Protein AF-0000000077517270 (afdb_homodimer)

Secondary structure (DSSP, 8-state):
-EEEEEE-SHHHHHHHHHHHHHHHHHS-SEEEEEEETTEEEEEESS---TT-EEEEEEEETTSSS-SEEEEE-S-TTSGGG--EEEEEEHHHHHHHT-S-EEEEEEEEE--SSTTSPPEEEEEEEETTSPPEEEEEE-EEPPGGGGGGGSPPPP-S--EEEEPPPHHHHHHHHHHHHHTT--EEEEEEETTS-EEEEEEETTEEEEEEE-SPPB-TTT-----SEEEEEEEHHHHHHHHHHHTT--SPEEEEEETTTEEEEEEE-SS-EEEEEEEPP--/-EEEEEE-SHHHHHHHHHHHHHHHHHS-SEEEEEEETTEEEEEESS---TT-EEEEEEEETTSSS-SEEEEE-S-TTSGGG--EEEEEEHHHHHHHT-S-EEEEEEEEE--SSTTSPPEEEEEEEETTSPPEEEEEEEEEPPGGGGGGGSPPPP-SS-EEEEPPPHHHHHHHHHHHHHTT--EEEEEEETTS-EEEEEEETTEEEEEEE-SPPB-TTT----SSEEEEEEEHHHHHHHHHHHTT--SPEEEEEETTTEEEEEEE-SS-EEEEEEEPP--

Sequence (558 aa):
MRFSAVLCDETSVESFSKFIGATSKLGRKRCCIRIQNDGLCFMSCEKLQDGGCWFCIFLPRTGQMFRQYDFSGFNDRVEEQNLIYLEANVDNFVKVLKGNLCYLKLKLTRTPAPDQDPIIRIEVRSVDSDIIRHEVPIKIIMSRHWSQYEKPSLGRRKMSIYLPPPKSLYKVLQTYKNLNATVIAFNASSGGDLRLEGTMDQGEIDVLFNDLSNDAAETDSQEDWARVKLMLKTVFPLFQSFFFCNSRVKLNIISNQMAEFSMRSDDHQLCFIVGNVTEMRFSAVLCDETSVESFSKFIGATSKLGRKRCCIRIQNDGLCFMSCEKLQDGGCWFCIFLPRTGQMFRQYDFSGFNDRVEEQNLIYLEANVDNFVKVLKGNLCYLKLKLTRTPAPDQDPIIRIEVRSVDSDIIRHEVPIKIIMSRHWSQYEKPSLGRRKMSIYLPPPKSLYKVLQTYKNLNATVIAFNASSGGDLRLEGTMDQGEIDVLFNDLSNDAAETDSQEDWARVKLMLKTVFPLFQSFFFCNSRVKLNIISNQMAEFSMRSDDHQLCFIVGNVTE

Foldseek 3Di:
DWKKWKFAFQVLLVVVLLVLVLLPLQEDQKWKWKDADQFIKTWYPADADAQHKIKIKTFGPPFPNTPDIDAAAPDNVDRVGRMWIKMFRSVVVNVVSPDRWTMKMWTWDDDPDPPAATWIKIWIHHVPGDIDIDITGMHTDDPVCVVRGDDDDDDPFKWKWWDPQLLVVLVVLVVCVVLVWFKWKWKAFPQHKIKIWTDHPPGIDIDIDDDTDTDVVPGPHPDRIAMAMHTSSNCNSVSVSCNVPGWIWMWIGDHHFKIWIWTDDSGMIMIMIGTGDDD/DWKKWKFAFQVLLVVVLLVLVLLPLQEPQKWKWKDADQFIKTWYPADADAQHKIKIKTFGPPFPNTPDIDAAAPDNVDRVGRMWIKMFGSVVVNVVSPDRWTMKMWIWDDDPDPPAATWIKIWIHHVPGDIDIDITGMHTDDPVCVVRGDDDDDDPAKWKWWDPQLLVVLVVLVVCVVLVFFKWKWKAFPQHKIKIWTDHPPGIDIDIDGDTDTDPVPGPHPDRIAMAMHTSSNCNSVSVSCNPPGWIWMWIGDHHFKIWIWTDDSGMIMIMIGTGDDD

Solvent-accessible surface area (backbone atoms only — not comparable to full-atom values): 28242 Å² total; per-residue (Å²): 114,46,41,36,36,30,22,76,36,44,69,35,42,50,53,52,41,48,52,49,46,34,47,45,64,72,33,64,68,47,31,27,38,40,41,42,85,62,26,41,31,45,28,34,66,51,62,71,43,92,57,29,54,33,43,37,41,35,36,41,45,86,18,86,45,42,76,38,79,45,74,40,23,72,33,75,90,40,77,92,43,24,37,40,43,31,37,35,55,41,61,62,52,46,63,69,51,59,74,78,38,32,32,39,34,43,33,61,41,81,45,90,52,90,89,47,64,41,30,35,37,38,35,37,22,37,83,96,48,70,76,45,79,45,76,42,68,34,43,77,50,56,76,91,57,51,72,60,59,51,82,78,82,75,79,79,46,25,41,29,34,40,47,69,51,28,48,59,49,30,54,54,50,49,40,40,49,75,53,63,27,57,47,35,32,44,35,40,34,76,82,13,35,39,36,40,37,34,48,35,94,60,32,37,39,38,38,37,36,54,82,32,52,55,38,68,89,61,36,60,43,88,54,61,61,33,43,32,34,32,47,37,84,68,52,46,49,55,32,65,54,41,32,84,45,86,56,53,34,35,39,34,32,28,60,70,46,27,38,37,42,34,35,69,58,76,59,36,34,39,41,38,36,36,31,27,57,79,131,111,47,42,37,37,30,24,76,36,44,68,34,42,49,51,50,41,48,51,48,45,34,48,45,65,71,32,59,70,46,31,28,36,40,40,41,86,62,26,40,32,44,28,36,66,53,62,71,43,94,56,29,55,32,42,39,40,36,37,40,46,85,19,85,43,43,76,39,80,47,73,40,22,73,32,73,89,40,77,93,41,23,38,40,43,33,36,34,53,41,61,61,52,45,62,69,51,57,73,78,38,32,34,38,35,43,31,61,40,81,45,90,51,90,89,46,65,41,29,35,37,38,37,35,22,38,85,96,49,71,77,47,81,45,76,41,69,35,43,78,52,57,76,92,57,52,73,61,59,51,80,76,83,74,78,77,49,24,41,30,35,42,47,67,51,27,47,59,50,30,55,53,50,50,41,42,50,74,55,63,27,57,47,34,32,45,34,40,34,77,81,12,35,39,36,39,38,33,49,36,94,60,32,38,39,37,38,36,36,54,82,32,52,57,39,68,91,60,39,59,43,89,54,60,61,33,42,32,35,32,47,36,84,68,53,46,49,56,32,64,54,42,31,83,44,86,53,52,34,36,38,35,31,27,58,72,46,28,38,35,41,33,34,67,57,78,58,35,33,39,41,37,36,36,31,28,57,81,130

pLDDT: mean 91.32, std 7.3, range [57.97, 97.81]

Nearest PDB structures (foldseek):
  8gnn-assembly1_B  TM=9.128E-01  e=4.428E-21  Homo sapiens
  3a1j-assembly1_B  TM=8.684E-01  e=6.414E-21  Homo sapiens
  8wu8-assembly1_B  TM=8.995E-01  e=1.119E-19  Homo sapiens
  3ggr-assembly1_B  TM=7.878E-01  e=7.543E-17  Homo sapiens
  7ype-assembly1_A  TM=7.623E-01  e=2.562E-10  African swine fever virus

Organism: NCBI:txid2777116

Radius of gyration: 32.0 Å; Cα contacts (8 Å, |Δi|>4): 1393; chains: 2; bounding box: 63×99×56 Å

Structure (mmCIF, N/CA/C/O backbone):
data_AF-0000000077517270-model_v1
#
loop_
_entity.id
_entity.type
_entity.pdbx_description
1 polymer 'Checkpoint protein'
#
loop_
_atom_site.group_PDB
_atom_site.id
_atom_site.type_symbol
_atom_site.label_atom_id
_atom_site.label_alt_id
_atom_site.label_comp_id
_atom_site.label_asym_id
_atom_site.label_entity_id
_atom_site.label_seq_id
_atom_site.pdbx_PDB_ins_code
_atom_site.Cartn_x
_atom_site.Cartn_y
_atom_site.Cartn_z
_atom_site.occupancy
_atom_site.B_iso_or_equiv
_atom_site.auth_seq_id
_atom_site.auth_comp_id
_atom_site.auth_asym_id
_atom_site.auth_atom_id
_atom_site.pdbx_PDB_model_num
ATOM 1 N N . MET A 1 1 ? 17.906 -43.094 -19.047 1 90.44 1 MET A N 1
ATOM 2 C CA . MET A 1 1 ? 17.328 -41.75 -18.953 1 90.44 1 MET A CA 1
ATOM 3 C C . MET A 1 1 ? 18.297 -40.688 -19.469 1 90.44 1 MET A C 1
ATOM 5 O O . MET A 1 1 ? 19.469 -40.719 -19.141 1 90.44 1 MET A O 1
ATOM 9 N N . ARG A 1 2 ? 17.812 -39.812 -20.406 1 93 2 ARG A N 1
ATOM 10 C CA . ARG A 1 2 ? 18.625 -38.781 -21.031 1 93 2 ARG A CA 1
ATOM 11 C C . ARG A 1 2 ? 17.859 -37.469 -21.078 1 93 2 ARG A C 1
ATOM 13 O O . ARG A 1 2 ? 16.656 -37.438 -21.344 1 93 2 ARG A O 1
ATOM 20 N N . PHE A 1 3 ? 18.609 -36.375 -20.844 1 96.56 3 PHE A N 1
ATOM 21 C CA . PHE A 1 3 ? 18 -35.062 -20.938 1 96.56 3 PHE A CA 1
ATOM 22 C C . PHE A 1 3 ? 19.047 -33.969 -21.219 1 96.56 3 PHE A C 1
ATOM 24 O O . PHE A 1 3 ? 20.094 -33.938 -20.562 1 96.56 3 PHE A O 1
ATOM 31 N N . SER A 1 4 ? 18.734 -33.188 -22.141 1 97.12 4 SER A N 1
ATOM 32 C CA . SER A 1 4 ? 19.531 -31.984 -22.438 1 97.12 4 SER A CA 1
ATOM 33 C C . SER A 1 4 ? 18.672 -30.891 -23.047 1 97.12 4 SER A C 1
ATOM 35 O O . SER A 1 4 ? 17.828 -31.141 -23.891 1 97.12 4 SER A O 1
ATOM 37 N N . ALA A 1 5 ? 18.844 -29.734 -22.578 1 97.5 5 ALA A N 1
ATOM 38 C CA . ALA A 1 5 ? 18.109 -28.578 -23.094 1 97.5 5 ALA A CA 1
ATOM 39 C C . ALA A 1 5 ? 19 -27.359 -23.219 1 97.5 5 ALA A C 1
ATOM 41 O O . ALA A 1 5 ? 19.906 -27.156 -22.391 1 97.5 5 ALA A O 1
ATOM 42 N N . VAL A 1 6 ? 18.734 -26.531 -24.25 1 97.69 6 VAL A N 1
ATOM 43 C CA . VAL A 1 6 ? 19.578 -25.359 -24.5 1 97.69 6 VAL A CA 1
ATOM 44 C C . VAL A 1 6 ? 18.688 -24.141 -24.75 1 97.69 6 VAL A C 1
ATOM 46 O O . VAL A 1 6 ? 17.719 -24.219 -25.5 1 97.69 6 VAL A O 1
ATOM 49 N N . LEU A 1 7 ? 19 -23.109 -24.078 1 96.69 7 LEU A N 1
ATOM 50 C CA . LEU A 1 7 ? 18.469 -21.766 -24.344 1 96.69 7 LEU A CA 1
ATOM 51 C C . LEU A 1 7 ? 19.547 -20.844 -24.875 1 96.69 7 LEU A C 1
ATOM 53 O O . LEU A 1 7 ? 20.641 -20.75 -24.297 1 96.69 7 LEU A O 1
ATOM 57 N N . CYS A 1 8 ? 19.297 -20.062 -25.969 1 92.75 8 CYS A N 1
ATOM 58 C CA . CYS A 1 8 ? 20.422 -19.438 -26.656 1 92.75 8 CYS A CA 1
ATOM 59 C C . CYS A 1 8 ? 20.219 -17.922 -26.766 1 92.75 8 CYS A C 1
ATOM 61 O O . CYS A 1 8 ? 20.844 -17.266 -27.609 1 92.75 8 CYS A O 1
ATOM 63 N N . ASP A 1 9 ? 19.25 -17.281 -26.062 1 93.69 9 ASP A N 1
ATOM 64 C CA . ASP A 1 9 ? 19.125 -15.836 -26.094 1 93.69 9 ASP A CA 1
ATOM 65 C C . ASP A 1 9 ? 18.781 -15.273 -24.719 1 93.69 9 ASP A C 1
ATOM 67 O O . ASP A 1 9 ? 18.344 -16.016 -23.844 1 93.69 9 ASP A O 1
ATOM 71 N N . GLU A 1 10 ? 19.016 -14.008 -24.625 1 94.62 10 GLU A N 1
ATOM 72 C CA . GLU A 1 10 ? 18.859 -13.328 -23.344 1 94.62 10 GLU A CA 1
ATOM 73 C C . GLU A 1 10 ? 17.422 -13.398 -22.844 1 94.62 10 GLU A C 1
ATOM 75 O O . GLU A 1 10 ? 17.188 -13.641 -21.656 1 94.62 10 GLU A O 1
ATOM 80 N N . THR A 1 11 ? 16.516 -13.211 -23.703 1 93.62 11 THR A N 1
ATOM 81 C CA . THR A 1 11 ? 15.109 -13.172 -23.344 1 93.62 11 THR A CA 1
ATOM 82 C C . THR A 1 11 ? 14.656 -14.516 -22.781 1 93.62 11 THR A C 1
ATOM 84 O O . THR A 1 11 ? 13.977 -14.578 -21.766 1 93.62 11 THR A O 1
ATOM 87 N N . SER A 1 12 ? 15.094 -15.57 -23.438 1 94.62 12 SER A N 1
ATOM 88 C CA . SER A 1 12 ? 14.711 -16.922 -23.016 1 94.62 12 SER A CA 1
ATOM 89 C C . SER A 1 12 ? 15.336 -17.266 -21.672 1 94.62 12 SER A C 1
ATOM 91 O O . SER A 1 12 ? 14.656 -17.812 -20.781 1 94.62 12 SER A O 1
ATOM 93 N N . VAL A 1 13 ? 16.5 -16.938 -21.5 1 96 13 VAL A N 1
ATOM 94 C CA . VAL A 1 13 ? 17.203 -17.25 -20.266 1 96 13 VAL A CA 1
ATOM 95 C C . VAL A 1 13 ? 16.609 -16.438 -19.109 1 96 13 VAL A C 1
ATOM 97 O O . VAL A 1 13 ? 16.422 -16.953 -18.016 1 96 13 VAL A O 1
ATOM 100 N N . GLU A 1 14 ? 16.375 -15.227 -19.453 1 95.06 14 GLU A N 1
ATOM 101 C CA . GLU A 1 14 ? 15.75 -14.367 -18.438 1 95.06 14 GLU A CA 1
ATOM 102 C C . GLU A 1 14 ? 14.398 -14.914 -18 1 95.06 14 GLU A C 1
ATOM 104 O O . GLU A 1 14 ? 14.094 -14.969 -16.812 1 95.06 14 GLU A O 1
ATOM 109 N N . SER A 1 15 ? 13.617 -15.305 -18.953 1 93.56 15 SER A N 1
ATOM 110 C CA . SER A 1 15 ? 12.305 -15.875 -18.656 1 93.56 15 SER A CA 1
ATOM 111 C C . SER A 1 15 ? 12.43 -17.141 -17.812 1 93.56 15 SER A C 1
ATOM 113 O O . SER A 1 15 ? 11.719 -17.297 -16.812 1 93.56 15 SER A O 1
ATOM 115 N N . PHE A 1 16 ? 13.32 -17.953 -18.234 1 95.75 16 PHE A N 1
ATOM 116 C CA . PHE A 1 16 ? 13.562 -19.188 -17.484 1 95.75 16 PHE A CA 1
ATOM 117 C C . PHE A 1 16 ? 13.961 -18.875 -16.047 1 95.75 16 PHE A C 1
ATOM 119 O O . PHE A 1 16 ? 13.445 -19.484 -15.117 1 95.75 16 PHE A O 1
ATOM 126 N N . SER A 1 17 ? 14.812 -17.969 -15.883 1 95.69 17 SER A N 1
ATOM 127 C CA . SER A 1 17 ? 15.281 -17.578 -14.555 1 95.69 17 SER A CA 1
ATOM 128 C C . SER A 1 17 ? 14.133 -17.078 -13.688 1 95.69 17 SER A C 1
ATOM 130 O O . SER A 1 17 ? 14.086 -17.359 -12.492 1 95.69 17 SER A O 1
ATOM 132 N N . LYS A 1 18 ? 13.258 -16.375 -14.266 1 94.88 18 LYS A N 1
ATOM 133 C CA . LYS A 1 18 ? 12.102 -15.867 -13.539 1 94.88 18 LYS A CA 1
ATOM 134 C C . LYS A 1 18 ? 11.211 -17.016 -13.055 1 94.88 18 LYS A C 1
ATOM 136 O O . LYS A 1 18 ? 10.695 -16.969 -11.93 1 94.88 18 LYS A O 1
ATOM 141 N N . PHE A 1 19 ? 11.055 -18.031 -13.82 1 95.25 19 PHE A N 1
ATOM 142 C CA . PHE A 1 19 ? 10.234 -19.172 -13.43 1 95.25 19 PHE A CA 1
ATOM 143 C C . PHE A 1 19 ? 10.914 -19.984 -12.336 1 95.25 19 PHE A C 1
ATOM 145 O O . PHE A 1 19 ? 10.25 -20.5 -11.438 1 95.25 19 PHE A O 1
ATOM 152 N N . ILE A 1 20 ? 12.188 -20.062 -12.414 1 95 20 ILE A N 1
ATOM 153 C CA . ILE A 1 20 ? 12.93 -20.719 -11.344 1 95 20 ILE A CA 1
ATOM 154 C C . ILE A 1 20 ? 12.797 -19.922 -10.055 1 95 20 ILE A C 1
ATOM 156 O O . ILE A 1 20 ? 12.586 -20.484 -8.984 1 95 20 ILE A O 1
ATOM 160 N N . GLY A 1 21 ? 12.93 -18.641 -10.242 1 94.62 21 GLY A N 1
ATOM 161 C CA . GLY A 1 21 ? 12.695 -17.781 -9.094 1 94.62 21 GLY A CA 1
ATOM 162 C C . GLY A 1 21 ? 11.32 -17.969 -8.484 1 94.62 21 GLY A C 1
ATOM 163 O O . GLY A 1 21 ? 11.18 -18.031 -7.258 1 94.62 21 GLY A O 1
ATOM 164 N N . ALA A 1 22 ? 10.305 -18.047 -9.297 1 94.62 22 ALA A N 1
ATOM 165 C CA . ALA A 1 22 ? 8.938 -18.281 -8.844 1 94.62 22 ALA A CA 1
ATOM 166 C C . ALA A 1 22 ? 8.828 -19.609 -8.094 1 94.62 22 ALA A C 1
ATOM 168 O O . ALA A 1 22 ? 8.211 -19.672 -7.027 1 94.62 22 ALA A O 1
ATOM 169 N N . THR A 1 23 ? 9.477 -20.562 -8.625 1 94.88 23 THR A N 1
ATOM 170 C CA . THR A 1 23 ? 9.477 -21.891 -7.996 1 94.88 23 THR A CA 1
ATOM 171 C C . THR A 1 23 ? 10.07 -21.812 -6.594 1 94.88 23 THR A C 1
ATOM 173 O O . THR A 1 23 ? 9.539 -22.406 -5.656 1 94.88 23 THR A O 1
ATOM 176 N N . SER A 1 24 ? 11.094 -21.141 -6.523 1 93.56 24 SER A N 1
ATOM 177 C CA . SER A 1 24 ? 11.773 -20.984 -5.238 1 93.56 24 SER A CA 1
ATOM 178 C C . SER A 1 24 ? 10.891 -20.266 -4.223 1 93.56 24 SER A C 1
ATOM 180 O O . SER A 1 24 ? 10.844 -20.641 -3.051 1 93.56 24 SER A O 1
ATOM 182 N N . LYS A 1 25 ? 10.219 -19.297 -4.664 1 92 25 LYS A N 1
ATOM 183 C CA . LYS A 1 25 ? 9.359 -18.516 -3.779 1 92 25 LYS A CA 1
ATOM 184 C C . LYS A 1 25 ? 8.133 -19.297 -3.344 1 92 25 LYS A C 1
ATOM 186 O O . LYS A 1 25 ? 7.676 -19.172 -2.207 1 92 25 LYS A O 1
ATOM 191 N N . LEU A 1 26 ? 7.582 -20.078 -4.227 1 91.38 26 LEU A N 1
ATOM 192 C CA . LEU A 1 26 ? 6.359 -20.828 -3.961 1 91.38 26 LEU A CA 1
ATOM 193 C C . LEU A 1 26 ? 6.664 -22.094 -3.17 1 91.38 26 LEU A C 1
ATOM 195 O O . LEU A 1 26 ? 5.824 -22.578 -2.402 1 91.38 26 LEU A O 1
ATOM 199 N N . GLY A 1 27 ? 7.723 -22.516 -3.504 1 84.88 27 GLY A N 1
ATOM 200 C CA . GLY A 1 27 ? 8.094 -23.766 -2.867 1 84.88 27 GLY A CA 1
ATOM 201 C C . GLY A 1 27 ? 8.914 -23.578 -1.607 1 84.88 27 GLY A C 1
ATOM 202 O O . GLY A 1 27 ? 9.141 -22.453 -1.175 1 84.88 27 GLY A O 1
ATOM 203 N N . ARG A 1 28 ? 8.992 -24.812 -1.012 1 77.69 28 ARG A N 1
ATOM 204 C CA . ARG A 1 28 ? 9.891 -24.875 0.133 1 77.69 28 ARG A CA 1
ATOM 205 C C . ARG A 1 28 ? 11.281 -25.359 -0.29 1 77.69 28 ARG A C 1
ATOM 207 O O . ARG A 1 28 ? 11.477 -25.766 -1.434 1 77.69 28 ARG A O 1
ATOM 214 N N . LYS A 1 29 ? 12.352 -24.828 -0.198 1 81.12 29 LYS A N 1
ATOM 215 C CA . LYS A 1 29 ? 13.766 -25.062 -0.478 1 81.12 29 LYS A CA 1
ATOM 216 C C . LYS A 1 29 ? 13.938 -26.188 -1.504 1 81.12 29 LYS A C 1
ATOM 218 O O . LYS A 1 29 ? 14.758 -26.062 -2.42 1 81.12 29 LYS A O 1
ATOM 223 N N . ARG A 1 30 ? 13.125 -27.266 -1.491 1 87.94 30 ARG A N 1
ATOM 224 C CA . ARG A 1 30 ? 13.227 -28.375 -2.432 1 87.94 30 ARG A CA 1
ATOM 225 C C . ARG A 1 30 ? 12.039 -28.375 -3.391 1 87.94 30 ARG A C 1
ATOM 227 O O . ARG A 1 30 ? 10.914 -28.078 -2.996 1 87.94 30 ARG A O 1
ATOM 234 N N . CYS A 1 31 ? 12.375 -28.781 -4.605 1 91.94 31 CYS A N 1
ATOM 235 C CA . CYS A 1 31 ? 11.32 -28.875 -5.605 1 91.94 31 CYS A CA 1
ATOM 236 C C . CYS A 1 31 ? 11.469 -30.141 -6.441 1 91.94 31 CYS A C 1
ATOM 238 O O . CYS A 1 31 ? 12.562 -30.688 -6.551 1 91.94 31 CYS A O 1
ATOM 240 N N . CYS A 1 32 ? 10.391 -30.562 -6.941 1 95.25 32 CYS A N 1
ATOM 241 C CA . CYS A 1 32 ? 10.375 -31.672 -7.887 1 95.25 32 CYS A CA 1
ATOM 242 C C . CYS A 1 32 ? 10.391 -31.172 -9.32 1 95.25 32 CYS A C 1
ATOM 244 O O . CYS A 1 32 ? 9.648 -30.25 -9.664 1 95.25 32 CYS A O 1
ATOM 246 N N . ILE A 1 33 ? 11.234 -31.719 -10.086 1 96.19 33 ILE A N 1
ATOM 247 C CA . ILE A 1 33 ? 11.281 -31.438 -11.508 1 96.19 33 ILE A CA 1
ATOM 248 C C . ILE A 1 33 ? 10.859 -32.656 -12.305 1 96.19 33 ILE A C 1
ATOM 250 O O . ILE A 1 33 ? 11.461 -33.75 -12.172 1 96.19 33 ILE A O 1
ATOM 254 N N . ARG A 1 34 ? 9.836 -32.531 -13.039 1 97 34 ARG A N 1
ATOM 255 C CA . ARG A 1 34 ? 9.398 -33.594 -13.945 1 97 34 ARG A CA 1
ATOM 256 C C . ARG A 1 34 ? 9.773 -33.25 -15.391 1 97 34 ARG A C 1
ATOM 258 O O . ARG A 1 34 ? 9.344 -32.25 -15.93 1 97 34 ARG A O 1
ATOM 265 N N . ILE A 1 35 ? 10.578 -34.094 -15.969 1 97.19 35 ILE A N 1
ATOM 266 C CA . ILE A 1 35 ? 10.992 -33.938 -17.359 1 97.19 35 ILE A CA 1
ATOM 267 C C . ILE A 1 35 ? 10.203 -34.906 -18.25 1 97.19 35 ILE A C 1
ATOM 269 O O . ILE A 1 35 ? 10.109 -36.094 -17.953 1 97.19 35 ILE A O 1
ATOM 273 N N . GLN A 1 36 ? 9.625 -34.312 -19.25 1 96.69 36 GLN A N 1
ATOM 274 C CA . GLN A 1 36 ? 8.812 -35.094 -20.172 1 96.69 36 GLN A CA 1
ATOM 275 C C . GLN A 1 36 ? 9 -34.656 -21.609 1 96.69 36 GLN A C 1
ATOM 277 O O . GLN A 1 36 ? 9.68 -33.656 -21.875 1 96.69 36 GLN A O 1
ATOM 282 N N . ASN A 1 37 ? 8.383 -35.375 -22.484 1 94.69 37 ASN A N 1
ATOM 283 C CA . ASN A 1 37 ? 8.594 -35.156 -23.922 1 94.69 37 ASN A CA 1
ATOM 284 C C . ASN A 1 37 ? 8.133 -33.75 -24.328 1 94.69 37 ASN A C 1
ATOM 286 O O . ASN A 1 37 ? 8.742 -33.125 -25.203 1 94.69 37 ASN A O 1
ATOM 290 N N . ASP A 1 38 ? 7.105 -33.312 -23.688 1 94.44 38 ASP A N 1
ATOM 291 C CA . ASP A 1 38 ? 6.5 -32.062 -24.141 1 94.44 38 ASP A CA 1
ATOM 292 C C . ASP A 1 38 ? 7.051 -30.875 -23.375 1 94.44 38 ASP A C 1
ATOM 294 O O . ASP A 1 38 ? 6.691 -29.719 -23.641 1 94.44 38 ASP A O 1
ATOM 298 N N . GLY A 1 39 ? 7.902 -31.156 -22.359 1 96.44 39 GLY A N 1
ATOM 299 C CA . GLY A 1 39 ? 8.484 -30.031 -21.656 1 96.44 39 GLY A CA 1
ATOM 300 C C . GLY A 1 39 ? 8.898 -30.359 -20.234 1 96.44 39 GLY A C 1
ATOM 301 O O . GLY A 1 39 ? 9.086 -31.531 -19.891 1 96.44 39 GLY A O 1
ATOM 302 N N . LEU A 1 40 ? 9.078 -29.234 -19.438 1 96.12 40 LEU A N 1
ATOM 303 C CA . LEU A 1 40 ? 9.562 -29.328 -18.062 1 96.12 40 LEU A CA 1
ATOM 304 C C . LEU A 1 40 ? 8.516 -28.812 -17.094 1 96.12 40 LEU A C 1
ATOM 306 O O . LEU A 1 40 ? 7.852 -27.812 -17.344 1 96.12 40 LEU A O 1
ATOM 310 N N . CYS A 1 41 ? 8.438 -29.578 -15.93 1 96.88 41 CYS A N 1
ATOM 311 C CA . CYS A 1 41 ? 7.547 -29.141 -14.859 1 96.88 41 CYS A CA 1
ATOM 312 C C . CYS A 1 41 ? 8.32 -28.938 -13.562 1 96.88 41 CYS A C 1
ATOM 314 O O . CYS A 1 41 ? 9.109 -29.781 -13.164 1 96.88 41 CYS A O 1
ATOM 316 N N . PHE A 1 42 ? 8.078 -27.828 -13.008 1 96.25 42 PHE A N 1
ATOM 317 C CA . PHE A 1 42 ? 8.555 -27.578 -11.656 1 96.25 42 PHE A CA 1
ATOM 318 C C . PHE A 1 42 ? 7.398 -27.625 -10.664 1 96.25 42 PHE A C 1
ATOM 320 O O . PHE A 1 42 ? 6.398 -26.922 -10.828 1 96.25 42 PHE A O 1
ATOM 327 N N . MET A 1 43 ? 7.543 -28.531 -9.641 1 94.06 43 MET A N 1
ATOM 328 C CA . MET A 1 43 ? 6.379 -28.766 -8.789 1 94.06 43 MET A CA 1
ATOM 329 C C . MET A 1 43 ? 6.781 -28.828 -7.32 1 94.06 43 MET A C 1
ATOM 331 O O . MET A 1 43 ? 7.957 -29 -7.004 1 94.06 43 MET A O 1
ATOM 335 N N . SER A 1 44 ? 5.734 -28.719 -6.469 1 90.25 44 SER A N 1
ATOM 336 C CA . SER A 1 44 ? 5.898 -28.906 -5.031 1 90.25 44 SER A CA 1
ATOM 337 C C . SER A 1 44 ? 6.266 -30.344 -4.695 1 90.25 44 SER A C 1
ATOM 339 O O . SER A 1 44 ? 5.77 -31.281 -5.324 1 90.25 44 SER A O 1
ATOM 341 N N . CYS A 1 45 ? 7.125 -30.453 -3.693 1 81.56 45 CYS A N 1
ATOM 342 C CA . CYS A 1 45 ? 7.516 -31.797 -3.266 1 81.56 45 CYS A CA 1
ATOM 343 C C . CYS A 1 45 ? 6.512 -32.375 -2.275 1 81.56 45 CYS A C 1
ATOM 345 O O . CYS A 1 45 ? 6.48 -33.562 -2.043 1 81.56 45 CYS A O 1
ATOM 347 N N . GLU A 1 46 ? 5.758 -31.469 -1.714 1 75.62 46 GLU A N 1
ATOM 348 C CA . GLU A 1 46 ? 4.832 -31.922 -0.684 1 75.62 46 GLU A CA 1
ATOM 349 C C . GLU A 1 46 ? 3.389 -31.875 -1.179 1 75.62 46 GLU A C 1
ATOM 351 O O . GLU A 1 46 ? 3.047 -31.047 -2.033 1 75.62 46 GLU A O 1
ATOM 356 N N . LYS A 1 47 ? 2.697 -32.938 -0.676 1 72.19 47 LYS A N 1
ATOM 357 C CA . LYS A 1 47 ? 1.267 -32.969 -0.961 1 72.19 47 LYS A CA 1
ATOM 358 C C . LYS A 1 47 ? 0.553 -31.812 -0.244 1 72.19 47 LYS A C 1
ATOM 360 O O . LYS A 1 47 ? 1.077 -31.25 0.723 1 72.19 47 LYS A O 1
ATOM 365 N N . LEU A 1 48 ? -0.585 -31.578 -0.763 1 72.31 48 LEU A N 1
ATOM 366 C CA . LEU A 1 48 ? -1.405 -30.516 -0.203 1 72.31 48 LEU A CA 1
ATOM 367 C C . LEU A 1 48 ? -1.836 -30.844 1.222 1 72.31 48 LEU A C 1
ATOM 369 O O . LEU A 1 48 ? -2.438 -31.891 1.462 1 72.31 48 LEU A O 1
ATOM 373 N N . GLN A 1 49 ? -1.194 -30.172 2.139 1 68.69 49 GLN A N 1
ATOM 374 C CA . GLN A 1 49 ? -1.665 -30.281 3.516 1 68.69 49 GLN A CA 1
ATOM 375 C C . GLN A 1 49 ? -2.672 -29.188 3.848 1 68.69 49 GLN A C 1
ATOM 377 O O . GLN A 1 49 ? -2.859 -28.25 3.064 1 68.69 49 GLN A O 1
ATOM 382 N N . ASP A 1 50 ? -3.383 -29.375 4.914 1 62.03 50 ASP A N 1
ATOM 383 C CA . ASP A 1 50 ? -4.34 -28.344 5.328 1 62.03 50 ASP A CA 1
ATOM 384 C C . ASP A 1 50 ? -3.684 -26.969 5.379 1 62.03 50 ASP A C 1
ATOM 386 O O . ASP A 1 50 ? -2.678 -26.781 6.066 1 62.03 50 ASP A O 1
ATOM 390 N N . GLY A 1 51 ? -4.258 -26.078 4.664 1 65.25 51 GLY A N 1
ATOM 391 C CA . GLY A 1 51 ? -3.729 -24.719 4.578 1 65.25 51 GLY A CA 1
ATOM 392 C C . GLY A 1 51 ? -2.473 -24.625 3.732 1 65.25 51 GLY A C 1
ATOM 393 O O . GLY A 1 51 ? -1.899 -23.547 3.584 1 65.25 51 GLY A O 1
ATOM 394 N N . GLY A 1 52 ? -2.152 -25.703 3.236 1 79.31 52 GLY A N 1
ATOM 395 C CA . GLY A 1 52 ? -0.955 -25.703 2.412 1 79.31 52 GLY A CA 1
ATOM 396 C C . GLY A 1 52 ? -1.24 -25.438 0.945 1 79.31 52 GLY A C 1
ATOM 397 O O . GLY A 1 52 ? -2.312 -24.938 0.595 1 79.31 52 GLY A O 1
ATOM 398 N N . CYS A 1 53 ? -0.19 -25.469 0.126 1 90.06 53 CYS A N 1
ATOM 399 C CA . CYS A 1 53 ? -0.38 -25.219 -1.298 1 90.06 53 CYS A CA 1
ATOM 400 C C . CYS A 1 53 ? 0.385 -26.234 -2.141 1 90.06 53 CYS A C 1
ATOM 402 O O . CYS A 1 53 ? 1.275 -26.906 -1.639 1 90.06 53 CYS A O 1
ATOM 404 N N . TRP A 1 54 ? -0.126 -26.5 -3.254 1 93.94 54 TRP A N 1
ATOM 405 C CA . TRP A 1 54 ? 0.512 -27.266 -4.32 1 93.94 54 TRP A CA 1
ATOM 406 C C . TRP A 1 54 ? 0.634 -26.438 -5.59 1 93.94 54 TRP A C 1
ATOM 408 O O . TRP A 1 54 ? -0.277 -25.672 -5.934 1 93.94 54 TRP A O 1
ATOM 418 N N . PHE A 1 55 ? 1.729 -26.562 -6.258 1 95.5 55 PHE A N 1
ATOM 419 C CA . PHE A 1 55 ? 1.837 -25.812 -7.5 1 95.5 55 PHE A CA 1
ATOM 420 C C . PHE A 1 55 ? 2.586 -26.609 -8.555 1 95.5 55 PHE A C 1
ATOM 422 O O . PHE A 1 55 ? 3.277 -27.578 -8.234 1 95.5 55 PHE A O 1
ATOM 429 N N . CYS A 1 56 ? 2.367 -26.219 -9.773 1 96.56 56 CYS A N 1
ATOM 430 C CA . CYS A 1 56 ? 3.068 -26.766 -10.93 1 96.56 56 CYS A CA 1
ATOM 431 C C . CYS A 1 56 ? 3.275 -25.703 -11.992 1 96.56 56 CYS A C 1
ATOM 433 O O . CYS A 1 56 ? 2.32 -25.047 -12.414 1 96.56 56 CYS A O 1
ATOM 435 N N . ILE A 1 57 ? 4.473 -25.484 -12.344 1 96.75 57 ILE A N 1
ATOM 436 C CA . ILE A 1 57 ? 4.828 -24.609 -13.461 1 96.75 57 ILE A CA 1
ATOM 437 C C . ILE A 1 57 ? 5.344 -25.453 -14.633 1 96.75 57 ILE A C 1
ATOM 439 O O . ILE A 1 57 ? 6.371 -26.125 -14.516 1 96.75 57 ILE A O 1
ATOM 443 N N . PHE A 1 58 ? 4.648 -25.344 -15.727 1 97.25 58 PHE A N 1
ATOM 444 C CA . PHE A 1 58 ? 4.992 -26.125 -16.906 1 97.25 58 PHE A CA 1
ATOM 445 C C . PHE A 1 58 ? 5.582 -25.25 -18 1 97.25 58 PHE A C 1
ATOM 447 O O . PHE A 1 58 ? 4.984 -24.234 -18.375 1 97.25 58 PHE A O 1
ATOM 454 N N . LEU A 1 59 ? 6.766 -25.641 -18.484 1 97.12 59 LEU A N 1
ATOM 455 C CA . LEU A 1 59 ? 7.434 -24.984 -19.609 1 97.12 59 LEU A CA 1
ATOM 456 C C . LEU A 1 59 ? 7.449 -25.906 -20.828 1 97.12 59 LEU A C 1
ATOM 458 O O . LEU A 1 59 ? 8.234 -26.859 -20.891 1 97.12 59 LEU A O 1
ATOM 462 N N . PRO A 1 60 ? 6.66 -25.516 -21.812 1 96.62 60 PRO A N 1
ATOM 463 C CA . PRO A 1 60 ? 6.555 -26.406 -22.969 1 96.62 60 PRO A CA 1
ATOM 464 C C . PRO A 1 60 ? 7.805 -26.375 -23.844 1 96.62 60 PRO A C 1
ATOM 466 O O . PRO A 1 60 ? 8.414 -25.312 -24.031 1 96.62 60 PRO A O 1
ATOM 469 N N . ARG A 1 61 ? 8.086 -27.547 -24.438 1 94.56 61 ARG A N 1
ATOM 470 C CA . ARG A 1 61 ? 9.18 -27.656 -25.391 1 94.56 61 ARG A CA 1
ATOM 471 C C . ARG A 1 61 ? 8.922 -26.812 -26.625 1 94.56 61 ARG A C 1
ATOM 473 O O . ARG A 1 61 ? 9.852 -26.281 -27.219 1 94.56 61 ARG A O 1
ATOM 480 N N . THR A 1 62 ? 7.711 -26.75 -26.953 1 87.88 62 THR A N 1
ATOM 481 C CA . THR A 1 62 ? 7.305 -26.078 -28.188 1 87.88 62 THR A CA 1
ATOM 482 C C . THR A 1 62 ? 7.328 -24.562 -28.016 1 87.88 62 THR A C 1
ATOM 484 O O . THR A 1 62 ? 7.156 -23.828 -28.984 1 87.88 62 THR A O 1
ATOM 487 N N . GLY A 1 63 ? 7.547 -24.188 -26.891 1 81.56 63 GLY A N 1
ATOM 488 C CA . GLY A 1 63 ? 7.645 -22.75 -26.672 1 81.56 63 GLY A CA 1
ATOM 489 C C . GLY A 1 63 ? 8.891 -22.141 -27.281 1 81.56 63 GLY A C 1
ATOM 490 O O . GLY A 1 63 ? 9.656 -22.828 -27.969 1 81.56 63 GLY A O 1
ATOM 491 N N . GLN A 1 64 ? 9.078 -20.906 -27.219 1 85.88 64 GLN A N 1
ATOM 492 C CA . GLN A 1 64 ? 10.203 -20.188 -27.812 1 85.88 64 GLN A CA 1
ATOM 493 C C . GLN A 1 64 ? 11.414 -20.188 -26.875 1 85.88 64 GLN A C 1
ATOM 495 O O . GLN A 1 64 ? 12.484 -19.703 -27.25 1 85.88 64 GLN A O 1
ATOM 500 N N . MET A 1 65 ? 11.25 -20.875 -25.828 1 92.56 65 MET A N 1
ATOM 501 C CA . MET A 1 65 ? 12.289 -20.781 -24.812 1 92.56 65 MET A CA 1
ATOM 502 C C . MET A 1 65 ? 13.422 -21.766 -25.094 1 92.56 65 MET A C 1
ATOM 504 O O . MET A 1 65 ? 14.594 -21.406 -24.984 1 92.56 65 MET A O 1
ATOM 508 N N . PHE A 1 66 ? 13.117 -22.969 -25.594 1 96 66 PHE A N 1
ATOM 509 C CA . PHE A 1 66 ? 14.117 -24 -25.781 1 96 66 PHE A CA 1
ATOM 510 C C . PHE A 1 66 ? 14.539 -24.094 -27.25 1 96 66 PHE A C 1
ATOM 512 O O . PHE A 1 66 ? 13.719 -24.391 -28.109 1 96 66 PHE A O 1
ATOM 519 N N . ARG A 1 67 ? 15.766 -23.891 -27.453 1 95.5 67 ARG A N 1
ATOM 520 C CA . ARG A 1 67 ? 16.312 -24.078 -28.797 1 95.5 67 ARG A CA 1
ATOM 521 C C . ARG A 1 67 ? 16.547 -25.562 -29.094 1 95.5 67 ARG A C 1
ATOM 523 O O . ARG A 1 67 ? 16.359 -26.016 -30.219 1 95.5 67 ARG A O 1
ATOM 530 N N . GLN A 1 68 ? 16.969 -26.203 -28.125 1 96.19 68 GLN A N 1
ATOM 531 C CA . GLN A 1 68 ? 17.172 -27.641 -28.172 1 96.19 68 GLN A CA 1
ATOM 532 C C . GLN A 1 68 ? 16.547 -28.328 -26.953 1 96.19 68 GLN A C 1
ATOM 534 O O . GLN A 1 68 ? 16.578 -27.781 -25.844 1 96.19 68 GLN A O 1
ATOM 539 N N . TYR A 1 69 ? 15.977 -29.469 -27.234 1 97.12 69 TYR A N 1
ATOM 540 C CA . TYR A 1 69 ? 15.375 -30.266 -26.172 1 97.12 69 TYR A CA 1
ATOM 541 C C . TYR A 1 69 ? 15.453 -31.766 -26.5 1 97.12 69 TYR A C 1
ATOM 543 O O . TYR A 1 69 ? 14.695 -32.25 -27.344 1 97.12 69 TYR A O 1
ATOM 551 N N . ASP A 1 70 ? 16.375 -32.406 -25.875 1 96.31 70 ASP A N 1
ATOM 552 C CA . ASP A 1 70 ? 16.578 -33.844 -26.062 1 96.31 70 ASP A CA 1
ATOM 553 C C . ASP A 1 70 ? 16.188 -34.625 -24.797 1 96.31 70 ASP A C 1
ATOM 555 O O . ASP A 1 70 ? 16.688 -34.312 -23.703 1 96.31 70 ASP A O 1
ATOM 559 N N . PHE A 1 71 ? 15.359 -35.625 -25.016 1 95.94 71 PHE A N 1
ATOM 560 C CA . PHE A 1 71 ? 14.805 -36.25 -23.812 1 95.94 71 PHE A CA 1
ATOM 561 C C . PHE A 1 71 ? 14.477 -37.719 -24.094 1 95.94 71 PHE A C 1
ATOM 563 O O . PHE A 1 71 ? 13.992 -38.062 -25.172 1 95.94 71 PHE A O 1
ATOM 570 N N . SER A 1 72 ? 14.883 -38.625 -23.172 1 95.19 72 SER A N 1
ATOM 571 C CA . SER A 1 72 ? 14.43 -40 -23.047 1 95.19 72 SER A CA 1
ATOM 572 C C . SER A 1 72 ? 14.195 -40.375 -21.578 1 95.19 72 SER A C 1
ATOM 574 O O . SER A 1 72 ? 15.102 -40.25 -20.75 1 95.19 72 SER A O 1
ATOM 576 N N . GLY A 1 73 ? 13.039 -40.781 -21.281 1 94.81 73 GLY A N 1
ATOM 577 C CA . GLY A 1 73 ? 12.664 -41.031 -19.891 1 94.81 73 GLY A CA 1
ATOM 578 C C . GLY A 1 73 ? 12.953 -42.438 -19.438 1 94.81 73 GLY A C 1
ATOM 579 O O . GLY A 1 73 ? 13.844 -43.094 -19.969 1 94.81 73 GLY A O 1
ATOM 580 N N . PHE A 1 74 ? 12.367 -42.812 -18.312 1 93.12 74 PHE A N 1
ATOM 581 C CA . PHE A 1 74 ? 12.547 -44.125 -17.672 1 93.12 74 PHE A CA 1
ATOM 582 C C . PHE A 1 74 ? 12.234 -45.25 -18.641 1 93.12 74 PHE A C 1
ATOM 584 O O . PHE A 1 74 ? 13 -46.219 -18.734 1 93.12 74 PHE A O 1
ATOM 591 N N . ASN A 1 75 ? 11.156 -45.125 -19.297 1 92.5 75 ASN A N 1
ATOM 592 C CA . ASN A 1 75 ? 10.758 -46.062 -20.328 1 92.5 75 ASN A CA 1
ATOM 593 C C . ASN A 1 75 ? 10.211 -45.375 -21.562 1 92.5 75 ASN A C 1
ATOM 595 O O . ASN A 1 75 ? 9.055 -44.938 -21.562 1 92.5 75 ASN A O 1
ATOM 599 N N . ASP A 1 76 ? 10.953 -45.25 -22.594 1 89.12 76 ASP A N 1
ATOM 600 C CA . ASP A 1 76 ? 10.609 -44.438 -23.75 1 89.12 76 ASP A CA 1
ATOM 601 C C . ASP A 1 76 ? 9.586 -45.156 -24.625 1 89.12 76 ASP A C 1
ATOM 603 O O . ASP A 1 76 ? 9.094 -44.594 -25.609 1 89.12 76 ASP A O 1
ATOM 607 N N . ARG A 1 77 ? 9.172 -46.438 -24.359 1 91.19 77 ARG A N 1
ATOM 608 C CA . ARG A 1 77 ? 8.234 -47.219 -25.156 1 91.19 77 ARG A CA 1
ATOM 609 C C . ARG A 1 77 ? 6.801 -47 -24.688 1 91.19 77 ARG A C 1
ATOM 611 O O . ARG A 1 77 ? 5.855 -47.25 -25.438 1 91.19 77 ARG A O 1
ATOM 618 N N . VAL A 1 78 ? 6.777 -46.625 -23.359 1 91.06 78 VAL A N 1
ATOM 619 C CA . VAL A 1 78 ? 5.465 -46.406 -22.766 1 91.06 78 VAL A CA 1
ATOM 620 C C . VAL A 1 78 ? 5.328 -44.906 -22.422 1 91.06 78 VAL A C 1
ATOM 622 O O . VAL A 1 78 ? 6.035 -44.406 -21.547 1 91.06 78 VAL A O 1
ATOM 625 N N . GLU A 1 79 ? 4.43 -44.219 -23.062 1 87.44 79 GLU A N 1
ATOM 626 C CA . GLU A 1 79 ? 4.273 -42.781 -22.922 1 87.44 79 GLU A CA 1
ATOM 627 C C . GLU A 1 79 ? 4.137 -42.375 -21.469 1 87.44 79 GLU A C 1
ATOM 629 O O . GLU A 1 79 ? 4.773 -41.406 -21.016 1 87.44 79 GLU A O 1
ATOM 634 N N . GLU A 1 80 ? 3.387 -43.125 -20.703 1 88.31 80 GLU A N 1
ATOM 635 C CA . GLU A 1 80 ? 3.105 -42.781 -19.312 1 88.31 80 GLU A CA 1
ATOM 636 C C . GLU A 1 80 ? 4.344 -43 -18.438 1 88.31 80 GLU A C 1
ATOM 638 O O . GLU A 1 80 ? 4.398 -42.5 -17.312 1 88.31 80 GLU A O 1
ATOM 643 N N . GLN A 1 81 ? 5.289 -43.625 -18.953 1 92.38 81 GLN A N 1
ATOM 644 C CA . GLN A 1 81 ? 6.488 -43.938 -18.172 1 92.38 81 GLN A CA 1
ATOM 645 C C . GLN A 1 81 ? 7.703 -43.219 -18.75 1 92.38 81 GLN A C 1
ATOM 647 O O . GLN A 1 81 ? 8.812 -43.312 -18.219 1 92.38 81 GLN A O 1
ATOM 652 N N . ASN A 1 82 ? 7.441 -42.594 -19.859 1 95.31 82 ASN A N 1
ATOM 653 C CA . ASN A 1 82 ? 8.531 -41.812 -20.438 1 95.31 82 ASN A CA 1
ATOM 654 C C . ASN A 1 82 ? 8.711 -40.469 -19.734 1 95.31 82 ASN A C 1
ATOM 656 O O . ASN A 1 82 ? 8.531 -39.406 -20.328 1 95.31 82 ASN A O 1
ATOM 660 N N . LEU A 1 83 ? 9.047 -40.562 -18.469 1 96.62 83 LEU A N 1
ATOM 661 C CA . LEU A 1 83 ? 9.195 -39.406 -17.562 1 96.62 83 LEU A CA 1
ATOM 662 C C . LEU A 1 83 ? 10.484 -39.531 -16.75 1 96.62 83 LEU A C 1
ATOM 664 O O . LEU A 1 83 ? 11.016 -40.625 -16.578 1 96.62 83 LEU A O 1
ATOM 668 N N . ILE A 1 84 ? 11.023 -38.438 -16.344 1 96 84 ILE A N 1
ATOM 669 C CA . ILE A 1 84 ? 12.062 -38.375 -15.328 1 96 84 ILE A CA 1
ATOM 670 C C . ILE A 1 84 ? 11.617 -37.469 -14.188 1 96 84 ILE A C 1
ATOM 672 O O . ILE A 1 84 ? 11.258 -36.312 -14.414 1 96 84 ILE A O 1
ATOM 676 N N . TYR A 1 85 ? 11.555 -38.062 -13.016 1 95.56 85 TYR A N 1
ATOM 677 C CA . TYR A 1 85 ? 11.297 -37.281 -11.812 1 95.56 85 TYR A CA 1
ATOM 678 C C . TYR A 1 85 ? 12.57 -37.094 -11 1 95.56 85 TYR A C 1
ATOM 680 O O . TYR A 1 85 ? 13.242 -38.062 -10.664 1 95.56 85 TYR A O 1
ATOM 688 N N . LEU A 1 86 ? 12.875 -35.906 -10.703 1 94.81 86 LEU A N 1
ATOM 689 C CA . LEU A 1 86 ? 14.039 -35.656 -9.867 1 94.81 86 LEU A CA 1
ATOM 690 C C . LEU A 1 86 ? 13.758 -34.594 -8.828 1 94.81 86 LEU A C 1
ATOM 692 O O . LEU A 1 86 ? 12.82 -33.781 -8.984 1 94.81 86 LEU A O 1
ATOM 696 N N . GLU A 1 87 ? 14.406 -34.594 -7.785 1 93.56 87 GLU A N 1
ATOM 697 C CA . GLU A 1 87 ? 14.344 -33.594 -6.719 1 93.56 87 GLU A CA 1
ATOM 698 C C . GLU A 1 87 ? 15.656 -32.844 -6.598 1 93.56 87 GLU A C 1
ATOM 700 O O . GLU A 1 87 ? 16.734 -33.438 -6.707 1 93.56 87 GLU A O 1
ATOM 705 N N . ALA A 1 88 ? 15.539 -31.562 -6.469 1 92.81 88 ALA A N 1
ATOM 706 C CA . ALA A 1 88 ? 16.734 -30.734 -6.32 1 92.81 88 ALA A CA 1
ATOM 707 C C . ALA A 1 88 ? 16.453 -29.516 -5.449 1 92.81 88 ALA A C 1
ATOM 709 O O . ALA A 1 88 ? 15.297 -29.172 -5.211 1 92.81 88 ALA A O 1
ATOM 710 N N . ASN A 1 89 ? 17.531 -28.953 -4.891 1 93.81 89 ASN A N 1
ATOM 711 C CA . ASN A 1 89 ? 17.453 -27.672 -4.223 1 93.81 89 ASN A CA 1
ATOM 712 C C . ASN A 1 89 ? 17.344 -26.516 -5.23 1 93.81 89 ASN A C 1
ATOM 714 O O . ASN A 1 89 ? 18.312 -26.234 -5.949 1 93.81 89 ASN A O 1
ATOM 718 N N . VAL A 1 90 ? 16.25 -25.875 -5.223 1 92.38 90 VAL A N 1
ATOM 719 C CA . VAL A 1 90 ? 15.945 -24.875 -6.238 1 92.38 90 VAL A CA 1
ATOM 720 C C . VAL A 1 90 ? 16.875 -23.672 -6.078 1 92.38 90 VAL A C 1
ATOM 722 O O . VAL A 1 90 ? 17.203 -23.016 -7.059 1 92.38 90 VAL A O 1
ATOM 725 N N . ASP A 1 91 ? 17.344 -23.438 -4.863 1 93.06 91 ASP A N 1
ATOM 726 C CA . ASP A 1 91 ? 18.188 -22.281 -4.598 1 93.06 91 ASP A CA 1
ATOM 727 C C . ASP A 1 91 ? 19.5 -22.375 -5.367 1 93.06 91 ASP A C 1
ATOM 729 O O . ASP A 1 91 ? 20.094 -21.359 -5.727 1 93.06 91 ASP A O 1
ATOM 733 N N . ASN A 1 92 ? 19.906 -23.578 -5.598 1 93 92 ASN A N 1
ATOM 734 C CA . ASN A 1 92 ? 21.125 -23.766 -6.398 1 93 92 ASN A CA 1
ATOM 735 C C . ASN A 1 92 ? 20.938 -23.25 -7.824 1 93 92 ASN A C 1
ATOM 737 O O . ASN A 1 92 ? 21.844 -22.641 -8.391 1 93 92 ASN A O 1
ATOM 741 N N . PHE A 1 93 ? 19.797 -23.453 -8.32 1 93.75 93 PHE A N 1
ATOM 742 C CA . PHE A 1 93 ? 19.484 -22.969 -9.664 1 93.75 93 PHE A CA 1
ATOM 743 C C . PHE A 1 93 ? 19.406 -21.453 -9.688 1 93.75 93 PHE A C 1
ATOM 745 O O . PHE A 1 93 ? 19.938 -20.812 -10.586 1 93.75 93 PHE A O 1
ATOM 752 N N . VAL A 1 94 ? 18.734 -20.953 -8.695 1 94.94 94 VAL A N 1
ATOM 753 C CA . VAL A 1 94 ? 18.547 -19.516 -8.617 1 94.94 94 VAL A CA 1
ATOM 754 C C . VAL A 1 94 ? 19.906 -18.812 -8.578 1 94.94 94 VAL A C 1
ATOM 756 O O . VAL A 1 94 ? 20.109 -17.828 -9.281 1 94.94 94 VAL A O 1
ATOM 759 N N . LYS A 1 95 ? 20.781 -19.312 -7.805 1 94.94 95 LYS A N 1
ATOM 760 C CA . LYS A 1 95 ? 22.125 -18.734 -7.648 1 94.94 95 LYS A CA 1
ATOM 761 C C . LYS A 1 95 ? 22.875 -18.75 -8.977 1 94.94 95 LYS A C 1
ATOM 763 O O . LYS A 1 95 ? 23.516 -17.766 -9.336 1 94.94 95 LYS A O 1
ATOM 768 N N . VAL A 1 96 ? 22.781 -19.797 -9.664 1 94.12 96 VAL A N 1
ATOM 769 C CA . VAL A 1 96 ? 23.531 -19.984 -10.906 1 94.12 96 VAL A CA 1
ATOM 770 C C . VAL A 1 96 ? 22.953 -19.094 -12 1 94.12 96 VAL A C 1
ATOM 772 O O . VAL A 1 96 ? 23.688 -18.609 -12.867 1 94.12 96 VAL A O 1
ATOM 775 N N . LEU A 1 97 ? 21.703 -18.859 -11.898 1 95 97 LEU A N 1
ATOM 776 C CA . LEU A 1 97 ? 21.031 -18.156 -12.977 1 95 97 LEU A CA 1
ATOM 777 C C . LEU A 1 97 ? 20.969 -16.656 -12.688 1 95 97 LEU A C 1
ATOM 779 O O . LEU A 1 97 ? 20.344 -15.898 -13.438 1 95 97 LEU A O 1
ATOM 783 N N . LYS A 1 98 ? 21.609 -16.312 -11.641 1 91.62 98 LYS A N 1
ATOM 784 C CA . LYS A 1 98 ? 21.641 -14.898 -11.289 1 91.62 98 LYS A CA 1
ATOM 785 C C . LYS A 1 98 ? 22.422 -14.094 -12.32 1 91.62 98 LYS A C 1
ATOM 787 O O . LYS A 1 98 ? 23.469 -14.539 -12.805 1 91.62 98 LYS A O 1
ATOM 792 N N . GLY A 1 99 ? 21.969 -12.969 -12.688 1 87.69 99 GLY A N 1
ATOM 793 C CA . GLY A 1 99 ? 22.688 -12.062 -13.578 1 87.69 99 GLY A CA 1
ATOM 794 C C . GLY A 1 99 ? 22.125 -12.047 -14.984 1 87.69 99 GLY A C 1
ATOM 795 O O . GLY A 1 99 ? 21.062 -12.609 -15.242 1 87.69 99 GLY A O 1
ATOM 796 N N . ASN A 1 100 ? 22.859 -11.281 -15.898 1 91.81 100 ASN A N 1
ATOM 797 C CA . ASN A 1 100 ? 22.469 -11.164 -17.297 1 91.81 100 ASN A CA 1
ATOM 798 C C . ASN A 1 100 ? 23.141 -12.242 -18.156 1 91.81 100 ASN A C 1
ATOM 800 O O . ASN A 1 100 ? 24.25 -12.055 -18.641 1 91.81 100 ASN A O 1
ATOM 804 N N . LEU A 1 101 ? 22.422 -13.289 -18.375 1 95.94 101 LEU A N 1
ATOM 805 C CA . LEU A 1 101 ? 22.922 -14.438 -19.109 1 95.94 101 LEU A CA 1
ATOM 806 C C . LEU A 1 101 ? 22.297 -14.5 -20.5 1 95.94 101 LEU A C 1
ATOM 808 O O . LEU A 1 101 ? 21.156 -14.086 -20.703 1 95.94 101 LEU A O 1
ATOM 812 N N . CYS A 1 102 ? 23.047 -15.031 -21.469 1 96.44 102 CYS A N 1
ATOM 813 C CA . CYS A 1 102 ? 22.531 -15.125 -22.828 1 96.44 102 CYS A CA 1
ATOM 814 C C . CYS A 1 102 ? 22.578 -16.562 -23.328 1 96.44 102 CYS A C 1
ATOM 816 O O . CYS A 1 102 ? 22.25 -16.828 -24.484 1 96.44 102 CYS A O 1
ATOM 818 N N . TYR A 1 103 ? 23 -17.453 -22.531 1 96.81 103 TYR A N 1
ATOM 819 C CA . TYR A 1 103 ? 23.094 -18.859 -22.875 1 96.81 103 TYR A CA 1
ATOM 820 C C . TYR A 1 103 ? 22.922 -19.75 -21.641 1 96.81 103 TYR A C 1
ATOM 822 O O . TYR A 1 103 ? 23.453 -19.438 -20.578 1 96.81 103 TYR A O 1
ATOM 830 N N . LEU A 1 104 ? 22.203 -20.828 -21.797 1 97.81 104 LEU A N 1
ATOM 831 C CA . LEU A 1 104 ? 21.969 -21.797 -20.734 1 97.81 104 LEU A CA 1
ATOM 832 C C . LEU A 1 104 ? 21.812 -23.203 -21.297 1 97.81 104 LEU A C 1
ATOM 834 O O . LEU A 1 104 ? 21.016 -23.422 -22.219 1 97.81 104 LEU A O 1
ATOM 838 N N . LYS A 1 105 ? 22.562 -24.094 -20.828 1 97.69 105 LYS A N 1
ATOM 839 C CA . LYS A 1 105 ? 22.422 -25.5 -21.188 1 97.69 105 LYS A CA 1
ATOM 840 C C . LYS A 1 105 ? 22.234 -26.375 -19.938 1 97.69 105 LYS A C 1
ATOM 842 O O . LYS A 1 105 ? 23 -26.266 -18.984 1 97.69 105 LYS A O 1
ATOM 847 N N . LEU A 1 106 ? 21.234 -27.156 -19.938 1 97.25 106 LEU A N 1
ATOM 848 C CA . LEU A 1 106 ? 20.953 -28.141 -18.891 1 97.25 106 LEU A CA 1
ATOM 849 C C . LEU A 1 106 ? 21.188 -29.547 -19.391 1 97.25 106 LEU A C 1
ATOM 851 O O . LEU A 1 106 ? 20.75 -29.906 -20.484 1 97.25 106 LEU A O 1
ATOM 855 N N . LYS A 1 107 ? 21.906 -30.266 -18.578 1 96.81 107 LYS A N 1
ATOM 856 C CA . LYS A 1 107 ? 22.188 -31.625 -19.016 1 96.81 107 LYS A CA 1
ATOM 857 C C . LYS A 1 107 ? 22.219 -32.594 -17.828 1 96.81 107 LYS A C 1
ATOM 859 O O . LYS A 1 107 ? 22.938 -32.344 -16.859 1 96.81 107 LYS A O 1
ATOM 864 N N . LEU A 1 108 ? 21.406 -33.625 -17.891 1 95.56 108 LEU A N 1
ATOM 865 C CA . LEU A 1 108 ? 21.469 -34.688 -16.922 1 95.56 108 LEU A CA 1
ATOM 866 C C . LEU A 1 108 ? 22.688 -35.562 -17.156 1 95.56 108 LEU A C 1
ATOM 868 O O . LEU A 1 108 ? 22.906 -36.062 -18.266 1 95.56 108 LEU A O 1
ATOM 872 N N . THR A 1 109 ? 23.531 -35.688 -16.125 1 89.44 109 THR A N 1
ATOM 873 C CA . THR A 1 109 ? 24.766 -36.438 -16.297 1 89.44 109 THR A CA 1
ATOM 874 C C . THR A 1 109 ? 24.922 -37.469 -15.188 1 89.44 109 THR A C 1
ATOM 876 O O . THR A 1 109 ? 24.578 -37.219 -14.031 1 89.44 109 THR A O 1
ATOM 879 N N . ARG A 1 110 ? 25.281 -38.719 -15.609 1 77.69 110 ARG A N 1
ATOM 880 C CA . ARG A 1 110 ? 25.578 -39.781 -14.648 1 77.69 110 ARG A CA 1
ATOM 881 C C . ARG A 1 110 ? 26.922 -39.531 -13.969 1 77.69 110 ARG A C 1
ATOM 883 O O . ARG A 1 110 ? 27.859 -39.031 -14.602 1 77.69 110 ARG A O 1
ATOM 890 N N . THR A 1 111 ? 26.891 -39.469 -12.648 1 69.38 111 THR A N 1
ATOM 891 C CA . THR A 1 111 ? 28.188 -39.375 -11.992 1 69.38 111 THR A CA 1
ATOM 892 C C . THR A 1 111 ? 28.984 -40.688 -12.172 1 69.38 111 THR A C 1
ATOM 894 O O . THR A 1 111 ? 28.406 -41.781 -12.133 1 69.38 111 THR A O 1
ATOM 897 N N . PRO A 1 112 ? 30.266 -40.562 -12.578 1 59.41 112 PRO A N 1
ATOM 898 C CA . PRO A 1 112 ? 31.109 -41.719 -12.844 1 59.41 112 PRO A CA 1
ATOM 899 C C . PRO A 1 112 ? 31.047 -42.75 -11.727 1 59.41 112 PRO A C 1
ATOM 901 O O . PRO A 1 112 ? 31.109 -43.969 -12 1 59.41 112 PRO A O 1
ATOM 904 N N . ALA A 1 113 ? 31.062 -42.312 -10.359 1 63.66 113 ALA A N 1
ATOM 905 C CA . ALA A 1 113 ? 31.156 -43.312 -9.281 1 63.66 113 ALA A CA 1
ATOM 906 C C . ALA A 1 113 ? 29.781 -43.844 -8.898 1 63.66 113 ALA A C 1
ATOM 908 O O . ALA A 1 113 ? 28.812 -43.062 -8.805 1 63.66 113 ALA A O 1
ATOM 909 N N . PRO A 1 114 ? 29.594 -45.188 -8.945 1 59.81 114 PRO A N 1
ATOM 910 C CA . PRO A 1 114 ? 28.312 -45.844 -8.672 1 59.81 114 PRO A CA 1
ATOM 911 C C . PRO A 1 114 ? 27.609 -45.281 -7.43 1 59.81 114 PRO A C 1
ATOM 913 O O . PRO A 1 114 ? 26.375 -45.281 -7.355 1 59.81 114 PRO A O 1
ATOM 916 N N . ASP A 1 115 ? 28.422 -44.781 -6.43 1 64.31 115 ASP A N 1
ATOM 917 C CA . ASP A 1 115 ? 27.844 -44.406 -5.148 1 64.31 115 ASP A CA 1
ATOM 918 C C . ASP A 1 115 ? 27.469 -42.938 -5.137 1 64.31 115 ASP A C 1
ATOM 920 O O . ASP A 1 115 ? 27 -42.406 -4.121 1 64.31 115 ASP A O 1
ATOM 924 N N . GLN A 1 116 ? 27.625 -42.312 -6.328 1 67.31 116 GLN A N 1
ATOM 925 C CA . GLN A 1 116 ? 27.391 -40.875 -6.277 1 67.31 116 GLN A CA 1
ATOM 926 C C . GLN A 1 116 ? 26.031 -40.531 -6.871 1 67.31 116 GLN A C 1
ATOM 928 O O . GLN A 1 116 ? 25.578 -41.188 -7.816 1 67.31 116 GLN A O 1
ATOM 933 N N . ASP A 1 117 ? 25.328 -39.625 -6.266 1 75.38 117 ASP A N 1
ATOM 934 C CA . ASP A 1 117 ? 24.031 -39.125 -6.711 1 75.38 117 ASP A CA 1
ATOM 935 C C . ASP A 1 117 ? 24.125 -38.469 -8.094 1 75.38 117 ASP A C 1
ATOM 937 O O . ASP A 1 117 ? 25.156 -37.875 -8.438 1 75.38 117 ASP A O 1
ATOM 941 N N . PRO A 1 118 ? 23.172 -38.781 -8.922 1 87.38 118 PRO A N 1
ATOM 942 C CA . PRO A 1 118 ? 23.141 -38.094 -10.211 1 87.38 118 PRO A CA 1
ATOM 943 C C . PRO A 1 118 ? 23.219 -36.562 -10.086 1 87.38 118 PRO A C 1
ATOM 945 O O . PRO A 1 118 ? 22.953 -36.031 -9.008 1 87.38 118 PRO A O 1
ATOM 948 N N . ILE A 1 119 ? 23.75 -35.969 -11.156 1 92.62 119 ILE A N 1
ATOM 949 C CA . ILE A 1 119 ? 23.938 -34.5 -11.148 1 92.62 119 ILE A CA 1
ATOM 950 C C . ILE A 1 119 ? 23.281 -33.906 -12.383 1 92.62 119 ILE A C 1
ATOM 952 O O . ILE A 1 119 ? 23.141 -34.562 -13.414 1 92.62 119 ILE A O 1
ATOM 956 N N . ILE A 1 120 ? 22.844 -32.75 -12.289 1 94.19 120 ILE A N 1
ATOM 957 C CA . ILE A 1 120 ? 22.516 -31.922 -13.438 1 94.19 120 ILE A CA 1
ATOM 958 C C . ILE A 1 120 ? 23.625 -30.891 -13.664 1 94.19 120 ILE A C 1
ATOM 960 O O . ILE A 1 120 ? 23.984 -30.141 -12.75 1 94.19 120 ILE A O 1
ATOM 964 N N . ARG A 1 121 ? 24.188 -30.953 -14.812 1 95.88 121 ARG A N 1
ATOM 965 C CA . ARG A 1 121 ? 25.172 -29.953 -15.211 1 95.88 121 ARG A CA 1
ATOM 966 C C . ARG A 1 121 ? 24.5 -28.75 -15.852 1 95.88 121 ARG A C 1
ATOM 968 O O . ARG A 1 121 ? 23.672 -28.891 -16.734 1 95.88 121 ARG A O 1
ATOM 975 N N . ILE A 1 122 ? 24.906 -27.562 -15.406 1 96.81 122 ILE A N 1
ATOM 976 C CA . ILE A 1 122 ? 24.375 -26.297 -15.906 1 96.81 122 ILE A CA 1
ATOM 977 C C . ILE A 1 122 ? 25.5 -25.469 -16.516 1 96.81 122 ILE A C 1
ATOM 979 O O . ILE A 1 122 ? 26.469 -25.156 -15.828 1 96.81 122 ILE A O 1
ATOM 983 N N . GLU A 1 123 ? 25.344 -25.172 -17.719 1 97.19 123 GLU A N 1
ATOM 984 C CA . GLU A 1 123 ? 26.297 -24.281 -18.391 1 97.19 123 GLU A CA 1
ATOM 985 C C . GLU A 1 123 ? 25.656 -22.922 -18.688 1 97.19 123 GLU A C 1
ATOM 987 O O . GLU A 1 123 ? 24.594 -22.859 -19.312 1 97.19 123 GLU A O 1
ATOM 992 N N . VAL A 1 124 ? 26.328 -21.891 -18.281 1 97.06 124 VAL A N 1
ATOM 993 C CA . VAL A 1 124 ? 25.797 -20.547 -18.5 1 97.06 124 VAL A CA 1
ATOM 994 C C . VAL A 1 124 ? 26.875 -19.656 -19.109 1 97.06 124 VAL A C 1
ATOM 996 O O . VAL A 1 124 ? 28.062 -19.906 -18.938 1 97.06 124 VAL A O 1
ATOM 999 N N . ARG A 1 125 ? 26.391 -18.656 -19.797 1 96.12 125 ARG A N 1
ATOM 1000 C CA . ARG A 1 125 ? 27.297 -17.688 -20.391 1 96.12 125 ARG A CA 1
ATOM 1001 C C . ARG A 1 125 ? 26.688 -16.297 -20.406 1 96.12 125 ARG A C 1
ATOM 1003 O O . ARG A 1 125 ? 25.516 -16.125 -20.75 1 96.12 125 ARG A O 1
ATOM 1010 N N . SER A 1 126 ? 27.484 -15.328 -19.906 1 93.38 126 SER A N 1
ATOM 1011 C CA . SER A 1 126 ? 27.125 -13.93 -20.109 1 93.38 126 SER A CA 1
ATOM 1012 C C . SER A 1 126 ? 27.719 -13.398 -21.406 1 93.38 126 SER A C 1
ATOM 1014 O O . SER A 1 126 ? 28.562 -14.047 -22.031 1 93.38 126 SER A O 1
ATOM 1016 N N . VAL A 1 127 ? 27.234 -12.195 -21.797 1 87.06 127 VAL A N 1
ATOM 1017 C CA . VAL A 1 127 ? 27.734 -11.617 -23.031 1 87.06 127 VAL A CA 1
ATOM 1018 C C . VAL A 1 127 ? 29.25 -11.445 -22.953 1 87.06 127 VAL A C 1
ATOM 1020 O O . VAL A 1 127 ? 29.766 -10.883 -22 1 87.06 127 VAL A O 1
ATOM 1023 N N . ASP A 1 128 ? 29.953 -11.898 -23.859 1 85.56 128 ASP A N 1
ATOM 1024 C CA . ASP A 1 128 ? 31.391 -11.75 -24.062 1 85.56 128 ASP A CA 1
ATOM 1025 C C . ASP A 1 128 ? 32.188 -12.492 -22.984 1 85.56 128 ASP A C 1
ATOM 1027 O O . ASP A 1 128 ? 33.281 -12.086 -22.625 1 85.56 128 ASP A O 1
ATOM 1031 N N . SER A 1 129 ? 31.516 -13.375 -22.328 1 89.12 129 SER A N 1
ATOM 1032 C CA . SER A 1 129 ? 32.219 -14.164 -21.328 1 89.12 129 SER A CA 1
ATOM 1033 C C . SER A 1 129 ? 32.312 -15.625 -21.734 1 89.12 129 SER A C 1
ATOM 1035 O O . SER A 1 129 ? 31.625 -16.062 -22.672 1 89.12 129 SER A O 1
ATOM 1037 N N . ASP A 1 130 ? 33.219 -16.297 -21.078 1 92.56 130 ASP A N 1
ATOM 1038 C CA . ASP A 1 130 ? 33.344 -17.734 -21.281 1 92.56 130 ASP A CA 1
ATOM 1039 C C . ASP A 1 130 ? 32.188 -18.469 -20.594 1 92.56 130 ASP A C 1
ATOM 1041 O O . ASP A 1 130 ? 31.5 -17.906 -19.734 1 92.56 130 ASP A O 1
ATOM 1045 N N . ILE A 1 131 ? 32 -19.672 -21.078 1 95.06 131 ILE A N 1
ATOM 1046 C CA . ILE A 1 131 ? 30.984 -20.516 -20.469 1 95.06 131 ILE A CA 1
ATOM 1047 C C . ILE A 1 131 ? 31.453 -20.969 -19.078 1 95.06 131 ILE A C 1
ATOM 1049 O O . ILE A 1 131 ? 32.594 -21.375 -18.906 1 95.06 131 ILE A O 1
ATOM 1053 N N . ILE A 1 132 ? 30.656 -20.797 -18.109 1 95.88 132 ILE A N 1
ATOM 1054 C CA . ILE A 1 132 ? 30.875 -21.297 -16.766 1 95.88 132 ILE A CA 1
ATOM 1055 C C . ILE A 1 132 ? 30.016 -22.547 -16.531 1 95.88 132 ILE A C 1
ATOM 1057 O O . ILE A 1 132 ? 28.828 -22.562 -16.859 1 95.88 132 ILE A O 1
ATOM 1061 N N . ARG A 1 133 ? 30.594 -23.594 -15.898 1 95.94 133 ARG A N 1
ATOM 1062 C CA . ARG A 1 133 ? 29.891 -24.844 -15.656 1 95.94 133 ARG A CA 1
ATOM 1063 C C . ARG A 1 133 ? 29.625 -25.047 -14.172 1 95.94 133 ARG A C 1
ATOM 1065 O O . ARG A 1 133 ? 30.484 -24.781 -13.336 1 95.94 133 ARG A O 1
ATOM 1072 N N . HIS A 1 134 ? 28.453 -25.375 -13.883 1 95.06 134 HIS A N 1
ATOM 1073 C CA . HIS A 1 134 ? 28.031 -25.719 -12.531 1 95.06 134 HIS A CA 1
ATOM 1074 C C . HIS A 1 134 ? 27.438 -27.125 -12.484 1 95.06 134 HIS A C 1
ATOM 1076 O O . HIS A 1 134 ? 26.922 -27.625 -13.484 1 95.06 134 HIS A O 1
ATOM 1082 N N . GLU A 1 135 ? 27.609 -27.766 -11.352 1 93.38 135 GLU A N 1
ATOM 1083 C CA . GLU A 1 135 ? 27.016 -29.078 -11.117 1 93.38 135 GLU A CA 1
ATOM 1084 C C . GLU A 1 135 ? 26.094 -29.047 -9.906 1 93.38 135 GLU A C 1
ATOM 1086 O O . GLU A 1 135 ? 26.5 -28.641 -8.82 1 93.38 135 GLU A O 1
ATOM 1091 N N . VAL A 1 136 ? 24.906 -29.406 -10.141 1 92.81 136 VAL A N 1
ATOM 1092 C CA . VAL A 1 136 ? 23.906 -29.406 -9.078 1 92.81 136 VAL A CA 1
ATOM 1093 C C . VAL A 1 136 ? 23.516 -30.844 -8.742 1 92.81 136 VAL A C 1
ATOM 1095 O O . VAL A 1 136 ? 23.016 -31.578 -9.602 1 92.81 136 VAL A O 1
ATOM 1098 N N . PRO A 1 137 ? 23.703 -31.219 -7.465 1 91.5 137 PRO A N 1
ATOM 1099 C CA . PRO A 1 137 ? 23.281 -32.562 -7.082 1 91.5 137 PRO A CA 1
ATOM 1100 C C . PRO A 1 137 ? 21.766 -32.75 -7.129 1 91.5 137 PRO A C 1
ATOM 1102 O O . PRO A 1 137 ? 21.031 -31.812 -6.781 1 91.5 137 PRO A O 1
ATOM 1105 N N . ILE A 1 138 ? 21.359 -33.906 -7.617 1 93.44 138 ILE A N 1
ATOM 1106 C CA . ILE A 1 138 ? 19.938 -34.188 -7.691 1 93.44 138 ILE A CA 1
ATOM 1107 C C . ILE A 1 138 ? 19.641 -35.594 -7.18 1 93.44 138 ILE A C 1
ATOM 1109 O O . ILE A 1 138 ? 20.562 -36.406 -6.988 1 93.44 138 ILE A O 1
ATOM 1113 N N . LYS A 1 139 ? 18.422 -35.844 -6.871 1 92.19 139 LYS A N 1
ATOM 1114 C CA . LYS A 1 139 ? 17.922 -37.156 -6.52 1 92.19 139 LYS A CA 1
ATOM 1115 C C . LYS A 1 139 ? 16.859 -37.625 -7.508 1 92.19 139 LYS A C 1
ATOM 1117 O O . LYS A 1 139 ? 15.867 -36.938 -7.738 1 92.19 139 LYS A O 1
ATOM 1122 N N . ILE A 1 140 ? 17.062 -38.781 -8.062 1 93.12 140 ILE A N 1
ATOM 1123 C CA . ILE A 1 140 ? 16.062 -39.344 -8.961 1 93.12 140 ILE A CA 1
ATOM 1124 C C . ILE A 1 140 ? 14.938 -40 -8.148 1 93.12 140 ILE A C 1
ATOM 1126 O O . ILE A 1 140 ? 15.195 -40.719 -7.176 1 93.12 140 ILE A O 1
ATOM 1130 N N . ILE A 1 141 ? 13.781 -39.719 -8.492 1 93.56 141 ILE A N 1
ATOM 1131 C CA . ILE A 1 141 ? 12.625 -40.281 -7.801 1 93.56 141 ILE A CA 1
ATOM 1132 C C . ILE A 1 141 ? 12.148 -41.531 -8.539 1 93.56 141 ILE A C 1
ATOM 1134 O O . ILE A 1 141 ? 11.875 -41.469 -9.742 1 93.56 141 ILE A O 1
ATOM 1138 N N . MET A 1 142 ? 11.984 -42.5 -7.797 1 93.38 142 MET A N 1
ATOM 1139 C CA . MET A 1 142 ? 11.555 -43.781 -8.367 1 93.38 142 MET A CA 1
ATOM 1140 C C . MET A 1 142 ? 10.102 -43.688 -8.852 1 93.38 142 MET A C 1
ATOM 1142 O O . MET A 1 142 ? 9.281 -43 -8.242 1 93.38 142 MET A O 1
ATOM 1146 N N . SER A 1 143 ? 9.812 -44.438 -9.898 1 93.25 143 SER A N 1
ATOM 1147 C CA . SER A 1 143 ? 8.508 -44.375 -10.547 1 93.25 143 SER A CA 1
ATOM 1148 C C . SER A 1 143 ? 7.387 -44.719 -9.57 1 93.25 143 SER A C 1
ATOM 1150 O O . SER A 1 143 ? 6.289 -44.156 -9.672 1 93.25 143 SER A O 1
ATOM 1152 N N . ARG A 1 144 ? 7.605 -45.562 -8.602 1 93.12 144 ARG A N 1
ATOM 1153 C CA . ARG A 1 144 ? 6.586 -45.938 -7.641 1 93.12 144 ARG A CA 1
ATOM 1154 C C . ARG A 1 144 ? 6.156 -44.781 -6.781 1 93.12 144 ARG A C 1
ATOM 1156 O O . ARG A 1 144 ? 5.105 -44.812 -6.137 1 93.12 144 ARG A O 1
ATOM 1163 N N . HIS A 1 145 ? 6.945 -43.688 -6.699 1 92.75 145 HIS A N 1
ATOM 1164 C CA . HIS A 1 145 ? 6.641 -42.562 -5.859 1 92.75 145 HIS A CA 1
ATOM 1165 C C . HIS A 1 145 ? 6.137 -41.375 -6.691 1 92.75 145 HIS A C 1
ATOM 1167 O O . HIS A 1 145 ? 5.848 -40.312 -6.152 1 92.75 145 HIS A O 1
ATOM 1173 N N . TRP A 1 146 ? 6.004 -41.562 -8.008 1 93.25 146 TRP A N 1
ATOM 1174 C CA . TRP A 1 146 ? 5.629 -40.469 -8.883 1 93.25 146 TRP A CA 1
ATOM 1175 C C . TRP A 1 146 ? 4.242 -39.938 -8.531 1 93.25 146 TRP A C 1
ATOM 1177 O O . TRP A 1 146 ? 3.994 -38.719 -8.609 1 93.25 146 TRP A O 1
ATOM 1187 N N . SER A 1 147 ? 3.371 -40.719 -8.055 1 90.31 147 SER A N 1
ATOM 1188 C CA . SER A 1 147 ? 1.986 -40.375 -7.781 1 90.31 147 SER A CA 1
ATOM 1189 C C . SER A 1 147 ? 1.898 -39.344 -6.656 1 90.31 147 SER A C 1
ATOM 1191 O O . SER A 1 147 ? 0.906 -38.594 -6.547 1 90.31 147 SER A O 1
ATOM 1193 N N . GLN A 1 148 ? 2.914 -39.219 -5.844 1 88.75 148 GLN A N 1
ATOM 1194 C CA . GLN A 1 148 ? 2.943 -38.281 -4.723 1 88.75 148 GLN A CA 1
ATOM 1195 C C . GLN A 1 148 ? 3.02 -36.844 -5.207 1 88.75 148 GLN A C 1
ATOM 1197 O O . GLN A 1 148 ? 2.688 -35.938 -4.465 1 88.75 148 GLN A O 1
ATOM 1202 N N . TYR A 1 149 ? 3.414 -36.719 -6.453 1 90.62 149 TYR A N 1
ATOM 1203 C CA . TYR A 1 149 ? 3.652 -35.375 -6.953 1 90.62 149 TYR A CA 1
ATOM 1204 C C . TYR A 1 149 ? 2.514 -34.906 -7.863 1 90.62 149 TYR A C 1
ATOM 1206 O O . TYR A 1 149 ? 2.531 -33.781 -8.375 1 90.62 149 TYR A O 1
ATOM 1214 N N . GLU A 1 150 ? 1.562 -35.75 -7.988 1 89.12 150 GLU A N 1
ATOM 1215 C CA . GLU A 1 150 ? 0.469 -35.469 -8.906 1 89.12 150 GLU A CA 1
ATOM 1216 C C . GLU A 1 150 ? -0.434 -34.375 -8.359 1 89.12 150 GLU A C 1
ATOM 1218 O O . GLU A 1 150 ? -0.527 -34.156 -7.148 1 89.12 150 GLU A O 1
ATOM 1223 N N . LYS A 1 151 ? -1.027 -33.656 -9.25 1 90.69 151 LYS A N 1
ATOM 1224 C CA . LYS A 1 151 ? -1.975 -32.594 -8.922 1 90.69 151 LYS A CA 1
ATOM 1225 C C . LYS A 1 151 ? -3.105 -33.125 -8.039 1 90.69 151 LYS A C 1
ATOM 1227 O O . LYS A 1 151 ? -3.711 -34.156 -8.352 1 90.69 151 LYS A O 1
ATOM 1232 N N . PRO A 1 152 ? -3.299 -32.406 -6.98 1 88.5 152 PRO A N 1
ATOM 1233 C CA . PRO A 1 152 ? -4.457 -32.781 -6.172 1 88.5 152 PRO A CA 1
ATOM 1234 C C . PRO A 1 152 ? -5.777 -32.656 -6.926 1 88.5 152 PRO A C 1
ATOM 1236 O O . PRO A 1 152 ? -5.918 -31.766 -7.773 1 88.5 152 PRO A O 1
ATOM 1239 N N . SER A 1 153 ? -6.688 -33.562 -6.648 1 84.44 153 SER A N 1
ATOM 1240 C CA . SER A 1 153 ? -7.996 -33.5 -7.293 1 84.44 153 SER A CA 1
ATOM 1241 C C . SER A 1 153 ? -8.836 -32.344 -6.754 1 84.44 153 SER A C 1
ATOM 1243 O O . SER A 1 153 ? -8.812 -32.062 -5.555 1 84.44 153 SER A O 1
ATOM 1245 N N . LEU A 1 154 ? -9.32 -31.688 -7.773 1 83.94 154 LEU A N 1
ATOM 1246 C CA . LEU A 1 154 ? -10.242 -30.625 -7.371 1 83.94 154 LEU A CA 1
ATOM 1247 C C . LEU A 1 154 ? -11.633 -31.188 -7.117 1 83.94 154 LEU A C 1
ATOM 1249 O O . LEU A 1 154 ? -12.047 -32.156 -7.754 1 83.94 154 LEU A O 1
ATOM 1253 N N . GLY A 1 155 ? -12.297 -30.781 -6.043 1 78.81 155 GLY A N 1
ATOM 1254 C CA . GLY A 1 155 ? -13.664 -31.203 -5.77 1 78.81 155 GLY A CA 1
ATOM 1255 C C . GLY A 1 155 ? -14.617 -30.906 -6.91 1 78.81 155 GLY A C 1
ATOM 1256 O O . GLY A 1 155 ? -14.195 -30.469 -7.984 1 78.81 155 GLY A O 1
ATOM 1257 N N . ARG A 1 156 ? -15.914 -31.297 -6.516 1 76.5 156 ARG A N 1
ATOM 1258 C CA . ARG A 1 156 ? -16.984 -31.078 -7.473 1 76.5 156 ARG A CA 1
ATOM 1259 C C . ARG A 1 156 ? -17.578 -29.688 -7.324 1 76.5 156 ARG A C 1
ATOM 1261 O O . ARG A 1 156 ? -17.594 -29.125 -6.227 1 76.5 156 ARG A O 1
ATOM 1268 N N . ARG A 1 157 ? -18 -29.031 -8.492 1 79.75 157 ARG A N 1
ATOM 1269 C CA . ARG A 1 157 ? -18.719 -27.766 -8.547 1 79.75 157 ARG A CA 1
ATOM 1270 C C . ARG A 1 157 ? -17.781 -26.594 -8.25 1 79.75 157 ARG A C 1
ATOM 1272 O O . ARG A 1 157 ? -17.469 -26.344 -7.086 1 79.75 157 ARG A O 1
ATOM 1279 N N . LYS A 1 158 ? -17.406 -26.047 -9.156 1 90.5 158 LYS A N 1
ATOM 1280 C CA . LYS A 1 158 ? -16.469 -24.953 -8.961 1 90.5 158 LYS A CA 1
ATOM 1281 C C . LYS A 1 158 ? -16.969 -23.688 -9.664 1 90.5 158 LYS A C 1
ATOM 1283 O O . LYS A 1 158 ? -17.672 -23.766 -10.672 1 90.5 158 LYS A O 1
ATOM 1288 N N . MET A 1 159 ? -16.859 -22.609 -9.031 1 94.88 159 MET A N 1
ATOM 1289 C CA . MET A 1 159 ? -17 -21.297 -9.648 1 94.88 159 MET A CA 1
ATOM 1290 C C . MET A 1 159 ? -15.711 -20.875 -10.344 1 94.88 159 MET A C 1
ATOM 1292 O O . MET A 1 159 ? -14.641 -20.875 -9.734 1 94.88 159 MET A O 1
ATOM 1296 N N . SER A 1 160 ? -15.836 -20.656 -11.672 1 95.44 160 SER A N 1
ATOM 1297 C CA . SER A 1 160 ? -14.656 -20.281 -12.461 1 95.44 160 SER A CA 1
ATOM 1298 C C . SER A 1 160 ? -14.758 -18.844 -12.953 1 95.44 160 SER A C 1
ATOM 1300 O O . SER A 1 160 ? -15.734 -18.469 -13.602 1 95.44 160 SER A O 1
ATOM 1302 N N . ILE A 1 161 ? -13.758 -18.078 -12.648 1 96.31 161 ILE A N 1
ATOM 1303 C CA . ILE A 1 161 ? -13.773 -16.672 -13.055 1 96.31 161 ILE A CA 1
ATOM 1304 C C . ILE A 1 161 ? -12.367 -16.234 -13.453 1 96.31 161 ILE A C 1
ATOM 1306 O O . ILE A 1 161 ? -11.375 -16.734 -12.906 1 96.31 161 ILE A O 1
ATOM 1310 N N . TYR A 1 162 ? -12.305 -15.359 -14.406 1 96.31 162 TYR A N 1
ATOM 1311 C CA . TYR A 1 162 ? -11.016 -14.758 -14.734 1 96.31 162 TYR A CA 1
ATOM 1312 C C . TYR A 1 162 ? -10.734 -13.555 -13.844 1 96.31 162 TYR A C 1
ATOM 1314 O O . TYR A 1 162 ? -11.609 -12.711 -13.633 1 96.31 162 TYR A O 1
ATOM 1322 N N . LEU A 1 163 ? -9.531 -13.578 -13.383 1 95.75 163 LEU A N 1
ATOM 1323 C CA . LEU A 1 163 ? -9.133 -12.516 -12.461 1 95.75 163 LEU A CA 1
ATOM 1324 C C . LEU A 1 163 ? -8.633 -11.297 -13.227 1 95.75 163 LEU A C 1
ATOM 1326 O O . LEU A 1 163 ? -8.367 -11.375 -14.43 1 95.75 163 LEU A O 1
ATOM 1330 N N . PRO A 1 164 ? -8.602 -10.164 -12.492 1 92.62 164 PRO A N 1
ATOM 1331 C CA . PRO A 1 164 ? -7.914 -9.023 -13.102 1 92.62 164 PRO A CA 1
ATOM 1332 C C . PRO A 1 164 ? -6.441 -9.305 -13.383 1 92.62 164 PRO A C 1
ATOM 1334 O O . PRO A 1 164 ? -5.902 -10.32 -12.93 1 92.62 164 PRO A O 1
ATOM 1337 N N . PRO A 1 165 ? -5.793 -8.391 -14.125 1 91.12 165 PRO A N 1
ATOM 1338 C CA . PRO A 1 165 ? -4.375 -8.617 -14.422 1 91.12 165 PRO A CA 1
ATOM 1339 C C . PRO A 1 165 ? -3.543 -8.859 -13.164 1 91.12 165 PRO A C 1
ATOM 1341 O O . PRO A 1 165 ? -3.812 -8.266 -12.117 1 91.12 165 PRO A O 1
ATOM 1344 N N . PRO A 1 166 ? -2.615 -9.703 -13.305 1 92.25 166 PRO A N 1
ATOM 1345 C CA . PRO A 1 166 ? -1.794 -10.07 -12.148 1 92.25 166 PRO A CA 1
ATOM 1346 C C . PRO A 1 166 ? -1.2 -8.859 -11.438 1 92.25 166 PRO A C 1
ATOM 1348 O O . PRO A 1 166 ? -1.137 -8.828 -10.203 1 92.25 166 PRO A O 1
ATOM 1351 N N . LYS A 1 167 ? -0.797 -7.914 -12.211 1 90.12 167 LYS A N 1
ATOM 1352 C CA . LYS A 1 167 ? -0.221 -6.715 -11.609 1 90.12 167 LYS A CA 1
ATOM 1353 C C . LYS A 1 167 ? -1.22 -6.035 -10.68 1 90.12 167 LYS A C 1
ATOM 1355 O O . LYS A 1 167 ? -0.86 -5.602 -9.578 1 90.12 167 LYS A O 1
ATOM 1360 N N . SER A 1 168 ? -2.441 -5.941 -11.086 1 90.25 168 SER A N 1
ATOM 1361 C CA . SER A 1 168 ? -3.506 -5.34 -10.289 1 90.25 168 SER A CA 1
ATOM 1362 C C . SER A 1 168 ? -3.766 -6.137 -9.016 1 90.25 168 SER A C 1
ATOM 1364 O O . SER A 1 168 ? -3.898 -5.562 -7.934 1 90.25 168 SER A O 1
ATOM 1366 N N . LEU A 1 169 ? -3.801 -7.391 -9.156 1 92.19 169 LEU A N 1
ATOM 1367 C CA . LEU A 1 169 ? -4.043 -8.25 -8 1 92.19 169 LEU A CA 1
ATOM 1368 C C . LEU A 1 169 ? -2.883 -8.18 -7.016 1 92.19 169 LEU A C 1
ATOM 1370 O O . LEU A 1 169 ? -3.094 -8.195 -5.801 1 92.19 169 LEU A O 1
ATOM 1374 N N . TYR A 1 170 ? -1.74 -8.141 -7.605 1 93.81 170 TYR A N 1
ATOM 1375 C CA . TYR A 1 170 ? -0.568 -7.992 -6.75 1 93.81 170 TYR A CA 1
ATOM 1376 C C . TYR A 1 170 ? -0.684 -6.75 -5.875 1 93.81 170 TYR A C 1
ATOM 1378 O O . TYR A 1 170 ? -0.483 -6.816 -4.66 1 93.81 170 TYR A O 1
ATOM 1386 N N . LYS A 1 171 ? -1.044 -5.676 -6.445 1 91.94 171 LYS A N 1
ATOM 1387 C CA . LYS A 1 171 ? -1.187 -4.418 -5.719 1 91.94 171 LYS A CA 1
ATOM 1388 C C . LYS A 1 171 ? -2.242 -4.535 -4.621 1 91.94 171 LYS A C 1
ATOM 1390 O O . LYS A 1 171 ? -2.043 -4.051 -3.506 1 91.94 171 LYS A O 1
ATOM 1395 N N . VAL A 1 172 ? -3.311 -5.145 -4.918 1 93.56 172 VAL A N 1
ATOM 1396 C CA . VAL A 1 172 ? -4.418 -5.297 -3.977 1 93.56 172 VAL A CA 1
ATOM 1397 C C . VAL A 1 172 ? -3.992 -6.195 -2.818 1 93.56 172 VAL A C 1
ATOM 1399 O O . VAL A 1 172 ? -4.223 -5.863 -1.652 1 93.56 172 VAL A O 1
ATOM 1402 N N . LEU A 1 173 ? -3.346 -7.266 -3.129 1 95.19 173 LEU A N 1
ATOM 1403 C CA . LEU A 1 173 ? -2.906 -8.172 -2.074 1 95.19 173 LEU A CA 1
ATOM 1404 C C . LEU A 1 173 ? -1.835 -7.52 -1.207 1 95.19 173 LEU A C 1
ATOM 1406 O O . LEU A 1 173 ? -1.777 -7.762 0.001 1 95.19 173 LEU A O 1
ATOM 1410 N N . GLN A 1 174 ? -0.983 -6.785 -1.83 1 93.19 174 GLN A N 1
ATOM 1411 C CA . GLN A 1 174 ? 0.021 -6.027 -1.092 1 93.19 174 GLN A CA 1
ATOM 1412 C C . GLN A 1 174 ? -0.632 -5.098 -0.072 1 93.19 174 GLN A C 1
ATOM 1414 O O . GLN A 1 174 ? -0.106 -4.906 1.026 1 93.19 174 GLN A O 1
ATOM 1419 N N . THR A 1 175 ? -1.769 -4.547 -0.446 1 91.25 175 THR A N 1
ATOM 1420 C CA . THR A 1 175 ? -2.533 -3.691 0.455 1 91.25 175 THR A CA 1
ATOM 1421 C C . THR A 1 175 ? -2.957 -4.461 1.702 1 91.25 175 THR A C 1
ATOM 1423 O O . THR A 1 175 ? -2.785 -3.979 2.824 1 91.25 175 THR A O 1
ATOM 1426 N N . TYR A 1 176 ? -3.48 -5.574 1.518 1 94.31 176 TYR A N 1
ATOM 1427 C CA . TYR A 1 176 ? -3.893 -6.395 2.648 1 94.31 176 TYR A CA 1
ATOM 1428 C C . TYR A 1 176 ? -2.707 -6.719 3.551 1 94.31 176 TYR A C 1
ATOM 1430 O O . TYR A 1 176 ? -2.822 -6.672 4.777 1 94.31 176 TYR A O 1
ATOM 1438 N N . LYS A 1 177 ? -1.665 -7.035 2.883 1 92.62 177 LYS A N 1
ATOM 1439 C CA . LYS A 1 177 ? -0.447 -7.34 3.627 1 92.62 177 LYS A CA 1
ATOM 1440 C C . LYS A 1 177 ? -0.001 -6.148 4.465 1 92.62 177 LYS A C 1
ATOM 1442 O O . LYS A 1 177 ? 0.313 -6.293 5.648 1 92.62 177 LYS A O 1
ATOM 1447 N N . ASN A 1 178 ? -0.042 -4.973 3.877 1 89 178 ASN A N 1
ATOM 1448 C CA . ASN A 1 178 ? 0.37 -3.748 4.555 1 89 178 ASN A CA 1
ATOM 1449 C C . ASN A 1 178 ? -0.531 -3.434 5.746 1 89 178 ASN A C 1
ATOM 1451 O O . ASN A 1 178 ? -0.105 -2.775 6.695 1 89 178 ASN A O 1
ATOM 1455 N N . LEU A 1 179 ? -1.737 -3.838 5.691 1 89.31 179 LEU A N 1
ATOM 1456 C CA . LEU A 1 179 ? -2.693 -3.578 6.762 1 89.31 179 LEU A CA 1
ATOM 1457 C C . LEU A 1 179 ? -2.752 -4.75 7.734 1 89.31 179 LEU A C 1
ATOM 1459 O O . LEU A 1 179 ? -3.701 -4.871 8.516 1 89.31 179 LEU A O 1
ATOM 1463 N N . ASN A 1 180 ? -1.812 -5.672 7.582 1 90.56 180 ASN A N 1
ATOM 1464 C CA . ASN A 1 180 ? -1.56 -6.781 8.492 1 90.56 180 ASN A CA 1
ATOM 1465 C C . ASN A 1 180 ? -2.699 -7.797 8.469 1 90.56 180 ASN A C 1
ATOM 1467 O O . ASN A 1 180 ? -3.02 -8.398 9.5 1 90.56 180 ASN A O 1
ATOM 1471 N N . ALA A 1 181 ? -3.391 -7.832 7.359 1 92.94 181 ALA A N 1
ATOM 1472 C CA . ALA A 1 181 ? -4.336 -8.93 7.188 1 92.94 181 ALA A CA 1
ATOM 1473 C C . ALA A 1 181 ? -3.607 -10.266 7.047 1 92.94 181 ALA A C 1
ATOM 1475 O O . ALA A 1 181 ? -2.568 -10.344 6.387 1 92.94 181 ALA A O 1
ATOM 1476 N N . THR A 1 182 ? -4.148 -11.32 7.695 1 94.31 182 THR A N 1
ATOM 1477 C CA . THR A 1 182 ? -3.52 -12.641 7.621 1 94.31 182 THR A CA 1
ATOM 1478 C C . THR A 1 182 ? -4.309 -13.562 6.703 1 94.31 182 THR A C 1
ATOM 1480 O O . THR A 1 182 ? -3.734 -14.453 6.066 1 94.31 182 THR A O 1
ATOM 1483 N N . VAL A 1 183 ? -5.598 -13.312 6.684 1 95.12 183 VAL A N 1
ATOM 1484 C CA . VAL A 1 183 ? -6.492 -14.148 5.883 1 95.12 183 VAL A CA 1
ATOM 1485 C C . VAL A 1 183 ? -7.301 -13.266 4.93 1 95.12 183 VAL A C 1
ATOM 1487 O O . VAL A 1 183 ? -7.734 -12.18 5.301 1 95.12 183 VAL A O 1
ATOM 1490 N N . ILE A 1 184 ? -7.465 -13.75 3.732 1 96.56 184 ILE A N 1
ATOM 1491 C CA . ILE A 1 184 ? -8.266 -13.047 2.736 1 96.56 184 ILE A CA 1
ATOM 1492 C C . ILE A 1 184 ? -9.352 -13.977 2.203 1 96.56 184 ILE A C 1
ATOM 1494 O O . ILE A 1 184 ? -9.078 -15.125 1.852 1 96.56 184 ILE A O 1
ATOM 1498 N N . ALA A 1 185 ? -10.516 -13.516 2.156 1 97.56 185 ALA A N 1
ATOM 1499 C CA . ALA A 1 185 ? -11.617 -14.258 1.553 1 97.56 185 ALA A CA 1
ATOM 1500 C C . ALA A 1 185 ? -11.836 -13.836 0.102 1 97.56 185 ALA A C 1
ATOM 1502 O O . ALA A 1 185 ? -12.031 -12.656 -0.185 1 97.56 185 ALA A O 1
ATOM 1503 N N . PHE A 1 186 ? -11.797 -14.82 -0.745 1 97.81 186 PHE A N 1
ATOM 1504 C CA . PHE A 1 186 ? -12.18 -14.633 -2.141 1 97.81 186 PHE A CA 1
ATOM 1505 C C . PHE A 1 186 ? -13.641 -15.016 -2.354 1 97.81 186 PHE A C 1
ATOM 1507 O O . PHE A 1 186 ? -14.023 -16.172 -2.145 1 97.81 186 PHE A O 1
ATOM 1514 N N . ASN A 1 187 ? -14.406 -14.023 -2.775 1 97.62 187 ASN A N 1
ATOM 1515 C CA . ASN A 1 187 ? -15.805 -14.25 -3.137 1 97.62 187 ASN A CA 1
ATOM 1516 C C . ASN A 1 187 ? -16.047 -13.977 -4.617 1 97.62 187 ASN A C 1
ATOM 1518 O O . ASN A 1 187 ? -15.953 -12.836 -5.066 1 97.62 187 ASN A O 1
ATOM 1522 N N . ALA A 1 188 ? -16.312 -15.008 -5.359 1 96.75 188 ALA A N 1
ATOM 1523 C CA . ALA A 1 188 ? -16.562 -14.859 -6.793 1 96.75 188 ALA A CA 1
ATOM 1524 C C . ALA A 1 188 ? -18.031 -15.133 -7.125 1 96.75 188 ALA A C 1
ATOM 1526 O O . ALA A 1 188 ? -18.625 -16.078 -6.598 1 96.75 188 ALA A O 1
ATOM 1527 N N . SER A 1 189 ? -18.578 -14.297 -7.949 1 94.62 189 SER A N 1
ATOM 1528 C CA . SER A 1 189 ? -19.969 -14.469 -8.336 1 94.62 189 SER A CA 1
ATOM 1529 C C . SER A 1 189 ? -20.094 -15.016 -9.75 1 94.62 189 SER A C 1
ATOM 1531 O O . SER A 1 189 ? -19.188 -14.828 -10.57 1 94.62 189 SER A O 1
ATOM 1533 N N . SER A 1 190 ? -21.25 -15.594 -10.031 1 92.31 190 SER A N 1
ATOM 1534 C CA . SER A 1 190 ? -21.562 -16.062 -11.375 1 92.31 190 SER A CA 1
ATOM 1535 C C . SER A 1 190 ? -21.766 -14.906 -12.344 1 92.31 190 SER A C 1
ATOM 1537 O O . SER A 1 190 ? -21.766 -15.094 -13.562 1 92.31 190 SER A O 1
ATOM 1539 N N . GLY A 1 191 ? -21.906 -13.711 -11.82 1 91.44 191 GLY A N 1
ATOM 1540 C CA . GLY A 1 191 ? -22.125 -12.531 -12.641 1 91.44 191 GLY A CA 1
ATOM 1541 C C . GLY A 1 191 ? -20.844 -11.836 -13.031 1 91.44 191 GLY A C 1
ATOM 1542 O O . GLY A 1 191 ? -20.859 -10.82 -13.734 1 91.44 191 GLY A O 1
ATOM 1543 N N . GLY A 1 192 ? -19.766 -12.312 -12.508 1 93.38 192 GLY A N 1
ATOM 1544 C CA . GLY A 1 192 ? -18.484 -11.75 -12.906 1 93.38 192 GLY A CA 1
ATOM 1545 C C . GLY A 1 192 ? -17.938 -10.758 -11.898 1 93.38 192 GLY A C 1
ATOM 1546 O O . GLY A 1 192 ? -17.203 -9.828 -12.273 1 93.38 192 GLY A O 1
ATOM 1547 N N . ASP A 1 193 ? -18.359 -10.898 -10.648 1 94.81 193 ASP A N 1
ATOM 1548 C CA . ASP A 1 193 ? -17.812 -10.055 -9.586 1 94.81 193 ASP A CA 1
ATOM 1549 C C . ASP A 1 193 ? -16.844 -10.844 -8.711 1 94.81 193 ASP A C 1
ATOM 1551 O O . ASP A 1 193 ? -17.062 -12.023 -8.438 1 94.81 193 ASP A O 1
ATOM 1555 N N . LEU A 1 194 ? -15.859 -10.18 -8.312 1 97.06 194 LEU A N 1
ATOM 1556 C CA . LEU A 1 194 ? -14.914 -10.719 -7.344 1 97.06 194 LEU A CA 1
ATOM 1557 C C . LEU A 1 194 ? -14.742 -9.773 -6.16 1 97.06 194 LEU A C 1
ATOM 1559 O O . LEU A 1 194 ? -14.328 -8.625 -6.336 1 97.06 194 LEU A O 1
ATOM 1563 N N . ARG A 1 195 ? -15.031 -10.273 -5.023 1 97.06 195 ARG A N 1
ATOM 1564 C CA . ARG A 1 195 ? -14.859 -9.492 -3.801 1 97.06 195 ARG A CA 1
ATOM 1565 C C . ARG A 1 195 ? -13.773 -10.102 -2.916 1 97.06 195 ARG A C 1
ATOM 1567 O O . ARG A 1 195 ? -13.852 -11.273 -2.551 1 97.06 195 ARG A O 1
ATOM 1574 N N . LEU A 1 196 ? -12.82 -9.344 -2.629 1 97.44 196 LEU A N 1
ATOM 1575 C CA . LEU A 1 196 ? -11.781 -9.727 -1.677 1 97.44 196 LEU A CA 1
ATOM 1576 C C . LEU A 1 196 ? -12.023 -9.078 -0.318 1 97.44 196 LEU A C 1
ATOM 1578 O O . LEU A 1 196 ? -12.156 -7.859 -0.223 1 97.44 196 LEU A O 1
ATOM 1582 N N . GLU A 1 197 ? -12.062 -9.914 0.645 1 96.94 197 GLU A N 1
ATOM 1583 C CA . GLU A 1 197 ? -12.336 -9.414 1.99 1 96.94 197 GLU A CA 1
ATOM 1584 C C . GLU A 1 197 ? -11.211 -9.781 2.955 1 96.94 197 GLU A C 1
ATOM 1586 O O . GLU A 1 197 ? -10.727 -10.914 2.953 1 96.94 197 GLU A O 1
ATOM 1591 N N . GLY A 1 198 ? -10.781 -8.875 3.703 1 95.62 198 GLY A N 1
ATOM 1592 C CA . GLY A 1 198 ? -9.805 -9.094 4.758 1 95.62 198 GLY A CA 1
ATOM 1593 C C . GLY A 1 198 ? -10.125 -8.336 6.031 1 95.62 198 GLY A C 1
ATOM 1594 O O . GLY A 1 198 ? -10.93 -7.398 6.02 1 95.62 198 GLY A O 1
ATOM 1595 N N . THR A 1 199 ? -9.602 -8.828 7.141 1 91.19 199 THR A N 1
ATOM 1596 C CA . THR A 1 199 ? -9.781 -8.172 8.43 1 91.19 199 THR A CA 1
ATOM 1597 C C . THR A 1 199 ? -8.461 -7.617 8.945 1 91.19 199 THR A C 1
ATOM 1599 O O . THR A 1 199 ? -7.398 -8.203 8.719 1 91.19 199 THR A O 1
ATOM 1602 N N . MET A 1 200 ? -8.477 -6.402 9.422 1 85.44 200 MET A N 1
ATOM 1603 C CA . MET A 1 200 ? -7.367 -5.793 10.141 1 85.44 200 MET A CA 1
ATOM 1604 C C . MET A 1 200 ? -7.719 -5.582 11.609 1 85.44 200 MET A C 1
ATOM 1606 O O . MET A 1 200 ? -8.781 -6.008 12.07 1 85.44 200 MET A O 1
ATOM 1610 N N . ASP A 1 201 ? -6.77 -5.082 12.492 1 79.81 201 ASP A N 1
ATOM 1611 C CA . ASP A 1 201 ? -6.934 -4.953 13.938 1 79.81 201 ASP A CA 1
ATOM 1612 C C . ASP A 1 201 ? -8.227 -4.223 14.281 1 79.81 201 ASP A C 1
ATOM 1614 O O . ASP A 1 201 ? -9.008 -4.684 15.117 1 79.81 201 ASP A O 1
ATOM 1618 N N . GLN A 1 202 ? -8.484 -3.105 13.719 1 79.12 202 GLN A N 1
ATOM 1619 C CA . GLN A 1 202 ? -9.672 -2.33 14.078 1 79.12 202 GLN A CA 1
ATOM 1620 C C . GLN A 1 202 ? -10.555 -2.082 12.852 1 79.12 202 GLN A C 1
ATOM 1622 O O . GLN A 1 202 ? -11.086 -0.984 12.68 1 79.12 202 GLN A O 1
ATOM 1627 N N . GLY A 1 203 ? -10.648 -3.244 12.117 1 90.62 203 GLY A N 1
ATOM 1628 C CA . GLY A 1 203 ? -11.5 -2.963 10.969 1 90.62 203 GLY A CA 1
ATOM 1629 C C . GLY A 1 203 ? -11.414 -4.027 9.891 1 90.62 203 GLY A C 1
ATOM 1630 O O . GLY A 1 203 ? -10.93 -5.129 10.133 1 90.62 203 GLY A O 1
ATOM 1631 N N . GLU A 1 204 ? -12.18 -3.678 8.727 1 94.62 204 GLU A N 1
ATOM 1632 C CA . GLU A 1 204 ? -12.258 -4.57 7.574 1 94.62 204 GLU A CA 1
ATOM 1633 C C . GLU A 1 204 ? -11.922 -3.83 6.281 1 94.62 204 GLU A C 1
ATOM 1635 O O . GLU A 1 204 ? -12.141 -2.623 6.176 1 94.62 204 GLU A O 1
ATOM 1640 N N . ILE A 1 205 ? -11.398 -4.555 5.438 1 94.06 205 ILE A N 1
ATOM 1641 C CA . ILE A 1 205 ? -11.125 -4.004 4.113 1 94.06 205 ILE A CA 1
ATOM 1642 C C . ILE A 1 205 ? -11.734 -4.902 3.041 1 94.06 205 ILE A C 1
ATOM 1644 O O . ILE A 1 205 ? -11.57 -6.125 3.078 1 94.06 205 ILE A O 1
ATOM 1648 N N . ASP A 1 206 ? -12.414 -4.273 2.096 1 95.06 206 ASP A N 1
ATOM 1649 C CA . ASP A 1 206 ? -13.07 -4.973 0.993 1 95.06 206 ASP A CA 1
ATOM 1650 C C . ASP A 1 206 ? -12.703 -4.34 -0.349 1 95.06 206 ASP A C 1
ATOM 1652 O O . ASP A 1 206 ? -12.797 -3.123 -0.512 1 95.06 206 ASP A O 1
ATOM 1656 N N . VAL A 1 207 ? -12.289 -5.141 -1.214 1 94.88 207 VAL A N 1
ATOM 1657 C CA . VAL A 1 207 ? -12.039 -4.703 -2.584 1 94.88 207 VAL A CA 1
ATOM 1658 C C . VAL A 1 207 ? -12.961 -5.449 -3.543 1 94.88 207 VAL A C 1
ATOM 1660 O O . VAL A 1 207 ? -13.086 -6.676 -3.471 1 94.88 207 VAL A O 1
ATOM 1663 N N . LEU A 1 208 ? -13.609 -4.723 -4.367 1 96.5 208 LEU A N 1
ATOM 1664 C CA . LEU A 1 208 ? -14.555 -5.305 -5.316 1 96.5 208 LEU A CA 1
ATOM 1665 C C . LEU A 1 208 ? -14.094 -5.062 -6.75 1 96.5 208 LEU A C 1
ATOM 1667 O O . LEU A 1 208 ? -13.805 -3.926 -7.129 1 96.5 208 LEU A O 1
ATOM 1671 N N . PHE A 1 209 ? -13.93 -6.129 -7.543 1 95.5 209 PHE A N 1
ATOM 1672 C CA . PHE A 1 209 ? -13.742 -6.066 -8.984 1 95.5 209 PHE A CA 1
ATOM 1673 C C . PHE A 1 209 ? -15.031 -6.434 -9.719 1 95.5 209 PHE A C 1
ATOM 1675 O O . PHE A 1 209 ? -15.719 -7.387 -9.336 1 95.5 209 PHE A O 1
ATOM 1682 N N . ASN A 1 210 ? -15.289 -5.664 -10.75 1 93.56 210 ASN A N 1
ATOM 1683 C CA . ASN A 1 210 ? -16.516 -5.91 -11.5 1 93.56 210 ASN A CA 1
ATOM 1684 C C . ASN A 1 210 ? -16.219 -6.266 -12.953 1 93.56 210 ASN A C 1
ATOM 1686 O O . ASN A 1 210 ? -15.094 -6.098 -13.422 1 93.56 210 ASN A O 1
ATOM 1690 N N . ASP A 1 211 ? -17.219 -6.836 -13.555 1 92.12 211 ASP A N 1
ATOM 1691 C CA . ASP A 1 211 ? -17.266 -7.098 -14.992 1 92.12 211 ASP A CA 1
ATOM 1692 C C . ASP A 1 211 ? -16.109 -8.016 -15.414 1 92.12 211 ASP A C 1
ATOM 1694 O O . ASP A 1 211 ? -15.477 -7.789 -16.438 1 92.12 211 ASP A O 1
ATOM 1698 N N . LEU A 1 212 ? -15.844 -8.938 -14.609 1 93.75 212 LEU A N 1
ATOM 1699 C CA . LEU A 1 212 ? -14.867 -9.961 -14.969 1 93.75 212 LEU A CA 1
ATOM 1700 C C . LEU A 1 212 ? -15.523 -11.07 -15.789 1 93.75 212 LEU A C 1
ATOM 1702 O O . LEU A 1 212 ? -16.75 -11.211 -15.773 1 93.75 212 LEU A O 1
ATOM 1706 N N . SER A 1 213 ? -14.727 -11.734 -16.469 1 92.56 213 SER A N 1
ATOM 1707 C CA . SER A 1 213 ? -15.25 -12.797 -17.312 1 92.56 213 SER A CA 1
ATOM 1708 C C . SER A 1 213 ? -15.32 -14.125 -16.562 1 92.56 213 SER A C 1
ATOM 1710 O O . SER A 1 213 ? -14.367 -14.508 -15.883 1 92.56 213 SER A O 1
ATOM 1712 N N . ASN A 1 214 ? -16.453 -14.672 -16.641 1 90.25 214 ASN A N 1
ATOM 1713 C CA . ASN A 1 214 ? -16.594 -16.031 -16.125 1 90.25 214 ASN A CA 1
ATOM 1714 C C . ASN A 1 214 ? -16.281 -17.062 -17.203 1 90.25 214 ASN A C 1
ATOM 1716 O O . ASN A 1 214 ? -16.406 -16.797 -18.391 1 90.25 214 ASN A O 1
ATOM 1720 N N . ASP A 1 215 ? -15.773 -18.125 -16.688 1 87.38 215 ASP A N 1
ATOM 1721 C CA . ASP A 1 215 ? -15.664 -19.266 -17.594 1 87.38 215 ASP A CA 1
ATOM 1722 C C . ASP A 1 215 ? -16.875 -20.172 -17.469 1 87.38 215 ASP A C 1
ATOM 1724 O O . ASP A 1 215 ? -16.859 -21.141 -16.688 1 87.38 215 ASP A O 1
ATOM 1728 N N . ALA A 1 216 ? -17.875 -19.953 -18.188 1 81.75 216 ALA A N 1
ATOM 1729 C CA . ALA A 1 216 ? -19.172 -20.609 -18.078 1 81.75 216 ALA A CA 1
ATOM 1730 C C . ALA A 1 216 ? -19.031 -22.125 -18.281 1 81.75 216 ALA A C 1
ATOM 1732 O O . ALA A 1 216 ? -19.766 -22.906 -17.688 1 81.75 216 ALA A O 1
ATOM 1733 N N . ALA A 1 217 ? -18.094 -22.438 -19.125 1 81.19 217 ALA A N 1
ATOM 1734 C CA . ALA A 1 217 ? -17.906 -23.844 -19.422 1 81.19 217 ALA A CA 1
ATOM 1735 C C . ALA A 1 217 ? -17.359 -24.594 -18.219 1 81.19 217 ALA A C 1
ATOM 1737 O O . ALA A 1 217 ? -17.594 -25.797 -18.047 1 81.19 217 ALA A O 1
ATOM 1738 N N . GLU A 1 218 ? -16.734 -23.891 -17.375 1 85.12 218 GLU A N 1
ATOM 1739 C CA . GLU A 1 218 ? -16.094 -24.531 -16.234 1 85.12 218 GLU A CA 1
ATOM 1740 C C . GLU A 1 218 ? -16.875 -24.281 -14.945 1 85.12 218 GLU A C 1
ATOM 1742 O O . GLU A 1 218 ? -16.625 -24.922 -13.922 1 85.12 218 GLU A O 1
ATOM 1747 N N . THR A 1 219 ? -17.797 -23.375 -15.039 1 86.94 219 THR A N 1
ATOM 1748 C CA . THR A 1 219 ? -18.594 -23.078 -13.852 1 86.94 219 THR A CA 1
ATOM 1749 C C . THR A 1 219 ? -19.75 -24.078 -13.727 1 86.94 219 THR A C 1
ATOM 1751 O O . THR A 1 219 ? -20.609 -24.141 -14.609 1 86.94 219 THR A O 1
ATOM 1754 N N . ASP A 1 220 ? -19.734 -24.859 -12.688 1 84.69 220 ASP A N 1
ATOM 1755 C CA . ASP A 1 220 ? -20.844 -25.781 -12.453 1 84.69 220 ASP A CA 1
ATOM 1756 C C . ASP A 1 220 ? -21.406 -25.609 -11.039 1 84.69 220 ASP A C 1
ATOM 1758 O O . ASP A 1 220 ? -22.156 -26.469 -10.555 1 84.69 220 ASP A O 1
ATOM 1762 N N . SER A 1 221 ? -20.969 -24.547 -10.406 1 84.19 221 SER A N 1
ATOM 1763 C CA . SER A 1 221 ? -21.516 -24.219 -9.094 1 84.19 221 SER A CA 1
ATOM 1764 C C . SER A 1 221 ? -22.969 -23.766 -9.195 1 84.19 221 SER A C 1
ATOM 1766 O O . SER A 1 221 ? -23.344 -23.078 -10.148 1 84.19 221 SER A O 1
ATOM 1768 N N . GLN A 1 222 ? -23.734 -24.156 -8.289 1 82.62 222 GLN A N 1
ATOM 1769 C CA . GLN A 1 222 ? -25.125 -23.734 -8.25 1 82.62 222 GLN A CA 1
ATOM 1770 C C . GLN A 1 222 ? -25.297 -22.5 -7.375 1 82.62 222 GLN A C 1
ATOM 1772 O O . GLN A 1 222 ? -26.375 -21.906 -7.336 1 82.62 222 GLN A O 1
ATOM 1777 N N . GLU A 1 223 ? -24.188 -22.078 -6.816 1 85.75 223 GLU A N 1
ATOM 1778 C CA . GLU A 1 223 ? -24.234 -20.906 -5.945 1 85.75 223 GLU A CA 1
ATOM 1779 C C . GLU A 1 223 ? -24.016 -19.625 -6.734 1 85.75 223 GLU A C 1
ATOM 1781 O O . GLU A 1 223 ? -23.281 -19.609 -7.727 1 85.75 223 GLU A O 1
ATOM 1786 N N . ASP A 1 224 ? -24.703 -18.625 -6.301 1 91.06 224 ASP A N 1
ATOM 1787 C CA . ASP A 1 224 ? -24.5 -17.312 -6.91 1 91.06 224 ASP A CA 1
ATOM 1788 C C . ASP A 1 224 ? -23.109 -16.766 -6.602 1 91.06 224 ASP A C 1
ATOM 1790 O O . ASP A 1 224 ? -22.5 -16.094 -7.434 1 91.06 224 ASP A O 1
ATOM 1794 N N . TRP A 1 225 ? -22.703 -17.109 -5.324 1 94.44 225 TRP A N 1
ATOM 1795 C CA . TRP A 1 225 ? -21.375 -16.719 -4.871 1 94.44 225 TRP A CA 1
ATOM 1796 C C . TRP A 1 225 ? -20.625 -17.938 -4.316 1 94.44 225 TRP A C 1
ATOM 1798 O O . TRP A 1 225 ? -21.203 -18.75 -3.604 1 94.44 225 TRP A O 1
ATOM 1808 N N . ALA A 1 226 ? -19.438 -18.047 -4.738 1 95.81 226 ALA A N 1
ATOM 1809 C CA . ALA A 1 226 ? -18.531 -19.016 -4.121 1 95.81 226 ALA A CA 1
ATOM 1810 C C . ALA A 1 226 ? -17.469 -18.328 -3.287 1 95.81 226 ALA A C 1
ATOM 1812 O O . ALA A 1 226 ? -16.922 -17.281 -3.693 1 95.81 226 ALA A O 1
ATOM 1813 N N . ARG A 1 227 ? -17.219 -18.906 -2.145 1 95.88 227 ARG A N 1
ATOM 1814 C CA . ARG A 1 227 ? -16.312 -18.25 -1.195 1 95.88 227 ARG A CA 1
ATOM 1815 C C . ARG A 1 227 ? -15.203 -19.203 -0.766 1 95.88 227 ARG A C 1
ATOM 1817 O O . ARG A 1 227 ? -15.438 -20.391 -0.562 1 95.88 227 ARG A O 1
ATOM 1824 N N . VAL A 1 228 ? -14.016 -18.672 -0.618 1 95.38 228 VAL A N 1
ATOM 1825 C CA . VAL A 1 228 ? -12.898 -19.406 -0.043 1 95.38 228 VAL A CA 1
ATOM 1826 C C . VAL A 1 228 ? -12 -18.453 0.746 1 95.38 228 VAL A C 1
ATOM 1828 O O . VAL A 1 228 ? -11.766 -17.328 0.323 1 95.38 228 VAL A O 1
ATOM 1831 N N . LYS A 1 229 ? -11.5 -18.875 1.899 1 96.25 229 LYS A N 1
ATOM 1832 C CA . LYS A 1 229 ? -10.57 -18.125 2.73 1 96.25 229 LYS A CA 1
ATOM 1833 C C . LYS A 1 229 ? -9.156 -18.672 2.617 1 96.25 229 LYS A C 1
ATOM 1835 O O . LYS A 1 229 ? -8.93 -19.859 2.846 1 96.25 229 LYS A O 1
ATOM 1840 N N . LEU A 1 230 ? -8.297 -17.828 2.352 1 96.38 230 LEU A N 1
ATOM 1841 C CA . LEU A 1 230 ? -6.934 -18.281 2.105 1 96.38 230 LEU A CA 1
ATOM 1842 C C . LEU A 1 230 ? -5.934 -17.5 2.949 1 96.38 230 LEU A C 1
ATOM 1844 O O . LEU A 1 230 ? -6.152 -16.312 3.24 1 96.38 230 LEU A O 1
ATOM 1848 N N . MET A 1 231 ? -4.883 -18.172 3.318 1 95.25 231 MET A N 1
ATOM 1849 C CA . MET A 1 231 ? -3.789 -17.469 3.994 1 95.25 231 MET A CA 1
ATOM 1850 C C . MET A 1 231 ? -3.068 -16.531 3.039 1 95.25 231 MET A C 1
ATOM 1852 O O . MET A 1 231 ? -2.621 -16.953 1.969 1 95.25 231 MET A O 1
ATOM 1856 N N . LEU A 1 232 ? -3.029 -15.273 3.441 1 95.88 232 LEU A N 1
ATOM 1857 C CA . LEU A 1 232 ? -2.396 -14.266 2.592 1 95.88 232 LEU A CA 1
ATOM 1858 C C . LEU A 1 232 ? -0.939 -14.625 2.32 1 95.88 232 LEU A C 1
ATOM 1860 O O . LEU A 1 232 ? -0.466 -14.5 1.189 1 95.88 232 LEU A O 1
ATOM 1864 N N . LYS A 1 233 ? -0.207 -15.125 3.309 1 93.81 233 LYS A N 1
ATOM 1865 C CA . LYS A 1 233 ? 1.208 -15.461 3.176 1 93.81 233 LYS A CA 1
ATOM 1866 C C . LYS A 1 233 ? 1.416 -16.562 2.135 1 93.81 233 LYS A C 1
ATOM 1868 O O . LYS A 1 233 ? 2.504 -16.688 1.571 1 93.81 233 LYS A O 1
ATOM 1873 N N . THR A 1 234 ? 0.414 -17.359 1.835 1 93.5 234 THR A N 1
ATOM 1874 C CA . THR A 1 234 ? 0.507 -18.453 0.878 1 93.5 234 THR A CA 1
ATOM 1875 C C . THR A 1 234 ? 0.213 -17.969 -0.537 1 93.5 234 THR A C 1
ATOM 1877 O O . THR A 1 234 ? 0.891 -18.359 -1.488 1 93.5 234 THR A O 1
ATOM 1880 N N . VAL A 1 235 ? -0.748 -17.078 -0.677 1 95.56 235 VAL A N 1
ATOM 1881 C CA . VAL A 1 235 ? -1.205 -16.688 -2.008 1 95.56 235 VAL A CA 1
ATOM 1882 C C . VAL A 1 235 ? -0.408 -15.477 -2.496 1 95.56 235 VAL A C 1
ATOM 1884 O O . VAL A 1 235 ? -0.23 -15.289 -3.701 1 95.56 235 VAL A O 1
ATOM 1887 N N . PHE A 1 236 ? 0.054 -14.719 -1.593 1 95.94 236 PHE A N 1
ATOM 1888 C CA . PHE A 1 236 ? 0.733 -13.477 -1.956 1 95.94 236 PHE A CA 1
ATOM 1889 C C . PHE A 1 236 ? 1.939 -13.766 -2.844 1 95.94 236 PHE A C 1
ATOM 1891 O O . PHE A 1 236 ? 2.105 -13.141 -3.895 1 95.94 236 PHE A O 1
ATOM 1898 N N . PRO A 1 237 ? 2.799 -14.734 -2.5 1 95.06 237 PRO A N 1
ATOM 1899 C CA . PRO A 1 237 ? 3.969 -15.016 -3.336 1 95.06 237 PRO A CA 1
ATOM 1900 C C . PRO A 1 237 ? 3.596 -15.367 -4.773 1 95.06 237 PRO A C 1
ATOM 1902 O O . PRO A 1 237 ? 4.359 -15.094 -5.699 1 95.06 237 PRO A O 1
ATOM 1905 N N . LEU A 1 238 ? 2.477 -15.961 -5.004 1 95.38 238 LEU A N 1
ATOM 1906 C CA . LEU A 1 238 ? 2.031 -16.328 -6.344 1 95.38 238 LEU A CA 1
ATOM 1907 C C . LEU A 1 238 ? 1.943 -15.094 -7.238 1 95.38 238 LEU A C 1
ATOM 1909 O O . LEU A 1 238 ? 2.564 -15.047 -8.305 1 95.38 238 LEU A O 1
ATOM 1913 N N . PHE A 1 239 ? 1.291 -14.133 -6.734 1 95 239 PHE A N 1
ATOM 1914 C CA . PHE A 1 239 ? 1.053 -12.945 -7.555 1 95 239 PHE A CA 1
ATOM 1915 C C . PHE A 1 239 ? 2.283 -12.047 -7.578 1 95 239 PHE A C 1
ATOM 1917 O O . PHE A 1 239 ? 2.498 -11.305 -8.539 1 95 239 PHE A O 1
ATOM 1924 N N . GLN A 1 240 ? 3.029 -12.148 -6.57 1 94.62 240 GLN A N 1
ATOM 1925 C CA . GLN A 1 240 ? 4.316 -11.461 -6.574 1 94.62 240 GLN A CA 1
ATOM 1926 C C . GLN A 1 240 ? 5.242 -12.031 -7.645 1 94.62 240 GLN A C 1
ATOM 1928 O O . GLN A 1 240 ? 5.961 -11.289 -8.312 1 94.62 240 GLN A O 1
ATOM 1933 N N . SER A 1 241 ? 5.176 -13.305 -7.816 1 94.56 241 SER A N 1
ATOM 1934 C CA . SER A 1 241 ? 6.086 -14 -8.727 1 94.56 241 SER A CA 1
ATOM 1935 C C . SER A 1 241 ? 5.625 -13.867 -10.172 1 94.56 241 SER A C 1
ATOM 1937 O O . SER A 1 241 ? 6.445 -13.898 -11.094 1 94.56 241 SER A O 1
ATOM 1939 N N . PHE A 1 242 ? 4.414 -13.641 -10.398 1 92.94 242 PHE A N 1
ATOM 1940 C CA . PHE A 1 242 ? 3.906 -13.703 -11.766 1 92.94 242 PHE A CA 1
ATOM 1941 C C . PHE A 1 242 ? 3.359 -12.344 -12.203 1 92.94 242 PHE A C 1
ATOM 1943 O O . PHE A 1 242 ? 2.678 -12.25 -13.227 1 92.94 242 PHE A O 1
ATOM 1950 N N . PHE A 1 243 ? 3.584 -11.312 -11.438 1 88.5 243 PHE A N 1
ATOM 1951 C CA . PHE A 1 243 ? 3.018 -10 -11.727 1 88.5 243 PHE A CA 1
ATOM 1952 C C . PHE A 1 243 ? 3.492 -9.5 -13.086 1 88.5 243 PHE A C 1
ATOM 1954 O O . PHE A 1 243 ? 2.861 -8.625 -13.688 1 88.5 243 PHE A O 1
ATOM 1961 N N . PHE A 1 244 ? 4.578 -10.062 -13.648 1 83.94 244 PHE A N 1
ATOM 1962 C CA . PHE A 1 244 ? 5.141 -9.641 -14.93 1 83.94 244 PHE A CA 1
ATOM 1963 C C . PHE A 1 244 ? 4.414 -10.312 -16.094 1 83.94 244 PHE A C 1
ATOM 1965 O O . PHE A 1 244 ? 4.574 -9.906 -17.234 1 83.94 244 PHE A O 1
ATOM 1972 N N . CYS A 1 245 ? 3.711 -11.32 -15.734 1 87.75 245 CYS A N 1
ATOM 1973 C CA . CYS A 1 245 ? 3.012 -12.039 -16.781 1 87.75 245 CYS A CA 1
ATOM 1974 C C . CYS A 1 245 ? 1.814 -11.242 -17.297 1 87.75 245 CYS A C 1
ATOM 1976 O O . CYS A 1 245 ? 1.137 -10.57 -16.516 1 87.75 245 CYS A O 1
ATOM 1978 N N . ASN A 1 246 ? 1.588 -11.266 -18.516 1 84.88 246 ASN A N 1
ATOM 1979 C CA . ASN A 1 246 ? 0.482 -10.531 -19.109 1 84.88 246 ASN A CA 1
ATOM 1980 C C . ASN A 1 246 ? -0.771 -11.398 -19.219 1 84.88 246 ASN A C 1
ATOM 1982 O O . ASN A 1 246 ? -1.852 -10.891 -19.531 1 84.88 246 ASN A O 1
ATOM 1986 N N . SER A 1 247 ? -0.632 -12.641 -18.953 1 88.25 247 SER A N 1
ATOM 1987 C CA . SER A 1 247 ? -1.775 -13.539 -19.062 1 88.25 247 SER A CA 1
ATOM 1988 C C . SER A 1 247 ? -2.711 -13.406 -17.875 1 88.25 247 SER A C 1
ATOM 1990 O O . SER A 1 247 ? -2.26 -13.172 -16.75 1 88.25 247 SER A O 1
ATOM 1992 N N . ARG A 1 248 ? -4.043 -13.594 -18.141 1 88.38 248 ARG A N 1
ATOM 1993 C CA . ARG A 1 248 ? -5.016 -13.555 -17.047 1 88.38 248 ARG A CA 1
ATOM 1994 C C . ARG A 1 248 ? -4.996 -14.852 -16.25 1 88.38 248 ARG A C 1
ATOM 1996 O O . ARG A 1 248 ? -4.73 -15.922 -16.797 1 88.38 248 ARG A O 1
ATOM 2003 N N . VAL A 1 249 ? -5.266 -14.711 -15.109 1 95.5 249 VAL A N 1
ATOM 2004 C CA . VAL A 1 249 ? -5.328 -15.844 -14.195 1 95.5 249 VAL A CA 1
ATOM 2005 C C . VAL A 1 249 ? -6.777 -16.281 -14.016 1 95.5 249 VAL A C 1
ATOM 2007 O O . VAL A 1 249 ? -7.668 -15.453 -13.836 1 95.5 249 VAL A O 1
ATOM 2010 N N . LYS A 1 250 ? -6.988 -17.531 -14.172 1 96.44 250 LYS A N 1
ATOM 2011 C CA . LYS A 1 250 ? -8.297 -18.109 -13.867 1 96.44 250 LYS A CA 1
ATOM 2012 C C . LYS A 1 250 ? -8.359 -18.609 -12.43 1 96.44 250 LYS A C 1
ATOM 2014 O O . LYS A 1 250 ? -7.426 -19.266 -11.953 1 96.44 250 LYS A O 1
ATOM 2019 N N . LEU A 1 251 ? -9.398 -18.281 -11.789 1 97.19 251 LEU A N 1
ATOM 2020 C CA . LEU A 1 251 ? -9.641 -18.75 -10.422 1 97.19 251 LEU A CA 1
ATOM 2021 C C . LEU A 1 251 ? -10.82 -19.719 -10.383 1 97.19 251 LEU A C 1
ATOM 2023 O O . LEU A 1 251 ? -11.922 -19.391 -10.805 1 97.19 251 LEU A O 1
ATOM 2027 N N . ASN A 1 252 ? -10.562 -20.922 -9.906 1 96.25 252 ASN A N 1
ATOM 2028 C CA . ASN A 1 252 ? -11.602 -21.906 -9.594 1 96.25 252 ASN A CA 1
ATOM 2029 C C . ASN A 1 252 ? -11.805 -22.031 -8.086 1 96.25 252 ASN A C 1
ATOM 2031 O O . ASN A 1 252 ? -10.859 -22.344 -7.352 1 96.25 252 ASN A O 1
ATOM 2035 N N . ILE A 1 253 ? -13 -21.844 -7.656 1 96.31 253 ILE A N 1
ATOM 2036 C CA . ILE A 1 253 ? -13.281 -21.922 -6.227 1 96.31 253 ILE A CA 1
ATOM 2037 C C . ILE A 1 253 ? -14.18 -23.125 -5.945 1 96.31 253 ILE A C 1
ATOM 2039 O O . ILE A 1 253 ? -15.258 -23.25 -6.527 1 96.31 253 ILE A O 1
ATOM 2043 N N . ILE A 1 254 ? -13.703 -23.984 -5.184 1 93.38 254 ILE A N 1
ATOM 2044 C CA . ILE A 1 254 ? -14.547 -25 -4.539 1 93.38 254 ILE A CA 1
ATOM 2045 C C . ILE A 1 254 ? -14.953 -24.5 -3.15 1 93.38 254 ILE A C 1
ATOM 2047 O O . ILE A 1 254 ? -14.164 -24.578 -2.207 1 93.38 254 ILE A O 1
ATOM 2051 N N . SER A 1 255 ? -16.109 -24.125 -2.988 1 90.81 255 SER A N 1
ATOM 2052 C CA . SER A 1 255 ? -16.578 -23.328 -1.863 1 90.81 255 SER A CA 1
ATOM 2053 C C . SER A 1 255 ? -16.188 -23.953 -0.532 1 90.81 255 SER A C 1
ATOM 2055 O O . SER A 1 255 ? -16.438 -25.125 -0.292 1 90.81 255 SER A O 1
ATOM 2057 N N . ASN A 1 256 ? -15.492 -23.109 0.243 1 89.25 256 ASN A N 1
ATOM 2058 C CA . ASN A 1 256 ? -15.07 -23.391 1.612 1 89.25 256 ASN A CA 1
ATOM 2059 C C . ASN A 1 256 ? -14.164 -24.625 1.683 1 89.25 256 ASN A C 1
ATOM 2061 O O . ASN A 1 256 ? -14.141 -25.328 2.693 1 89.25 256 ASN A O 1
ATOM 2065 N N . GLN A 1 257 ? -13.523 -24.922 0.649 1 90.56 257 GLN A N 1
ATOM 2066 C CA . GLN A 1 257 ? -12.633 -26.078 0.647 1 90.56 257 GLN A CA 1
ATOM 2067 C C . GLN A 1 257 ? -11.266 -25.719 0.079 1 90.56 257 GLN A C 1
ATOM 2069 O O . GLN A 1 257 ? -10.242 -25.859 0.755 1 90.56 257 GLN A O 1
ATOM 2074 N N . MET A 1 258 ? -11.289 -25.188 -1.166 1 93.62 258 MET A N 1
ATOM 2075 C CA . MET A 1 258 ? -10.008 -24.891 -1.789 1 93.62 258 MET A CA 1
ATOM 2076 C C . MET A 1 258 ? -10.188 -23.984 -3.002 1 93.62 258 MET A C 1
ATOM 2078 O O . MET A 1 258 ? -11.312 -23.75 -3.451 1 93.62 258 MET A O 1
ATOM 2082 N N . ALA A 1 259 ? -9.078 -23.516 -3.455 1 95.56 259 ALA A N 1
ATOM 2083 C CA . ALA A 1 259 ? -9.023 -22.688 -4.66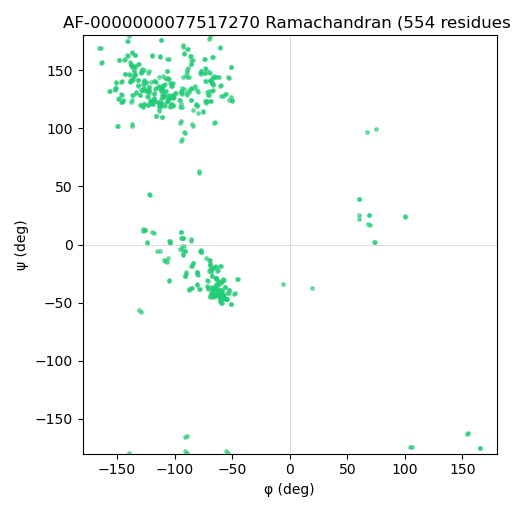 1 95.56 259 ALA A CA 1
ATOM 2084 C C . ALA A 1 259 ? -7.891 -23.141 -5.578 1 95.56 259 ALA A C 1
ATOM 2086 O O . ALA A 1 259 ? -6.852 -23.609 -5.109 1 95.56 259 ALA A O 1
ATOM 2087 N N . GLU A 1 260 ? -8.133 -23.016 -6.867 1 96.12 260 GLU A N 1
ATOM 2088 C CA . GLU A 1 260 ? -7.109 -23.25 -7.883 1 96.12 260 GLU A CA 1
ATOM 2089 C C . GLU A 1 260 ? -6.883 -22 -8.734 1 96.12 260 GLU A C 1
ATOM 2091 O O . GLU A 1 260 ? -7.828 -21.469 -9.32 1 96.12 260 GLU A O 1
ATOM 2096 N N . PHE A 1 261 ? -5.684 -21.562 -8.797 1 96.88 261 PHE A N 1
ATOM 2097 C CA . PHE A 1 261 ? -5.266 -20.5 -9.711 1 96.88 261 PHE A CA 1
ATOM 2098 C C . PHE A 1 261 ? -4.527 -21.094 -10.906 1 96.88 261 PHE A C 1
ATOM 2100 O O . PHE A 1 261 ? -3.586 -21.875 -10.742 1 96.88 261 PHE A O 1
ATOM 2107 N N . SER A 1 262 ? -4.953 -20.719 -12.078 1 96.12 262 SER A N 1
ATOM 2108 C CA . SER A 1 262 ? -4.301 -21.266 -13.266 1 96.12 262 SER A CA 1
ATOM 2109 C C . SER A 1 262 ? -4.02 -20.172 -14.297 1 96.12 262 SER A C 1
ATOM 2111 O O . SER A 1 262 ? -4.781 -19.219 -14.406 1 96.12 262 SER A O 1
ATOM 2113 N N . MET A 1 263 ? -2.99 -20.297 -14.953 1 95.5 263 MET A N 1
ATOM 2114 C CA . MET A 1 263 ? -2.561 -19.406 -16.031 1 95.5 263 MET A CA 1
ATOM 2115 C C . MET A 1 263 ? -1.986 -20.203 -17.203 1 95.5 263 MET A C 1
ATOM 2117 O O . MET A 1 263 ? -1.245 -21.172 -16.984 1 95.5 263 MET A O 1
ATOM 2121 N N . ARG A 1 264 ? -2.371 -19.703 -18.375 1 93.12 264 ARG A N 1
ATOM 2122 C CA . ARG A 1 264 ? -1.884 -20.406 -19.578 1 93.12 264 ARG A CA 1
ATOM 2123 C C . ARG A 1 264 ? -1.405 -19.406 -20.625 1 93.12 264 ARG A C 1
ATOM 2125 O O . ARG A 1 264 ? -2.094 -18.422 -20.922 1 93.12 264 ARG A O 1
ATOM 2132 N N . SER A 1 265 ? -0.234 -19.641 -21.078 1 92 265 SER A N 1
ATOM 2133 C CA . SER A 1 265 ? 0.327 -18.922 -22.219 1 92 265 SER A CA 1
ATOM 2134 C C . SER A 1 265 ? 1.109 -19.859 -23.125 1 92 265 SER A C 1
ATOM 2136 O O . SER A 1 265 ? 1.169 -21.078 -22.891 1 92 265 SER A O 1
ATOM 2138 N N . ASP A 1 266 ? 1.689 -19.328 -24.219 1 88.69 266 ASP A N 1
ATOM 2139 C CA . ASP A 1 266 ? 2.471 -20.125 -25.141 1 88.69 266 ASP A CA 1
ATOM 2140 C C . ASP A 1 266 ? 3.781 -20.578 -24.516 1 88.69 266 ASP A C 1
ATOM 2142 O O . ASP A 1 266 ? 4.316 -21.641 -24.859 1 88.69 266 ASP A O 1
ATOM 2146 N N . ASP A 1 267 ? 4.168 -19.859 -23.5 1 89.56 267 ASP A N 1
ATOM 2147 C CA . ASP A 1 267 ? 5.512 -20.109 -22.984 1 89.56 267 ASP A CA 1
ATOM 2148 C C . ASP A 1 267 ? 5.465 -20.797 -21.625 1 89.56 267 ASP A C 1
ATOM 2150 O O . ASP A 1 267 ? 6.469 -21.344 -21.172 1 89.56 267 ASP A O 1
ATOM 2154 N N . HIS A 1 268 ? 4.273 -20.766 -21.078 1 93.5 268 HIS A N 1
ATOM 2155 C CA . HIS A 1 268 ? 4.215 -21.359 -19.734 1 93.5 268 HIS A CA 1
ATOM 2156 C C . HIS A 1 268 ? 2.777 -21.656 -19.328 1 93.5 268 HIS A C 1
ATOM 2158 O O . HIS A 1 268 ? 1.837 -21.109 -19.906 1 93.5 268 HIS A O 1
ATOM 2164 N N . GLN A 1 269 ? 2.672 -22.641 -18.375 1 95.94 269 GLN A N 1
ATOM 2165 C CA . GLN A 1 269 ? 1.41 -22.906 -17.688 1 95.94 269 GLN A CA 1
ATOM 2166 C C . GLN A 1 269 ? 1.608 -23 -16.172 1 95.94 269 GLN A C 1
ATOM 2168 O O . GLN A 1 269 ? 2.592 -23.578 -15.711 1 95.94 269 GLN A O 1
ATOM 2173 N N . LEU A 1 270 ? 0.713 -22.406 -15.484 1 96.56 270 LEU A N 1
ATOM 2174 C CA . LEU A 1 270 ? 0.763 -22.438 -14.023 1 96.56 270 LEU A CA 1
ATOM 2175 C C . LEU A 1 270 ? -0.513 -23.031 -13.445 1 96.56 270 LEU A C 1
ATOM 2177 O O . LEU A 1 270 ? -1.614 -22.719 -13.906 1 96.56 270 LEU A O 1
ATOM 2181 N N . CYS A 1 271 ? -0.328 -23.906 -12.477 1 96.69 271 CYS A N 1
ATOM 2182 C CA . CYS A 1 271 ? -1.411 -24.391 -11.617 1 96.69 271 CYS A CA 1
ATOM 2183 C C . CYS A 1 271 ? -1.035 -24.266 -10.148 1 96.69 271 CYS A C 1
ATOM 2185 O O . CYS A 1 271 ? 0.006 -24.781 -9.727 1 96.69 271 CYS A O 1
ATOM 2187 N N . PHE A 1 272 ? -1.769 -23.547 -9.453 1 96.56 272 PHE A N 1
ATOM 2188 C CA . PHE A 1 272 ? -1.548 -23.328 -8.031 1 96.56 272 PHE A CA 1
ATOM 2189 C C . PHE A 1 272 ? -2.811 -23.625 -7.234 1 96.56 272 PHE A C 1
ATOM 2191 O O . PHE A 1 272 ? -3.854 -23.016 -7.453 1 96.56 272 PHE A O 1
ATOM 2198 N N . ILE A 1 273 ? -2.727 -24.594 -6.324 1 95.62 273 ILE A N 1
ATOM 2199 C CA . ILE A 1 273 ? -3.875 -25.016 -5.527 1 95.62 273 ILE A CA 1
ATOM 2200 C C . ILE A 1 273 ? -3.611 -24.734 -4.051 1 95.62 273 ILE A C 1
ATOM 2202 O O . ILE A 1 273 ? -2.533 -25.047 -3.535 1 95.62 273 ILE A O 1
ATOM 2206 N N . VAL A 1 274 ? -4.551 -24.188 -3.426 1 94.38 274 VAL A N 1
ATOM 2207 C CA . VAL A 1 274 ? -4.395 -23.828 -2.021 1 94.38 274 VAL A CA 1
ATOM 2208 C C . VAL A 1 274 ? -5.668 -24.188 -1.253 1 94.38 274 VAL A C 1
ATOM 2210 O O . VAL A 1 274 ? -6.777 -24 -1.752 1 94.38 274 VAL A O 1
ATOM 2213 N N . GLY A 1 275 ? -5.426 -24.672 -0.046 1 92.69 275 GLY A N 1
ATOM 2214 C CA . GLY A 1 275 ? -6.555 -25.078 0.778 1 92.69 275 GLY A CA 1
ATOM 2215 C C . GLY A 1 275 ? -7.152 -23.938 1.575 1 92.69 275 GLY A C 1
ATOM 2216 O O . GLY A 1 275 ? -6.469 -22.953 1.862 1 92.69 275 GLY A O 1
ATOM 2217 N N . ASN A 1 276 ? -8.43 -24.062 1.933 1 92.75 276 ASN A N 1
ATOM 2218 C CA . ASN A 1 276 ? -9.141 -23.109 2.771 1 92.75 276 ASN A CA 1
ATOM 2219 C C . ASN A 1 276 ? -8.562 -23.062 4.184 1 92.75 276 ASN A C 1
ATOM 2221 O O . ASN A 1 276 ? -8.078 -24.078 4.691 1 92.75 276 ASN A O 1
ATOM 2225 N N . VAL A 1 277 ? -8.586 -21.781 4.75 1 90.56 277 VAL A N 1
ATOM 2226 C CA . VAL A 1 277 ? -8.195 -21.641 6.148 1 90.56 277 VAL A CA 1
ATOM 2227 C C . VAL A 1 277 ? -9.375 -22.016 7.051 1 90.56 277 VAL A C 1
ATOM 2229 O O . VAL A 1 277 ? -10.5 -21.547 6.836 1 90.56 277 VAL A O 1
ATOM 2232 N N . THR A 1 278 ? -9.273 -23.031 7.926 1 76.25 278 THR A N 1
ATOM 2233 C CA . THR A 1 278 ? -10.336 -23.438 8.844 1 76.25 278 THR A CA 1
ATOM 2234 C C . THR A 1 278 ? -10.289 -22.594 10.117 1 76.25 278 THR A C 1
ATOM 2236 O O . THR A 1 278 ? -9.211 -22.328 10.648 1 76.25 278 THR A O 1
ATOM 2239 N N . GLU A 1 279 ? -11.18 -21.547 10.391 1 58.19 279 GLU A N 1
ATOM 2240 C CA . GLU A 1 279 ? -11.289 -20.906 11.695 1 58.19 279 GLU A CA 1
ATOM 2241 C C . GLU A 1 279 ? -11.352 -21.938 12.812 1 58.19 279 GLU A C 1
ATOM 2243 O O . GLU A 1 279 ? -11.82 -23.062 12.609 1 58.19 279 GLU A O 1
ATOM 2248 N N . MET B 1 1 ? 7.086 46.156 16.703 1 90.69 1 MET B N 1
ATOM 2249 C CA . MET B 1 1 ? 6.934 44.688 16.656 1 90.69 1 MET B CA 1
ATOM 2250 C C . MET B 1 1 ? 8.25 44 16.984 1 90.69 1 MET B C 1
ATOM 2252 O O . MET B 1 1 ? 9.297 44.375 16.453 1 90.69 1 MET B O 1
ATOM 2256 N N . ARG B 1 2 ? 8.211 43.031 17.938 1 93 2 ARG B N 1
ATOM 2257 C CA . ARG B 1 2 ? 9.391 42.281 18.391 1 93 2 ARG B CA 1
ATOM 2258 C C . ARG B 1 2 ? 9.078 40.812 18.531 1 93 2 ARG B C 1
ATOM 2260 O O . ARG B 1 2 ? 8 40.438 19 1 93 2 ARG B O 1
ATOM 2267 N N . PHE B 1 3 ? 10.078 39.969 18.156 1 96.5 3 PHE B N 1
ATOM 2268 C CA . PHE B 1 3 ? 9.906 38.531 18.328 1 96.5 3 PHE B CA 1
ATOM 2269 C C . PHE B 1 3 ? 11.258 37.812 18.391 1 96.5 3 PHE B C 1
ATOM 2271 O O . PHE B 1 3 ? 12.148 38.094 17.594 1 96.5 3 PHE B O 1
ATOM 2278 N N . SER B 1 4 ? 11.367 37 19.344 1 97.12 4 SER B N 1
ATOM 2279 C CA . SER B 1 4 ? 12.523 36.125 19.469 1 97.12 4 SER B CA 1
ATOM 2280 C C . SER B 1 4 ? 12.148 34.812 20.188 1 97.12 4 SER B C 1
ATOM 2282 O O . SER B 1 4 ? 11.406 34.844 21.172 1 97.12 4 SER B O 1
ATOM 2284 N N . ALA B 1 5 ? 12.578 33.75 19.672 1 97.5 5 ALA B N 1
ATOM 2285 C CA . ALA B 1 5 ? 12.312 32.469 20.281 1 97.5 5 ALA B CA 1
ATOM 2286 C C . ALA B 1 5 ? 13.547 31.562 20.219 1 97.5 5 ALA B C 1
ATOM 2288 O O . ALA B 1 5 ? 14.32 31.625 19.25 1 97.5 5 ALA B O 1
ATOM 2289 N N . VAL B 1 6 ? 13.703 30.719 21.25 1 97.69 6 VAL B N 1
ATOM 2290 C CA . VAL B 1 6 ? 14.875 29.859 21.328 1 97.69 6 VAL B CA 1
ATOM 2291 C C . VAL B 1 6 ? 14.461 28.438 21.688 1 97.69 6 VAL B C 1
ATOM 2293 O O . VAL B 1 6 ? 13.641 28.234 22.594 1 97.69 6 VAL B O 1
ATOM 2296 N N . LEU B 1 7 ? 14.945 27.531 20.953 1 96.62 7 LEU B N 1
ATOM 2297 C CA . LEU B 1 7 ? 14.883 26.109 21.266 1 96.62 7 LEU B CA 1
ATOM 2298 C C . LEU B 1 7 ? 16.266 25.562 21.594 1 96.62 7 LEU B C 1
ATOM 2300 O O . LEU B 1 7 ? 17.219 25.781 20.844 1 96.62 7 LEU B O 1
ATOM 2304 N N . CYS B 1 8 ? 16.453 24.766 22.688 1 92.69 8 CYS B N 1
ATOM 2305 C CA . CYS B 1 8 ? 17.812 24.531 23.172 1 92.69 8 CYS B CA 1
ATOM 2306 C C . CYS B 1 8 ? 18.094 23.031 23.281 1 92.69 8 CYS B C 1
ATOM 2308 O O . CYS B 1 8 ? 19.016 22.625 23.984 1 92.69 8 CYS B O 1
ATOM 2310 N N . ASP B 1 9 ? 17.266 22.125 22.719 1 93.62 9 ASP B N 1
ATOM 2311 C CA . ASP B 1 9 ? 17.594 20.703 22.734 1 93.62 9 ASP B CA 1
ATOM 2312 C C . ASP B 1 9 ? 17.203 20.031 21.422 1 93.62 9 ASP B C 1
ATOM 2314 O O . ASP B 1 9 ? 16.422 20.578 20.641 1 93.62 9 ASP B O 1
ATOM 2318 N N . GLU B 1 10 ? 17.781 18.875 21.25 1 94.56 10 GLU B N 1
ATOM 2319 C CA . GLU B 1 10 ? 17.641 18.156 20 1 94.56 10 GLU B CA 1
ATOM 2320 C C . GLU B 1 10 ? 16.188 17.781 19.734 1 94.56 10 GLU B C 1
ATOM 2322 O O . GLU B 1 10 ? 15.695 17.906 18.609 1 94.56 10 GLU B O 1
ATOM 2327 N N . THR B 1 11 ? 15.531 17.344 20.734 1 93.56 11 THR B N 1
ATOM 2328 C CA . THR B 1 11 ? 14.156 16.875 20.609 1 93.56 11 THR B CA 1
ATOM 2329 C C . THR B 1 11 ? 13.242 18.016 20.172 1 93.56 11 THR B C 1
ATOM 2331 O O . THR B 1 11 ? 12.414 17.828 19.266 1 93.56 11 THR B O 1
ATOM 2334 N N . SER B 1 12 ? 13.438 19.172 20.766 1 94.62 12 SER B N 1
ATOM 2335 C CA . SER B 1 12 ? 12.609 20.328 20.438 1 94.62 12 SER B CA 1
ATOM 2336 C C . SER B 1 12 ? 12.867 20.812 19.016 1 94.62 12 SER B C 1
ATOM 2338 O O . SER B 1 12 ? 11.93 21.109 18.281 1 94.62 12 SER B O 1
ATOM 2340 N N . VAL B 1 13 ? 14.047 20.844 18.656 1 95.94 13 VAL B N 1
ATOM 2341 C CA . VAL B 1 13 ? 14.398 21.312 17.328 1 95.94 13 VAL B CA 1
ATOM 2342 C C . VAL B 1 13 ? 13.898 20.328 16.266 1 95.94 13 VAL B C 1
ATOM 2344 O O . VAL B 1 13 ? 13.391 20.734 15.227 1 95.94 13 VAL B O 1
ATOM 2347 N N . GLU B 1 14 ? 14.086 19.125 16.609 1 95 14 GLU B N 1
ATOM 2348 C CA . GLU B 1 14 ? 13.594 18.094 15.695 1 95 14 GLU B CA 1
ATOM 2349 C C . GLU B 1 14 ? 12.086 18.203 15.5 1 95 14 GLU B C 1
ATOM 2351 O O . GLU B 1 14 ? 11.594 18.125 14.375 1 95 14 GLU B O 1
ATOM 2356 N N . SER B 1 15 ? 11.391 18.359 16.578 1 93.5 15 SER B N 1
ATOM 2357 C CA . SER B 1 15 ? 9.945 18.5 16.516 1 93.5 15 SER B CA 1
ATOM 2358 C C . SER B 1 15 ? 9.539 19.719 15.688 1 93.5 15 SER B C 1
ATOM 2360 O O . SER B 1 15 ? 8.664 19.641 14.836 1 93.5 15 SER B O 1
ATOM 2362 N N . PHE B 1 16 ? 10.211 20.766 15.984 1 95.69 16 PHE B N 1
ATOM 2363 C CA . PHE B 1 16 ? 9.945 22 15.242 1 95.69 16 PHE B CA 1
ATOM 2364 C C . PHE B 1 16 ? 10.18 21.797 13.75 1 95.69 16 PHE B C 1
ATOM 2366 O O . PHE B 1 16 ? 9.352 22.203 12.93 1 95.69 16 PHE B O 1
ATOM 2373 N N . SER B 1 17 ? 11.211 21.188 13.422 1 95.69 17 SER B N 1
ATOM 2374 C CA . SER B 1 17 ? 11.555 20.922 12.031 1 95.69 17 SER B CA 1
ATOM 2375 C C . SER B 1 17 ? 10.484 20.078 11.344 1 95.69 17 SER B C 1
ATOM 2377 O O . SER B 1 17 ? 10.156 20.297 10.18 1 95.69 17 SER B O 1
ATOM 2379 N N . LYS B 1 18 ? 9.969 19.156 12.047 1 94.88 18 LYS B N 1
ATOM 2380 C CA . LYS B 1 18 ? 8.914 18.297 11.5 1 94.88 18 LYS B CA 1
ATOM 2381 C C . LYS B 1 18 ? 7.656 19.109 11.203 1 94.88 18 LYS B C 1
ATOM 2383 O O . LYS B 1 18 ? 7.004 18.906 10.18 1 94.88 18 LYS B O 1
ATOM 2388 N N . PHE B 1 19 ? 7.332 20.062 12.008 1 95.06 19 PHE B N 1
ATOM 2389 C CA . PHE B 1 19 ? 6.156 20.906 11.789 1 95.06 19 PHE B CA 1
ATOM 2390 C C . PHE B 1 19 ? 6.375 21.844 10.617 1 95.06 19 PHE B C 1
ATOM 2392 O O . PHE B 1 19 ? 5.445 22.125 9.852 1 95.06 19 PHE B O 1
ATOM 2399 N N . ILE B 1 20 ? 7.555 22.297 10.492 1 94.88 20 ILE B N 1
ATOM 2400 C CA . ILE B 1 20 ? 7.883 23.125 9.336 1 94.88 20 ILE B CA 1
ATOM 2401 C C . ILE B 1 20 ? 7.781 22.297 8.062 1 94.88 20 ILE B C 1
ATOM 2403 O O . ILE B 1 20 ? 7.234 22.75 7.055 1 94.88 20 ILE B O 1
ATOM 2407 N N . GLY B 1 21 ? 8.328 21.125 8.195 1 94.56 21 GLY B N 1
ATOM 2408 C CA . GLY B 1 21 ? 8.18 20.219 7.074 1 94.56 21 GLY B CA 1
ATOM 2409 C C . GLY B 1 21 ? 6.727 19.969 6.703 1 94.56 21 GLY B C 1
ATOM 2410 O O . GLY B 1 21 ? 6.379 19.953 5.52 1 94.56 21 GLY B O 1
ATOM 2411 N N . ALA B 1 22 ? 5.883 19.734 7.664 1 94.69 22 ALA B N 1
ATOM 2412 C CA . ALA B 1 22 ? 4.449 19.547 7.449 1 94.69 22 ALA B CA 1
ATOM 2413 C C . ALA B 1 22 ? 3.83 20.75 6.758 1 94.69 22 ALA B C 1
ATOM 2415 O O . ALA B 1 22 ? 3.051 20.609 5.812 1 94.69 22 ALA B O 1
ATOM 2416 N N . THR B 1 23 ? 4.234 21.891 7.207 1 94.69 23 THR B N 1
AT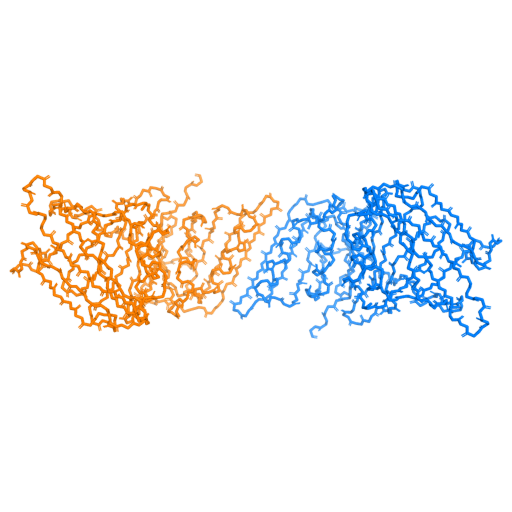OM 2417 C CA . THR B 1 23 ? 3.74 23.141 6.625 1 94.69 23 THR B CA 1
ATOM 2418 C C . THR B 1 23 ? 4.094 23.219 5.145 1 94.69 23 THR B C 1
ATOM 2420 O O . THR B 1 23 ? 3.26 23.609 4.32 1 94.69 23 THR B O 1
ATOM 2423 N N . SER B 1 24 ? 5.242 22.859 4.887 1 93.44 24 SER B N 1
ATOM 2424 C CA . SER B 1 24 ? 5.715 22.891 3.506 1 93.44 24 SER B CA 1
ATOM 2425 C C . SER B 1 24 ? 4.938 21.922 2.629 1 93.44 24 SER B C 1
ATOM 2427 O O . SER B 1 24 ? 4.586 22.234 1.491 1 93.44 24 SER B O 1
ATOM 2429 N N . LYS B 1 25 ? 4.672 20.797 3.152 1 91.94 25 LYS B N 1
ATOM 2430 C CA . LYS B 1 25 ? 3.965 19.766 2.396 1 91.94 25 LYS B CA 1
ATOM 2431 C C . LYS B 1 25 ? 2.5 20.141 2.189 1 91.94 25 LYS B C 1
ATOM 2433 O O . LYS B 1 25 ? 1.923 19.859 1.141 1 91.94 25 LYS B O 1
ATOM 2438 N N . LEU B 1 26 ? 1.897 20.734 3.17 1 91.25 26 LEU B N 1
ATOM 2439 C CA . LEU B 1 26 ? 0.479 21.062 3.129 1 91.25 26 LEU B CA 1
ATOM 2440 C C . LEU B 1 26 ? 0.25 22.344 2.334 1 91.25 26 LEU B C 1
ATOM 2442 O O . LEU B 1 26 ? -0.806 22.531 1.722 1 91.25 26 LEU B O 1
ATOM 2446 N N . GLY B 1 27 ? 1.179 23.062 2.535 1 84.62 27 GLY B N 1
ATOM 2447 C CA . GLY B 1 27 ? 1.046 24.344 1.875 1 84.62 27 GLY B CA 1
ATOM 2448 C C . GLY B 1 27 ? 1.685 24.375 0.5 1 84.62 27 GLY B C 1
ATOM 2449 O O . GLY B 1 27 ? 2.174 23.359 0.011 1 84.62 27 GLY B O 1
ATOM 2450 N N . ARG B 1 28 ? 1.323 25.516 -0.043 1 78.75 28 ARG B N 1
ATOM 2451 C CA . ARG B 1 28 ? 2.01 25.828 -1.295 1 78.75 28 ARG B CA 1
ATOM 2452 C C . ARG B 1 28 ? 3.256 26.672 -1.045 1 78.75 28 ARG B C 1
ATOM 2454 O O . ARG B 1 28 ? 3.598 26.953 0.105 1 78.75 28 ARG B O 1
ATOM 2461 N N . LYS B 1 29 ? 4.293 26.688 -1.55 1 80.81 29 LYS B N 1
ATOM 2462 C CA . LYS B 1 29 ? 5.598 27.344 -1.48 1 80.81 29 LYS B CA 1
ATOM 2463 C C . LYS B 1 29 ? 5.59 28.469 -0.453 1 80.81 29 LYS B C 1
ATOM 2465 O O . LYS B 1 29 ? 6.543 28.625 0.313 1 80.81 29 LYS B O 1
ATOM 2470 N N . ARG B 1 30 ? 4.496 29.203 -0.253 1 88.06 30 ARG B N 1
ATOM 2471 C CA . ARG B 1 30 ? 4.41 30.312 0.689 1 88.06 30 ARG B CA 1
ATOM 2472 C C . ARG B 1 30 ? 3.457 29.984 1.835 1 88.06 30 ARG B C 1
ATOM 2474 O O . ARG B 1 30 ? 2.43 29.344 1.629 1 88.06 30 ARG B O 1
ATOM 2481 N N . CYS B 1 31 ? 3.861 30.484 2.988 1 92 31 CYS B N 1
ATOM 2482 C CA . CYS B 1 31 ? 3.014 30.281 4.156 1 92 31 CYS B CA 1
ATOM 2483 C C . CYS B 1 31 ? 2.9 31.547 4.984 1 92 31 CYS B C 1
ATOM 2485 O O . CYS B 1 31 ? 3.775 32.406 4.922 1 92 31 CYS B O 1
ATOM 2487 N N . CYS B 1 32 ? 1.837 31.641 5.656 1 95.25 32 CYS B N 1
ATOM 2488 C CA . CYS B 1 32 ? 1.639 32.719 6.617 1 95.25 32 CYS B CA 1
ATOM 2489 C C . CYS B 1 32 ? 2.035 32.281 8.023 1 95.25 32 CYS B C 1
ATOM 2491 O O . CYS B 1 32 ? 1.669 31.188 8.461 1 95.25 32 CYS B O 1
ATOM 2493 N N . ILE B 1 33 ? 2.787 33.094 8.648 1 96.12 33 ILE B N 1
ATOM 2494 C CA . ILE B 1 33 ? 3.152 32.875 10.039 1 96.12 33 ILE B CA 1
ATOM 2495 C C . ILE B 1 33 ? 2.51 33.938 10.922 1 96.12 33 ILE B C 1
ATOM 2497 O O . ILE B 1 33 ? 2.732 35.125 10.719 1 96.12 33 ILE B O 1
ATOM 2501 N N . ARG B 1 34 ? 1.721 33.5 11.805 1 97 34 ARG B N 1
ATOM 2502 C CA . ARG B 1 34 ? 1.137 34.406 12.797 1 97 34 ARG B CA 1
ATOM 2503 C C . ARG B 1 34 ? 1.818 34.25 14.156 1 97 34 ARG B C 1
ATOM 2505 O O . ARG B 1 34 ? 1.817 33.156 14.727 1 97 34 ARG B O 1
ATOM 2512 N N . ILE B 1 35 ? 2.412 35.281 14.617 1 97.19 35 ILE B N 1
ATOM 2513 C CA . ILE B 1 35 ? 3.072 35.312 15.922 1 97.19 35 ILE B CA 1
ATOM 2514 C C . ILE B 1 35 ? 2.186 36 16.938 1 97.19 35 ILE B C 1
ATOM 2516 O O . ILE B 1 35 ? 1.687 37.094 16.688 1 97.19 35 ILE B O 1
ATOM 2520 N N . GLN B 1 36 ? 1.987 35.281 18.016 1 96.62 36 GLN B N 1
ATOM 2521 C CA . GLN B 1 36 ? 1.129 35.812 19.062 1 96.62 36 GLN B CA 1
ATOM 2522 C C . GLN B 1 36 ? 1.685 35.469 20.453 1 96.62 36 GLN B C 1
ATOM 2524 O O . GLN B 1 36 ? 2.67 34.75 20.578 1 96.62 36 GLN B O 1
ATOM 2529 N N . ASN B 1 37 ? 1.017 36 21.438 1 94.62 37 ASN B N 1
ATOM 2530 C CA . ASN B 1 37 ? 1.511 35.875 22.812 1 94.62 37 ASN B CA 1
ATOM 2531 C C . ASN B 1 37 ? 1.566 34.438 23.266 1 94.62 37 ASN B C 1
ATOM 2533 O O . ASN B 1 37 ? 2.465 34.031 24.016 1 94.62 37 ASN B O 1
ATOM 2537 N N . ASP B 1 38 ? 0.636 33.688 22.781 1 94.38 38 ASP B N 1
ATOM 2538 C CA . ASP B 1 38 ? 0.521 32.312 23.297 1 94.38 38 ASP B CA 1
ATOM 2539 C C . ASP B 1 38 ? 1.271 31.328 22.406 1 94.38 38 ASP B C 1
ATOM 2541 O O . ASP B 1 38 ? 1.326 30.141 22.719 1 94.38 38 ASP B O 1
ATOM 2545 N N . GLY B 1 39 ? 1.817 31.828 21.297 1 96.38 39 GLY B N 1
ATOM 2546 C CA . GLY B 1 39 ? 2.59 30.906 20.484 1 96.38 39 GLY B CA 1
ATOM 2547 C C . GLY B 1 39 ? 2.65 31.312 19.016 1 96.38 39 GLY B C 1
ATOM 2548 O O . GLY B 1 39 ? 2.408 32.469 18.688 1 96.38 39 GLY B O 1
ATOM 2549 N N . LEU B 1 40 ? 3.035 30.297 18.172 1 96 40 LEU B N 1
ATOM 2550 C CA . LEU B 1 40 ? 3.242 30.484 16.734 1 96 40 LEU B CA 1
ATOM 2551 C C . LEU B 1 40 ? 2.252 29.656 15.93 1 96 40 LEU B C 1
ATOM 2553 O O . LEU B 1 40 ? 1.974 28.516 16.266 1 96 40 LEU B O 1
ATOM 2557 N N . CYS B 1 41 ? 1.76 30.344 14.805 1 96.81 41 CYS B N 1
ATOM 2558 C CA . CYS B 1 41 ? 0.888 29.625 13.883 1 96.81 41 CYS B CA 1
ATOM 2559 C C . CYS B 1 41 ? 1.473 29.625 12.477 1 96.81 41 CYS B C 1
ATOM 2561 O O . CYS B 1 41 ? 1.916 30.656 11.977 1 96.81 41 CYS B O 1
ATOM 2563 N N . PHE B 1 42 ? 1.477 28.5 11.945 1 96.19 42 PHE B N 1
ATOM 2564 C CA . PHE B 1 42 ? 1.771 28.359 10.523 1 96.19 42 PHE B CA 1
ATOM 2565 C C . PHE B 1 42 ? 0.507 28.031 9.734 1 96.19 42 PHE B C 1
ATOM 2567 O O . PHE B 1 42 ? -0.201 27.078 10.047 1 96.19 42 PHE B O 1
ATOM 2574 N N . MET B 1 43 ? 0.204 28.906 8.727 1 94 43 MET B N 1
ATOM 2575 C CA . MET B 1 43 ? -1.096 28.75 8.078 1 94 43 MET B CA 1
ATOM 2576 C C . MET B 1 43 ? -0.971 28.891 6.562 1 94 43 MET B C 1
ATOM 2578 O O . MET B 1 43 ? 0.028 29.422 6.066 1 94 43 MET B O 1
ATOM 2582 N N . SER B 1 44 ? -2.061 28.453 5.895 1 90.06 44 SER B N 1
ATOM 2583 C CA . SER B 1 44 ? -2.188 28.641 4.453 1 90.06 44 SER B CA 1
ATOM 2584 C C . SER B 1 44 ? -2.34 30.109 4.086 1 90.06 44 SER B C 1
ATOM 2586 O O . SER B 1 44 ? -2.994 30.875 4.805 1 90.06 44 SER B O 1
ATOM 2588 N N . CYS B 1 45 ? -1.731 30.453 2.959 1 81.69 45 CYS B N 1
ATOM 2589 C CA . CYS B 1 45 ? -1.85 31.844 2.496 1 81.69 45 CYS B CA 1
ATOM 2590 C C . CYS B 1 45 ? -3.121 32.031 1.681 1 81.69 45 CYS B C 1
ATOM 2592 O O . CYS B 1 45 ? -3.566 33.156 1.475 1 81.69 45 CYS B O 1
ATOM 2594 N N . GLU B 1 46 ? -3.629 30.922 1.227 1 75.56 46 GLU B N 1
ATOM 2595 C CA . GLU B 1 46 ? -4.793 31.031 0.354 1 75.56 46 GLU B CA 1
ATOM 2596 C C . GLU B 1 46 ? -6.066 30.594 1.073 1 75.56 46 GLU B C 1
ATOM 2598 O O . GLU B 1 46 ? -6.016 29.75 1.972 1 75.56 46 GLU B O 1
ATOM 2603 N N . LYS B 1 47 ? -7.102 31.391 0.689 1 71.56 47 LYS B N 1
ATOM 2604 C CA . LYS B 1 47 ? -8.406 31 1.202 1 71.56 47 LYS B CA 1
ATOM 2605 C C . LYS B 1 47 ? -8.867 29.672 0.595 1 71.56 47 LYS B C 1
ATOM 2607 O O . LYS B 1 47 ? -8.359 29.266 -0.448 1 71.56 47 LYS B O 1
ATOM 2612 N N . LEU B 1 48 ? -9.789 29.141 1.291 1 71.44 48 LEU B N 1
ATOM 2613 C CA . LEU B 1 48 ? -10.328 27.859 0.859 1 71.44 48 LEU B CA 1
ATOM 2614 C C . LEU B 1 48 ? -11.062 28 -0.471 1 71.44 48 LEU B C 1
ATOM 2616 O O . LEU B 1 48 ? -11.984 28.812 -0.595 1 71.44 48 LEU B O 1
ATOM 2620 N N . GLN B 1 49 ? -10.406 27.531 -1.491 1 67.69 49 GLN B N 1
ATOM 2621 C CA . GLN B 1 49 ? -11.109 27.453 -2.771 1 67.69 49 GLN B CA 1
ATOM 2622 C C . GLN B 1 49 ? -11.773 26.094 -2.951 1 67.69 49 GLN B C 1
ATOM 2624 O O . GLN B 1 49 ? -11.547 25.172 -2.158 1 67.69 49 GLN B O 1
ATOM 2629 N N . ASP B 1 50 ? -12.656 26.016 -3.875 1 61.66 50 ASP B N 1
ATOM 2630 C CA . ASP B 1 50 ? -13.32 24.734 -4.145 1 61.66 50 ASP B CA 1
ATOM 2631 C C . ASP B 1 50 ? -12.297 23.625 -4.312 1 61.66 50 ASP B C 1
ATOM 2633 O O . ASP B 1 50 ? -11.398 23.703 -5.156 1 61.66 50 ASP B O 1
ATOM 2637 N N . GLY B 1 51 ? -12.445 22.609 -3.514 1 64.94 51 GLY B N 1
ATOM 2638 C CA . GLY B 1 51 ? -11.531 21.484 -3.52 1 64.94 51 GLY B CA 1
ATOM 2639 C C . GLY B 1 51 ? -10.188 21.797 -2.893 1 64.94 51 GLY B C 1
ATOM 2640 O O . GLY B 1 51 ? -9.297 20.953 -2.855 1 64.94 51 GLY B O 1
ATOM 2641 N N . GLY B 1 52 ? -10.125 22.938 -2.451 1 79 52 GLY B N 1
ATOM 2642 C CA . GLY B 1 52 ? -8.875 23.344 -1.824 1 79 52 GLY B CA 1
ATOM 2643 C C . GLY B 1 52 ? -8.828 23.047 -0.337 1 79 52 GLY B C 1
ATOM 2644 O O . GLY B 1 52 ? -9.633 22.25 0.168 1 79 52 GLY B O 1
ATOM 2645 N N . CYS B 1 53 ? -7.73 23.406 0.31 1 89.94 53 CYS B N 1
ATOM 2646 C CA . CYS B 1 53 ? -7.605 23.141 1.739 1 89.94 53 CYS B CA 1
ATOM 2647 C C . CYS B 1 53 ? -7.055 24.359 2.471 1 89.94 53 CYS B C 1
ATOM 2649 O O . CYS B 1 53 ? -6.488 25.25 1.849 1 89.94 53 CYS B O 1
ATOM 2651 N N . TRP B 1 54 ? -7.457 24.516 3.646 1 93.88 54 TRP B N 1
ATOM 2652 C CA . TRP B 1 54 ? -6.91 25.469 4.613 1 93.88 54 TRP B CA 1
ATOM 2653 C C . TRP B 1 54 ? -6.34 24.734 5.824 1 93.88 54 TRP B C 1
ATOM 2655 O O . TRP B 1 54 ? -6.91 23.75 6.293 1 93.88 54 TRP B O 1
ATOM 2665 N N . PHE B 1 55 ? -5.234 25.219 6.305 1 95.5 55 PHE B N 1
ATOM 2666 C CA . PHE B 1 55 ? -4.699 24.562 7.488 1 95.5 55 PHE B CA 1
ATOM 2667 C C . PHE B 1 55 ? -4.059 25.578 8.43 1 95.5 55 PHE B C 1
ATOM 2669 O O . PHE B 1 55 ? -3.754 26.703 8.023 1 95.5 55 PHE B O 1
ATOM 2676 N N . CYS B 1 56 ? -3.949 25.172 9.656 1 96.56 56 CYS B N 1
ATOM 2677 C CA . CYS B 1 56 ? -3.262 25.922 10.695 1 96.56 56 CYS B CA 1
ATOM 2678 C C . CYS B 1 56 ? -2.572 24.984 11.688 1 96.56 56 CYS B C 1
ATOM 2680 O O . CYS B 1 56 ? -3.207 24.094 12.242 1 96.56 56 CYS B O 1
ATOM 2682 N N . ILE B 1 57 ? -1.325 25.156 11.828 1 96.81 57 ILE B N 1
ATOM 2683 C CA . ILE B 1 57 ? -0.549 24.453 12.852 1 96.81 57 ILE B CA 1
ATOM 2684 C C . ILE B 1 57 ? -0.133 25.453 13.938 1 96.81 57 ILE B C 1
ATOM 2686 O O . ILE B 1 57 ? 0.606 26.391 13.672 1 96.81 57 ILE B O 1
ATOM 2690 N N . PHE B 1 58 ? -0.56 25.156 15.125 1 97.31 58 PHE B N 1
ATOM 2691 C CA . PHE B 1 58 ? -0.279 26.047 16.25 1 97.31 58 PHE B CA 1
ATOM 2692 C C . PHE B 1 58 ? 0.72 25.406 17.203 1 97.31 58 PHE B C 1
ATOM 2694 O O . PHE B 1 58 ? 0.529 24.266 17.641 1 97.31 58 PHE B O 1
ATOM 2701 N N . LEU B 1 59 ? 1.778 26.141 17.5 1 97.06 59 LEU B N 1
ATOM 2702 C CA . LEU B 1 59 ? 2.785 25.75 18.484 1 97.06 59 LEU B CA 1
ATOM 2703 C C . LEU B 1 59 ? 2.725 26.656 19.703 1 97.06 59 LEU B C 1
ATOM 2705 O O . LEU B 1 59 ? 3.186 27.797 19.672 1 97.06 59 LEU B O 1
ATOM 2709 N N . PRO B 1 60 ? 2.264 26.062 20.781 1 96.62 60 PRO B N 1
ATOM 2710 C CA . PRO B 1 60 ? 2.088 26.906 21.969 1 96.62 60 PRO B CA 1
ATOM 2711 C C . PRO B 1 60 ? 3.412 27.281 22.625 1 96.62 60 PRO B C 1
ATOM 2713 O O . PRO B 1 60 ? 4.336 26.469 22.672 1 96.62 60 PRO B O 1
ATOM 2716 N N . ARG B 1 61 ? 3.412 28.484 23.203 1 94.38 61 ARG B N 1
ATOM 2717 C CA . ARG B 1 61 ? 4.566 28.953 23.969 1 94.38 61 ARG B CA 1
ATOM 2718 C C . ARG B 1 61 ? 4.781 28.094 25.203 1 94.38 61 ARG B C 1
ATOM 2720 O O . ARG B 1 61 ? 5.918 27.875 25.625 1 94.38 61 ARG B O 1
ATOM 2727 N N . THR B 1 62 ? 3.711 27.688 25.734 1 87.06 62 THR B N 1
ATOM 2728 C CA . THR B 1 62 ? 3.736 26.969 27 1 87.06 62 THR B CA 1
ATOM 2729 C C . THR B 1 62 ? 4.188 25.531 26.781 1 87.06 62 THR B C 1
ATOM 2731 O O . THR B 1 62 ? 4.418 24.797 27.75 1 87.06 62 THR B O 1
ATOM 2734 N N . GLY B 1 63 ? 4.32 25.188 25.625 1 80.94 63 GLY B N 1
ATOM 2735 C CA . GLY B 1 63 ? 4.809 23.844 25.359 1 80.94 63 GLY B CA 1
ATOM 2736 C C . GLY B 1 63 ? 6.266 23.656 25.75 1 80.94 63 GLY B C 1
ATOM 2737 O O . GLY B 1 63 ? 6.891 24.562 26.297 1 80.94 63 GLY B O 1
ATOM 2738 N N . GLN B 1 64 ? 6.793 22.516 25.594 1 85.75 64 GLN B N 1
ATOM 2739 C CA . GLN B 1 64 ? 8.164 22.188 25.984 1 85.75 64 GLN B CA 1
ATOM 2740 C C . GLN B 1 64 ? 9.148 22.547 24.875 1 85.75 64 GLN B C 1
ATOM 2742 O O . GLN B 1 64 ? 10.359 22.422 25.062 1 85.75 64 GLN B O 1
ATOM 2747 N N . MET B 1 65 ? 8.617 23.109 23.875 1 92.44 65 MET B N 1
ATOM 2748 C CA . MET B 1 65 ? 9.461 23.312 22.703 1 92.44 65 MET B CA 1
ATOM 2749 C C . MET B 1 65 ? 10.273 24.594 22.828 1 92.44 65 MET B C 1
ATOM 2751 O O . MET B 1 65 ? 11.469 24.609 22.516 1 92.44 65 MET B O 1
ATOM 2755 N N . PHE B 1 66 ? 9.711 25.672 23.406 1 95.94 66 PHE B N 1
ATOM 2756 C CA . PHE B 1 66 ? 10.367 26.969 23.453 1 95.94 66 PHE B CA 1
ATOM 2757 C C . PHE B 1 66 ? 10.984 27.219 24.828 1 95.94 66 PHE B C 1
ATOM 2759 O O . PHE B 1 66 ? 10.266 27.266 25.828 1 95.94 66 PHE B O 1
ATOM 2766 N N . ARG B 1 67 ? 12.234 27.391 24.828 1 95.44 67 ARG B N 1
ATOM 2767 C CA . ARG B 1 67 ? 12.914 27.766 26.062 1 95.44 67 ARG B CA 1
ATOM 2768 C C . ARG B 1 67 ? 12.727 29.25 26.359 1 95.44 67 ARG B C 1
ATOM 2770 O O . ARG B 1 67 ? 12.609 29.656 27.516 1 95.44 67 ARG B O 1
ATOM 2777 N N . GLN B 1 68 ? 12.766 29.969 25.359 1 96.12 68 GLN B N 1
ATOM 2778 C CA . GLN B 1 68 ? 12.539 31.406 25.422 1 96.12 68 GLN B CA 1
ATOM 2779 C C . GLN B 1 68 ? 11.547 31.844 24.344 1 96.12 68 GLN B C 1
ATOM 2781 O O . GLN B 1 68 ? 11.555 31.312 23.234 1 96.12 68 GLN B O 1
ATOM 2786 N N . TYR B 1 69 ? 10.711 32.781 24.734 1 97.06 69 TYR B N 1
ATOM 2787 C CA . TYR B 1 69 ? 9.727 33.312 23.797 1 97.06 69 TYR B CA 1
ATOM 2788 C C . TYR B 1 69 ? 9.406 34.781 24.156 1 97.06 69 TYR B C 1
ATOM 2790 O O . TYR B 1 69 ? 8.688 35.031 25.125 1 97.06 69 TYR B O 1
ATOM 2798 N N . ASP B 1 70 ? 9.992 35.656 23.406 1 96.25 70 ASP B N 1
ATOM 2799 C CA . ASP B 1 70 ? 9.773 37.094 23.578 1 96.25 70 ASP B CA 1
ATOM 2800 C C . ASP B 1 70 ? 8.969 37.688 22.422 1 96.25 70 ASP B C 1
ATOM 2802 O O . ASP B 1 70 ? 9.344 37.531 21.25 1 96.25 70 ASP B O 1
ATOM 2806 N N . PHE B 1 71 ? 7.918 38.406 22.781 1 95.81 71 PHE B N 1
ATOM 2807 C CA . PHE B 1 71 ? 7.008 38.812 21.719 1 95.81 71 PHE B CA 1
ATOM 2808 C C . PHE B 1 71 ? 6.309 40.094 22.078 1 95.81 71 PHE B C 1
ATOM 2810 O O . PHE B 1 71 ? 5.926 40.312 23.219 1 95.81 71 PHE B O 1
ATOM 2817 N N . SER B 1 72 ? 6.273 41.062 21.125 1 95.12 72 SER B N 1
ATOM 2818 C CA . SER B 1 72 ? 5.41 42.219 21.109 1 95.12 72 SER B CA 1
ATOM 2819 C C . SER B 1 72 ? 4.84 42.469 19.719 1 95.12 72 SER B C 1
ATOM 2821 O O . SER B 1 72 ? 5.59 42.625 18.75 1 95.12 72 SER B O 1
ATOM 2823 N N . GLY B 1 73 ? 3.574 42.531 19.625 1 94.75 73 GLY B N 1
ATOM 2824 C CA . GLY B 1 73 ? 2.92 42.594 18.328 1 94.75 73 GLY B CA 1
ATOM 2825 C C . GLY B 1 73 ? 2.709 44.031 17.859 1 94.75 73 GLY B C 1
ATOM 2826 O O . GLY B 1 73 ? 3.441 44.938 18.25 1 94.75 73 GLY B O 1
ATOM 2827 N N . PHE B 1 74 ? 1.855 44.188 16.844 1 93.19 74 PHE B N 1
ATOM 2828 C CA . PHE B 1 74 ? 1.541 45.469 16.219 1 93.19 74 PHE B CA 1
ATOM 2829 C C . PHE B 1 74 ? 1.074 46.5 17.25 1 93.19 74 PHE B C 1
ATOM 2831 O O . PHE B 1 74 ? 1.519 47.656 17.234 1 93.19 74 PHE B O 1
ATOM 2838 N N . ASN B 1 75 ? 0.196 46.062 18.062 1 92.5 75 ASN B N 1
ATOM 2839 C CA . ASN B 1 75 ? -0.288 46.875 19.172 1 92.5 75 ASN B CA 1
ATOM 2840 C C . ASN B 1 75 ? -0.408 46.062 20.453 1 92.5 75 ASN B C 1
ATOM 2842 O O . ASN B 1 75 ? -1.368 45.312 20.641 1 92.5 75 ASN B O 1
ATOM 2846 N N . ASP B 1 76 ? 0.489 46.219 21.359 1 88.94 76 ASP B N 1
ATOM 2847 C CA . ASP B 1 76 ? 0.578 45.375 22.547 1 88.94 76 ASP B CA 1
ATOM 2848 C C . ASP B 1 76 ? -0.462 45.781 23.578 1 88.94 76 ASP B C 1
ATOM 2850 O O . ASP B 1 76 ? -0.606 45.125 24.609 1 88.94 76 ASP B O 1
ATOM 2854 N N . ARG B 1 77 ? -1.255 46.875 23.406 1 90.88 77 ARG B N 1
ATOM 2855 C CA . ARG B 1 77 ? -2.242 47.344 24.375 1 90.88 77 ARG B CA 1
ATOM 2856 C C . ARG B 1 77 ? -3.604 46.719 24.125 1 90.88 77 ARG B C 1
ATOM 2858 O O . ARG B 1 77 ? -4.453 46.688 25.016 1 90.88 77 ARG B O 1
ATOM 2865 N N . VAL B 1 78 ? -3.73 46.312 22.812 1 90.88 78 VAL B N 1
ATOM 2866 C CA . VAL B 1 78 ? -4.984 45.656 22.438 1 90.88 78 VAL B CA 1
ATOM 2867 C C . VAL B 1 78 ? -4.734 44.219 22.094 1 90.88 78 VAL B C 1
ATOM 2869 O O . VAL B 1 78 ? -4.047 43.906 21.109 1 90.88 78 VAL B O 1
ATOM 2872 N N . GLU B 1 79 ? -5.289 43.312 22.828 1 87.44 79 GLU B N 1
ATOM 2873 C CA . GLU B 1 79 ? -5.027 41.875 22.688 1 87.44 79 GLU B CA 1
ATOM 2874 C C . GLU B 1 79 ? -5.27 41.406 21.266 1 87.44 79 GLU B C 1
ATOM 2876 O O . GLU B 1 79 ? -4.453 40.656 20.703 1 87.44 79 GLU B O 1
ATOM 2881 N N . GLU B 1 80 ? -6.309 41.875 20.656 1 88.38 80 GLU B N 1
ATOM 2882 C CA . GLU B 1 80 ? -6.695 41.469 19.312 1 88.38 80 GLU B CA 1
ATOM 2883 C C . GLU B 1 80 ? -5.723 41.969 18.25 1 88.38 80 GLU B C 1
ATOM 2885 O O . GLU B 1 80 ? -5.703 41.5 17.125 1 88.38 80 GLU B O 1
ATOM 2890 N N . GLN B 1 81 ? -4.938 42.906 18.641 1 92.38 81 GLN B N 1
ATOM 2891 C CA . GLN B 1 81 ? -4.012 43.531 17.688 1 92.38 81 GLN B CA 1
ATOM 2892 C C . GLN B 1 81 ? -2.564 43.188 18.047 1 92.38 81 GLN B C 1
ATOM 2894 O O . GLN B 1 81 ? -1.641 43.625 17.344 1 92.38 81 GLN B O 1
ATOM 2899 N N . ASN B 1 82 ? -2.457 42.531 19.156 1 95.25 82 ASN B N 1
ATOM 2900 C CA . ASN B 1 82 ? -1.111 42.125 19.547 1 95.25 82 ASN B CA 1
ATOM 2901 C C . ASN B 1 82 ? -0.659 40.906 18.781 1 95.25 82 ASN B C 1
ATOM 2903 O O . ASN B 1 82 ? -0.401 39.844 19.375 1 95.25 82 ASN B O 1
ATOM 2907 N N . LEU B 1 83 ? -0.572 41.031 17.469 1 96.62 83 LEU B N 1
ATOM 2908 C CA . LEU B 1 83 ? -0.233 39.969 16.547 1 96.62 83 LEU B CA 1
ATOM 2909 C C . LEU B 1 83 ? 0.805 40.469 15.531 1 96.62 83 LEU B C 1
ATOM 2911 O O . LEU B 1 83 ? 0.95 41.656 15.297 1 96.62 83 LEU B O 1
ATOM 2915 N N . ILE B 1 84 ? 1.571 39.562 15.016 1 96 84 ILE B N 1
ATOM 2916 C CA . ILE B 1 84 ? 2.41 39.781 13.844 1 96 84 ILE B CA 1
ATOM 2917 C C . ILE B 1 84 ? 2.074 38.781 12.766 1 96 84 ILE B C 1
ATOM 2919 O O . ILE B 1 84 ? 2.129 37.562 13.016 1 96 84 ILE B O 1
ATOM 2923 N N . TYR B 1 85 ? 1.661 39.281 11.633 1 95.5 85 TYR B N 1
ATOM 2924 C CA . TYR B 1 85 ? 1.465 38.406 10.469 1 95.5 85 TYR B CA 1
ATOM 2925 C C . TYR B 1 85 ? 2.586 38.594 9.453 1 95.5 85 TYR B C 1
ATOM 2927 O O . TYR B 1 85 ? 2.871 39.719 9.039 1 95.5 85 TYR B O 1
ATOM 2935 N N . LEU B 1 86 ? 3.186 37.562 9.102 1 94.88 86 LEU B N 1
ATOM 2936 C CA . LEU B 1 86 ? 4.223 37.656 8.086 1 94.88 86 LEU B CA 1
ATOM 2937 C C . LEU B 1 86 ? 4.105 36.531 7.07 1 94.88 86 LEU B C 1
ATOM 2939 O O . LEU B 1 86 ? 3.492 35.5 7.355 1 94.88 86 LEU B O 1
ATOM 2943 N N . GLU B 1 87 ? 4.539 36.719 5.941 1 93.44 87 GLU B N 1
ATOM 2944 C CA . GLU B 1 87 ? 4.605 35.719 4.871 1 93.44 87 GLU B CA 1
ATOM 2945 C C . GLU B 1 87 ? 6.055 3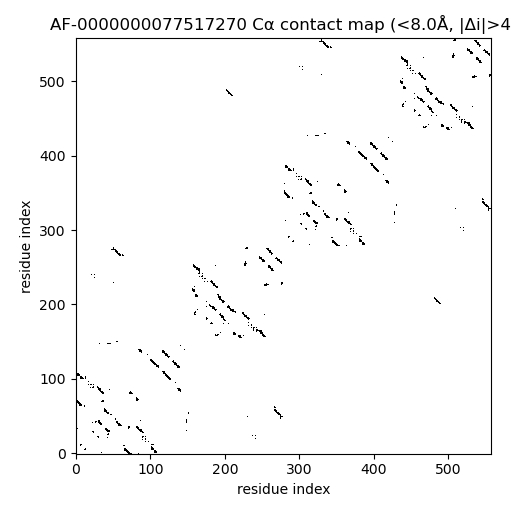5.375 4.52 1 93.44 87 GLU B C 1
ATOM 2947 O O . GLU B 1 87 ? 6.91 36.281 4.488 1 93.44 87 GLU B O 1
ATOM 2952 N N . ALA B 1 88 ? 6.293 34.125 4.367 1 92.69 88 ALA B N 1
ATOM 2953 C CA . ALA B 1 88 ? 7.645 33.688 4.012 1 92.69 88 ALA B CA 1
ATOM 2954 C C . ALA B 1 88 ? 7.605 32.438 3.162 1 92.69 88 ALA B C 1
ATOM 2956 O O . ALA B 1 88 ? 6.582 31.734 3.107 1 92.69 88 ALA B O 1
ATOM 2957 N N . ASN B 1 89 ? 8.695 32.219 2.428 1 93.75 89 ASN B N 1
ATOM 2958 C CA . ASN B 1 89 ? 8.891 30.938 1.751 1 93.75 89 ASN B CA 1
ATOM 2959 C C . ASN B 1 89 ? 9.305 29.844 2.73 1 93.75 89 ASN B C 1
ATOM 2961 O O . ASN B 1 89 ? 10.406 29.875 3.281 1 93.75 89 ASN B O 1
ATOM 2965 N N . VAL B 1 90 ? 8.461 28.891 2.885 1 92.25 90 VAL B N 1
ATOM 2966 C CA . VAL B 1 90 ? 8.641 27.875 3.908 1 92.25 90 VAL B CA 1
ATOM 2967 C C . VAL B 1 90 ? 9.852 27 3.57 1 92.25 90 VAL B C 1
ATOM 2969 O O . VAL B 1 90 ? 10.523 26.5 4.465 1 92.25 90 VAL B O 1
ATOM 2972 N N . ASP B 1 91 ? 10.156 26.891 2.295 1 92.94 91 ASP B N 1
ATOM 2973 C CA . ASP B 1 91 ? 11.258 26.031 1.863 1 92.94 91 ASP B CA 1
ATOM 2974 C C . ASP B 1 91 ? 12.594 26.547 2.416 1 92.94 91 ASP B C 1
ATOM 2976 O O . ASP B 1 91 ? 13.508 25.766 2.65 1 92.94 91 ASP B O 1
ATOM 2980 N N . ASN B 1 92 ? 12.664 27.812 2.6 1 92.88 92 ASN B N 1
ATOM 2981 C CA . ASN B 1 92 ? 13.867 28.375 3.199 1 92.88 92 ASN B CA 1
ATOM 2982 C C . ASN B 1 92 ? 14.078 27.859 4.625 1 92.88 92 ASN B C 1
ATOM 2984 O O . ASN B 1 92 ? 15.203 27.562 5.023 1 92.88 92 ASN B O 1
ATOM 2988 N N . PHE B 1 93 ? 13.023 27.734 5.305 1 93.56 93 PHE 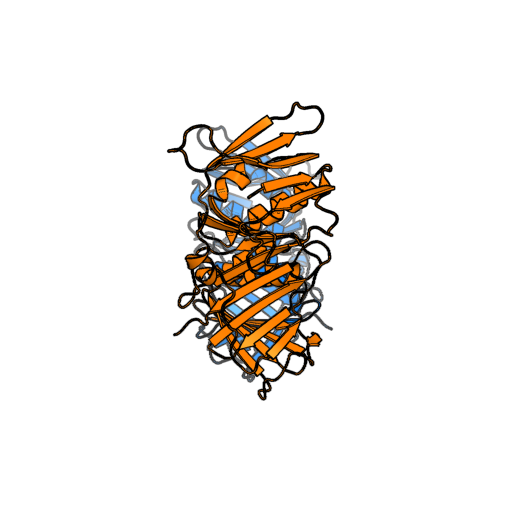B N 1
ATOM 2989 C CA . PHE B 1 93 ? 13.094 27.219 6.664 1 93.56 93 PHE B CA 1
ATOM 2990 C C . PHE B 1 93 ? 13.477 25.734 6.664 1 93.56 93 PHE B C 1
ATOM 2992 O O . PHE B 1 93 ? 14.328 25.312 7.445 1 93.56 93 PHE B O 1
ATOM 2999 N N . VAL B 1 94 ? 12.828 25.031 5.777 1 94.81 94 VAL B N 1
ATOM 3000 C CA . VAL B 1 94 ? 13.07 23.594 5.691 1 94.81 94 VAL B CA 1
ATOM 3001 C C . VAL B 1 94 ? 14.555 23.344 5.414 1 94.81 94 VAL B C 1
ATOM 3003 O O . VAL B 1 94 ? 15.164 22.484 6.043 1 94.81 94 VAL B O 1
ATOM 3006 N N . LYS B 1 95 ? 15.109 24.062 4.52 1 94.88 95 LYS B N 1
ATOM 3007 C CA . LYS B 1 95 ? 16.516 23.906 4.141 1 94.88 95 LYS B CA 1
ATOM 3008 C C . LYS B 1 95 ? 17.438 24.188 5.32 1 94.88 95 LYS B C 1
ATOM 3010 O O . LYS B 1 95 ? 18.391 23.438 5.555 1 94.88 95 LYS B O 1
ATOM 3015 N N . VAL B 1 96 ? 17.141 25.172 6.043 1 94.12 96 VAL B N 1
ATOM 3016 C CA . VAL B 1 96 ? 17.984 25.609 7.152 1 94.12 96 VAL B CA 1
ATOM 3017 C C . VAL B 1 96 ? 17.906 24.594 8.297 1 94.12 96 VAL B C 1
ATOM 3019 O O . VAL B 1 96 ? 18.875 24.375 9.016 1 94.12 96 VAL B O 1
ATOM 3022 N N . LEU B 1 97 ? 16.781 24 8.398 1 94.88 97 LEU B N 1
ATOM 3023 C CA . LEU B 1 97 ? 16.531 23.141 9.547 1 94.88 97 LEU B CA 1
ATOM 3024 C C . LEU B 1 97 ? 16.875 21.688 9.234 1 94.88 97 LEU B C 1
ATOM 3026 O O . LEU B 1 97 ? 16.625 20.797 10.047 1 94.88 97 LEU B O 1
ATOM 3030 N N . LYS B 1 98 ? 17.406 21.531 8.086 1 91.44 98 LYS B N 1
ATOM 3031 C CA . LYS B 1 98 ? 17.797 20.188 7.699 1 91.44 98 LYS B CA 1
ATOM 3032 C C . LYS B 1 98 ? 18.953 19.672 8.562 1 91.44 98 LYS B C 1
ATOM 3034 O O . LYS B 1 98 ? 19.875 20.422 8.883 1 91.44 98 LYS B O 1
ATOM 3039 N N . GLY B 1 99 ? 18.922 18.484 8.977 1 87.5 99 GLY B N 1
ATOM 3040 C CA . GLY B 1 99 ? 20.016 17.859 9.711 1 87.5 99 GLY B CA 1
ATOM 3041 C C . GLY B 1 99 ? 19.719 17.703 11.195 1 87.5 99 GLY B C 1
ATOM 3042 O O . GLY B 1 99 ? 18.594 17.938 11.641 1 87.5 99 GLY B O 1
ATOM 3043 N N . ASN B 1 100 ? 20.797 17.219 11.945 1 91.56 100 ASN B N 1
ATOM 3044 C CA . ASN B 1 100 ? 20.688 17.031 13.391 1 91.56 100 ASN B CA 1
ATOM 3045 C C . ASN B 1 100 ? 21.141 18.266 14.156 1 91.56 100 ASN B C 1
ATOM 3047 O O . ASN B 1 100 ? 22.328 18.438 14.438 1 91.56 100 ASN B O 1
ATOM 3051 N N . LEU B 1 101 ? 20.188 19.062 14.516 1 95.81 101 LEU B N 1
ATOM 3052 C CA . LEU B 1 101 ? 20.438 20.328 15.203 1 95.81 101 LEU B CA 1
ATOM 3053 C C . LEU B 1 101 ? 20.062 20.234 16.672 1 95.81 101 LEU B C 1
ATOM 3055 O O . LEU B 1 101 ? 19.141 19.5 17.047 1 95.81 101 LEU B O 1
ATOM 3059 N N . CYS B 1 102 ? 20.75 20.984 17.5 1 96.31 102 CYS B N 1
ATOM 3060 C CA . CYS B 1 102 ? 20.469 20.953 18.938 1 96.31 102 CYS B CA 1
ATOM 3061 C C . CYS B 1 102 ? 20.156 22.344 19.469 1 96.31 102 CYS B C 1
ATOM 3063 O O . CYS B 1 102 ? 19.953 22.531 20.672 1 96.31 102 CYS B O 1
ATOM 3065 N N . TYR B 1 103 ? 20.156 23.297 18.625 1 96.69 103 TYR B N 1
ATOM 3066 C CA . TYR B 1 103 ? 19.875 24.688 18.984 1 96.69 103 TYR B CA 1
ATOM 3067 C C . TYR B 1 103 ? 19.25 25.438 17.828 1 96.69 103 TYR B C 1
ATOM 3069 O O . TYR B 1 103 ? 19.672 25.281 16.672 1 96.69 103 TYR B O 1
ATOM 3077 N N . LEU B 1 104 ? 18.281 26.266 18.125 1 97.75 104 LEU B N 1
ATOM 3078 C CA . LEU B 1 104 ? 17.594 27.094 17.141 1 97.75 104 LEU B CA 1
ATOM 3079 C C . LEU B 1 104 ? 17.109 28.406 17.766 1 97.75 104 LEU B C 1
ATOM 3081 O O . LEU B 1 104 ? 16.453 28.391 18.797 1 97.75 104 LEU B O 1
ATOM 3085 N N . LYS B 1 105 ? 17.484 29.484 17.203 1 97.69 105 LYS B N 1
ATOM 3086 C CA . LYS B 1 105 ? 16.984 30.781 17.609 1 97.69 105 LYS B CA 1
ATOM 3087 C C . LYS B 1 105 ? 16.344 31.531 16.438 1 97.69 105 LYS B C 1
ATOM 3089 O O . LYS B 1 105 ? 16.938 31.625 15.367 1 97.69 105 LYS B O 1
ATOM 3094 N N . LEU B 1 106 ? 15.164 31.969 16.609 1 97.12 106 LEU B N 1
ATOM 3095 C CA . LEU B 1 106 ? 14.438 32.812 15.648 1 97.12 106 LEU B CA 1
ATOM 3096 C C . LEU B 1 106 ? 14.32 34.25 16.141 1 97.12 106 LEU B C 1
ATOM 3098 O O . LEU B 1 106 ? 13.984 34.469 17.297 1 97.12 106 LEU B O 1
ATOM 3102 N N . LYS B 1 107 ? 14.641 35.094 15.25 1 96.81 107 LYS B N 1
ATOM 3103 C CA . LYS B 1 107 ? 14.562 36.5 15.664 1 96.81 107 LYS B CA 1
ATOM 3104 C C . LYS B 1 107 ? 14.109 37.406 14.516 1 96.81 107 LYS B C 1
ATOM 3106 O O . LYS B 1 107 ? 14.711 37.375 13.438 1 96.81 107 LYS B O 1
ATOM 3111 N N . LEU B 1 108 ? 13.039 38.125 14.75 1 95.5 108 LEU B N 1
ATOM 3112 C CA . LEU B 1 108 ? 12.617 39.156 13.805 1 95.5 108 LEU B CA 1
ATOM 3113 C C . LEU B 1 108 ? 13.539 40.375 13.859 1 95.5 108 LEU B C 1
ATOM 3115 O O . LEU B 1 108 ? 13.781 40.906 14.938 1 95.5 108 LEU B O 1
ATOM 3119 N N . THR B 1 109 ? 14.125 40.688 12.703 1 89.31 109 THR B N 1
ATOM 3120 C CA . THR B 1 109 ? 15.086 41.781 12.688 1 89.31 109 THR B CA 1
ATOM 3121 C C . THR B 1 109 ? 14.75 42.781 11.586 1 89.31 109 THR B C 1
ATOM 3123 O O . THR B 1 109 ? 14.328 42.406 10.5 1 89.31 109 THR B O 1
ATOM 3126 N N . ARG B 1 110 ? 14.773 44.094 11.961 1 77.56 110 ARG B N 1
ATOM 3127 C CA . ARG B 1 110 ? 14.594 45.188 10.984 1 77.56 110 ARG B CA 1
ATOM 3128 C C . ARG B 1 110 ? 15.828 45.312 10.102 1 77.56 110 ARG B C 1
ATOM 3130 O O . ARG B 1 110 ? 16.953 45.156 10.578 1 77.56 110 ARG B O 1
ATOM 3137 N N . THR B 1 111 ? 15.617 45.219 8.805 1 68.88 111 THR B N 1
ATOM 3138 C CA . THR B 1 111 ? 16.766 45.5 7.957 1 68.88 111 THR B CA 1
ATOM 3139 C C . THR B 1 111 ? 17.172 46.969 8.055 1 68.88 111 THR B C 1
ATOM 3141 O O . THR B 1 111 ? 16.297 47.844 8.156 1 68.88 111 THR B O 1
ATOM 3144 N N . PRO B 1 112 ? 18.484 47.25 8.234 1 59.03 112 PRO B N 1
ATOM 3145 C CA . PRO B 1 112 ? 18.984 48.625 8.398 1 59.03 112 PRO B CA 1
ATOM 3146 C C . PRO B 1 112 ? 18.438 49.562 7.348 1 59.03 112 PRO B C 1
ATOM 3148 O O . PRO B 1 112 ? 18.203 50.75 7.645 1 59.03 112 PRO B O 1
ATOM 3151 N N . ALA B 1 113 ? 18.359 49.156 5.984 1 63.31 113 ALA B N 1
ATOM 3152 C CA . ALA B 1 113 ? 17.984 50.094 4.941 1 63.31 113 ALA B CA 1
ATOM 3153 C C . ALA B 1 113 ? 16.469 50.188 4.805 1 63.31 113 ALA B C 1
ATOM 3155 O O . ALA B 1 113 ? 15.773 49.156 4.84 1 63.31 113 ALA B O 1
ATOM 3156 N N . PRO B 1 114 ? 15.891 51.406 4.914 1 59.28 114 PRO B N 1
ATOM 3157 C CA . PRO B 1 114 ? 14.445 51.656 4.879 1 59.28 114 PRO B CA 1
ATOM 3158 C C . PRO B 1 114 ? 13.75 50.906 3.754 1 59.28 114 PRO B C 1
ATOM 3160 O O . PRO B 1 114 ? 12.586 50.531 3.889 1 59.28 114 PRO B O 1
ATOM 3163 N N . ASP B 1 115 ? 14.477 50.656 2.629 1 63.88 115 ASP B N 1
ATOM 3164 C CA . ASP B 1 115 ? 13.828 50.094 1.452 1 63.88 115 ASP B CA 1
ATOM 3165 C C . ASP B 1 115 ? 13.922 48.562 1.46 1 63.88 115 ASP B C 1
ATOM 3167 O O . ASP B 1 115 ? 13.469 47.906 0.522 1 63.88 115 ASP B O 1
ATOM 3171 N N . GLN B 1 116 ? 14.469 48.062 2.588 1 66.94 116 GLN B N 1
ATOM 3172 C CA . GLN B 1 116 ? 14.664 46.625 2.533 1 66.94 116 GLN B CA 1
ATOM 3173 C C . GLN B 1 116 ? 13.586 45.875 3.328 1 66.94 116 GLN B C 1
ATOM 3175 O O . GLN B 1 116 ? 13.109 46.375 4.352 1 66.94 116 GLN B O 1
ATOM 3180 N N . ASP B 1 117 ? 13.086 44.812 2.83 1 75.19 117 ASP B N 1
ATOM 3181 C CA . ASP B 1 117 ? 12.078 43.938 3.451 1 75.19 117 ASP B CA 1
ATOM 3182 C C . ASP B 1 117 ? 12.578 43.375 4.777 1 75.19 117 ASP B C 1
ATOM 3184 O O . ASP B 1 117 ? 13.773 43.125 4.938 1 75.19 117 ASP B O 1
ATOM 3188 N N . PRO B 1 118 ? 11.719 43.375 5.742 1 87.25 118 PRO B N 1
ATOM 3189 C CA . PRO B 1 118 ? 12.086 42.719 7.008 1 87.25 118 PRO B CA 1
ATOM 3190 C C . PRO B 1 118 ? 12.602 41.312 6.816 1 87.25 118 PRO B C 1
ATOM 3192 O O . PRO B 1 118 ? 12.344 40.688 5.777 1 87.25 118 PRO B O 1
ATOM 3195 N N . ILE B 1 119 ? 13.453 40.906 7.789 1 92.81 119 ILE B N 1
ATOM 3196 C CA . ILE B 1 119 ? 14.047 39.562 7.703 1 92.81 119 ILE B CA 1
ATOM 3197 C C . ILE B 1 119 ? 13.82 38.812 9.016 1 92.81 119 ILE B C 1
ATOM 3199 O O . ILE B 1 119 ? 13.656 39.438 10.07 1 92.81 119 ILE B O 1
ATOM 3203 N N . ILE B 1 120 ? 13.742 37.594 8.961 1 94.12 120 ILE B N 1
ATOM 3204 C CA . ILE B 1 120 ? 13.875 36.719 10.125 1 94.12 120 ILE B CA 1
ATOM 3205 C C . ILE B 1 120 ? 15.266 36.094 10.141 1 94.12 120 ILE B C 1
ATOM 3207 O O . ILE B 1 120 ? 15.672 35.469 9.172 1 94.12 120 ILE B O 1
ATOM 3211 N N . ARG B 1 121 ? 15.969 36.344 11.195 1 95.81 121 ARG B N 1
ATOM 3212 C CA . ARG B 1 121 ? 17.266 35.719 11.398 1 95.81 121 ARG B CA 1
ATOM 3213 C C . ARG B 1 121 ? 17.109 34.375 12.102 1 95.81 121 ARG B C 1
ATOM 3215 O O . ARG B 1 121 ? 16.422 34.281 13.125 1 95.81 121 ARG B O 1
ATOM 3222 N N . ILE B 1 122 ? 17.75 33.344 11.562 1 96.75 122 ILE B N 1
ATOM 3223 C CA . ILE B 1 122 ? 17.703 32 12.109 1 96.75 122 ILE B CA 1
ATOM 3224 C C . ILE B 1 122 ? 19.125 31.562 12.5 1 96.75 122 ILE B C 1
ATOM 3226 O O . ILE B 1 122 ? 20.016 31.531 11.656 1 96.75 122 ILE B O 1
ATOM 3230 N N . GLU B 1 123 ? 19.281 31.266 13.703 1 97.12 123 GLU B N 1
ATOM 3231 C CA . GLU B 1 123 ? 20.547 30.719 14.188 1 97.12 123 GLU B CA 1
ATOM 3232 C C . GLU B 1 123 ? 20.391 29.234 14.555 1 97.12 123 GLU B C 1
ATOM 3234 O O . GLU B 1 123 ? 19.516 28.875 15.336 1 97.12 123 GLU B O 1
ATOM 3239 N N . VAL B 1 124 ? 21.266 28.438 14.008 1 97 124 VAL B N 1
ATOM 3240 C CA . VAL B 1 124 ? 21.188 27 14.289 1 97 124 VAL B CA 1
ATOM 3241 C C . VAL B 1 124 ? 22.578 26.484 14.68 1 97 124 VAL B C 1
ATOM 3243 O O . VAL B 1 124 ? 23.594 27.094 14.328 1 97 124 VAL B O 1
ATOM 3246 N N . ARG B 1 125 ? 22.547 25.406 15.414 1 96 125 ARG B N 1
ATOM 3247 C CA . ARG B 1 125 ? 23.781 24.781 15.836 1 96 125 ARG B CA 1
ATOM 3248 C C . ARG B 1 125 ? 23.641 23.266 15.906 1 96 125 ARG B C 1
ATOM 3250 O O . ARG B 1 125 ? 22.641 22.766 16.438 1 96 125 ARG B O 1
ATOM 3257 N N . SER B 1 126 ? 24.578 22.562 15.258 1 93.12 126 SER B N 1
ATOM 3258 C CA . SER B 1 126 ? 24.703 21.125 15.477 1 93.12 126 SER B CA 1
ATOM 3259 C C . SER B 1 126 ? 25.641 20.828 16.656 1 93.12 126 SER B C 1
ATOM 3261 O O . SER B 1 126 ? 26.344 21.719 17.125 1 93.12 126 SER B O 1
ATOM 3263 N N . VAL B 1 127 ? 25.609 19.547 17.062 1 86.69 127 VAL B N 1
ATOM 3264 C CA . VAL B 1 127 ? 26.453 19.188 18.188 1 86.69 127 VAL B CA 1
ATOM 3265 C C . VAL B 1 127 ? 27.922 19.469 17.859 1 86.69 127 VAL B C 1
ATOM 3267 O O . VAL B 1 127 ? 28.406 19.062 16.797 1 86.69 127 VAL B O 1
ATOM 3270 N N . ASP B 1 128 ? 28.609 20.125 18.594 1 85.25 128 ASP B N 1
ATOM 3271 C CA . ASP B 1 128 ? 30.031 20.422 18.547 1 85.25 128 ASP B CA 1
ATOM 3272 C C . ASP B 1 128 ? 30.359 21.344 17.391 1 85.25 128 ASP B C 1
ATOM 3274 O O . ASP B 1 128 ? 31.469 21.297 16.844 1 85.25 128 ASP B O 1
ATOM 3278 N N . SER B 1 129 ? 29.375 21.953 16.891 1 88.5 129 SER B N 1
ATOM 3279 C CA . SER B 1 129 ? 29.625 22.906 15.805 1 88.5 129 SER B CA 1
ATOM 3280 C C . SER B 1 129 ? 29.328 24.344 16.25 1 88.5 129 SER B C 1
ATOM 3282 O O . SER B 1 129 ? 28.719 24.562 17.297 1 88.5 129 SER B O 1
ATOM 3284 N N . ASP B 1 130 ? 29.891 25.234 15.469 1 92.19 130 ASP B N 1
ATOM 3285 C CA . ASP B 1 130 ? 29.578 26.641 15.711 1 92.19 130 ASP B CA 1
ATOM 3286 C C . ASP B 1 130 ? 28.188 27 15.227 1 92.19 130 ASP B C 1
ATOM 3288 O O . ASP B 1 130 ? 27.562 26.234 14.477 1 92.19 130 ASP B O 1
ATOM 3292 N N . ILE B 1 131 ? 27.719 28.078 15.773 1 94.88 131 ILE B N 1
ATOM 3293 C CA . ILE B 1 131 ? 26.406 28.578 15.359 1 94.88 131 ILE B CA 1
ATOM 3294 C C . ILE B 1 131 ? 26.484 29.125 13.938 1 94.88 131 ILE B C 1
ATOM 3296 O O . ILE B 1 131 ? 27.422 29.844 13.586 1 94.88 131 ILE B O 1
ATOM 3300 N N . ILE B 1 132 ? 25.625 28.703 13.109 1 95.75 132 ILE B N 1
ATOM 3301 C CA . ILE B 1 132 ? 25.469 29.203 11.75 1 95.75 132 ILE B CA 1
ATOM 3302 C C . ILE B 1 132 ? 24.25 30.125 11.688 1 95.75 132 ILE B C 1
ATOM 3304 O O . ILE B 1 132 ? 23.188 29.797 12.219 1 95.75 132 ILE B O 1
ATOM 3308 N N . ARG B 1 133 ? 24.375 31.281 11.008 1 95.88 133 ARG B N 1
ATOM 3309 C CA . ARG B 1 133 ? 23.297 32.25 10.914 1 95.8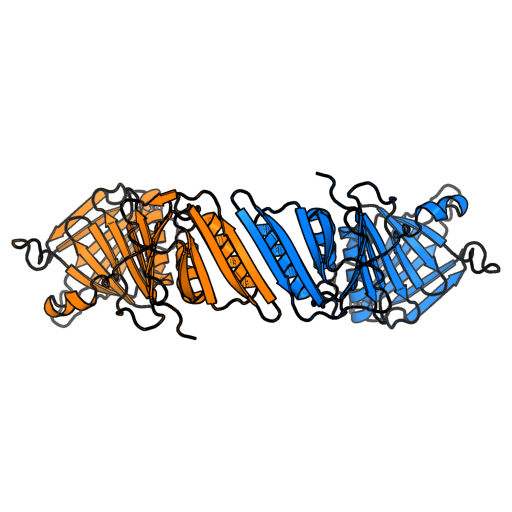8 133 ARG B CA 1
ATOM 3310 C C . ARG B 1 133 ? 22.75 32.344 9.5 1 95.88 133 ARG B C 1
ATOM 3312 O O . ARG B 1 133 ? 23.516 32.312 8.523 1 95.88 133 ARG B O 1
ATOM 3319 N N . HIS B 1 134 ? 21.484 32.312 9.43 1 94.94 134 HIS B N 1
ATOM 3320 C CA . HIS B 1 134 ? 20.766 32.469 8.172 1 94.94 134 HIS B CA 1
ATOM 3321 C C . HIS B 1 134 ? 19.781 33.625 8.258 1 94.94 134 HIS B C 1
ATOM 3323 O O . HIS B 1 134 ? 19.297 33.969 9.336 1 94.94 134 HIS B O 1
ATOM 3329 N N . GLU B 1 135 ? 19.578 34.281 7.129 1 93.31 135 GLU B N 1
ATOM 3330 C CA . GLU B 1 135 ? 18.594 35.344 7.031 1 93.31 135 GLU B CA 1
ATOM 3331 C C . GLU B 1 135 ? 17.531 35 5.984 1 93.31 135 GLU B C 1
ATOM 3333 O O . GLU B 1 135 ? 17.859 34.719 4.832 1 93.31 135 GLU B O 1
ATOM 3338 N N . VAL B 1 136 ? 16.344 35 6.418 1 92.75 136 VAL B N 1
ATOM 3339 C CA . VAL B 1 136 ? 15.234 34.656 5.535 1 92.75 136 VAL B CA 1
ATOM 3340 C C . VAL B 1 136 ? 14.375 35.906 5.309 1 92.75 136 VAL B C 1
ATOM 3342 O O . VAL B 1 136 ? 13.836 36.469 6.258 1 92.75 136 VAL B O 1
ATOM 3345 N N . PRO B 1 137 ? 14.242 36.281 4.031 1 91.44 137 PRO B N 1
ATOM 3346 C CA . PRO B 1 137 ? 13.375 37.438 3.756 1 91.44 137 PRO B CA 1
ATOM 3347 C C . PRO B 1 137 ? 11.906 37.156 4.051 1 91.44 137 PRO B C 1
ATOM 3349 O O . PRO B 1 137 ? 11.422 36.031 3.803 1 91.44 137 PRO B O 1
ATOM 3352 N N . ILE B 1 138 ? 11.258 38.156 4.637 1 93.31 138 ILE B N 1
ATOM 3353 C CA . ILE B 1 138 ? 9.844 37.969 4.945 1 93.31 138 ILE B CA 1
ATOM 3354 C C . ILE B 1 138 ? 9.07 39.219 4.527 1 93.31 138 ILE B C 1
ATOM 3356 O O . ILE B 1 138 ? 9.664 40.25 4.211 1 93.31 138 ILE B O 1
ATOM 3360 N N . LYS B 1 139 ? 7.789 39.094 4.418 1 92.19 139 LYS B N 1
ATOM 3361 C CA . LYS B 1 139 ? 6.863 40.188 4.184 1 92.19 139 LYS B CA 1
ATOM 3362 C C . LYS B 1 139 ? 5.883 40.344 5.344 1 92.19 139 LYS B C 1
ATOM 3364 O O . LYS B 1 139 ? 5.207 39.375 5.719 1 92.19 139 LYS B O 1
ATOM 3369 N N . ILE B 1 140 ? 5.82 41.5 5.883 1 93.19 140 ILE B N 1
ATOM 3370 C CA . ILE B 1 140 ? 4.855 41.781 6.945 1 93.19 140 ILE B CA 1
ATOM 3371 C C . ILE B 1 140 ? 3.475 42.031 6.34 1 93.19 140 ILE B C 1
ATOM 3373 O O . ILE B 1 140 ? 3.344 42.75 5.359 1 93.19 140 ILE B O 1
ATOM 3377 N N . ILE B 1 141 ? 2.518 41.406 6.844 1 93.56 141 ILE B N 1
ATOM 3378 C CA . ILE B 1 141 ? 1.15 41.594 6.367 1 93.56 141 ILE B CA 1
ATOM 3379 C C . ILE B 1 141 ? 0.446 42.656 7.199 1 93.56 141 ILE B C 1
ATOM 3381 O O . ILE B 1 141 ? 0.396 42.562 8.43 1 93.56 141 ILE B O 1
ATOM 3385 N N . MET B 1 142 ? -0.111 43.531 6.52 1 93.38 142 MET B N 1
ATOM 3386 C CA . MET B 1 142 ? -0.806 44.625 7.188 1 93.38 142 MET B CA 1
ATOM 3387 C C . MET B 1 142 ? -2.061 44.125 7.895 1 93.38 142 MET B C 1
ATOM 3389 O O . MET B 1 142 ? -2.725 43.188 7.414 1 93.38 142 MET B O 1
ATOM 3393 N N . SER B 1 143 ? -2.385 44.75 8.984 1 93.31 143 SER B N 1
ATOM 3394 C CA . SER B 1 143 ? -3.486 44.312 9.844 1 93.31 143 SER B CA 1
ATOM 3395 C C . SER B 1 143 ? -4.801 44.281 9.07 1 93.31 143 SER B C 1
ATOM 3397 O O . SER B 1 143 ? -5.648 43.406 9.344 1 93.31 143 SER B O 1
ATOM 3399 N N . ARG B 1 144 ? -5.016 45.125 8.109 1 93.12 144 ARG B N 1
ATOM 3400 C CA . ARG B 1 144 ? -6.254 45.156 7.336 1 93.12 144 ARG B CA 1
ATOM 3401 C C . ARG B 1 144 ? -6.445 43.875 6.535 1 93.12 144 ARG B C 1
ATOM 3403 O O . ARG B 1 144 ? -7.551 43.594 6.078 1 93.12 144 ARG B O 1
ATOM 3410 N N . HIS B 1 145 ? -5.395 43.094 6.301 1 92.81 145 HIS B N 1
ATOM 3411 C CA . HIS B 1 145 ? -5.477 41.875 5.496 1 92.81 145 HIS B CA 1
ATOM 3412 C C . HIS B 1 145 ? -5.465 40.656 6.375 1 92.81 145 HIS B C 1
ATOM 3414 O O . HIS B 1 145 ? -5.512 39.531 5.867 1 92.81 145 HIS B O 1
ATOM 3420 N N . TRP B 1 146 ? -5.426 40.812 7.695 1 93.31 146 TRP B N 1
ATOM 3421 C CA . TRP B 1 146 ? -5.309 39.656 8.594 1 93.31 146 TRP B CA 1
ATOM 3422 C C . TRP B 1 146 ? -6.512 38.75 8.469 1 93.31 146 TRP B C 1
ATOM 3424 O O . TRP B 1 146 ? -6.375 37.531 8.555 1 93.31 146 TRP B O 1
ATOM 3434 N N . SER B 1 147 ? -7.641 39.25 8.156 1 90.38 147 SER B N 1
ATOM 3435 C CA . SER B 1 147 ? -8.883 38.469 8.102 1 90.38 147 SER B CA 1
ATOM 3436 C C . SER B 1 147 ? -8.844 37.438 6.984 1 90.38 147 SER B C 1
ATOM 3438 O O . SER B 1 147 ? -9.578 36.438 7.016 1 90.38 147 SER B O 1
ATOM 3440 N N . GLN B 1 148 ? -7.992 37.625 6.016 1 88.62 148 GLN B N 1
ATOM 3441 C CA . GLN B 1 148 ? -7.875 36.719 4.879 1 88.62 148 GLN B CA 1
ATOM 3442 C C . GLN B 1 148 ? -7.281 35.375 5.301 1 88.62 148 GLN B C 1
ATOM 3444 O O . GLN B 1 148 ? -7.434 34.375 4.598 1 88.62 148 GLN B O 1
ATOM 3449 N N . TYR B 1 149 ? -6.66 35.406 6.469 1 90.44 149 TYR B N 1
ATOM 3450 C CA . TYR B 1 149 ? -5.945 34.188 6.891 1 90.44 149 TYR B CA 1
ATOM 3451 C C . TYR B 1 149 ? -6.727 33.438 7.961 1 90.44 149 TYR B C 1
ATOM 3453 O O . TYR B 1 149 ? -6.285 32.375 8.43 1 90.44 149 TYR B O 1
ATOM 3461 N N . GLU B 1 150 ? -7.855 33.938 8.258 1 88.88 150 GLU B N 1
ATOM 3462 C CA . GLU B 1 150 ? -8.641 33.375 9.344 1 88.88 150 GLU B CA 1
ATOM 3463 C C . GLU B 1 150 ? -9.25 32.031 8.922 1 88.88 150 GLU B C 1
ATOM 3465 O O . GLU B 1 150 ? -9.469 31.781 7.73 1 88.88 150 GLU B O 1
ATOM 3470 N N . LYS B 1 151 ? -9.469 31.203 9.875 1 90.62 151 LYS B N 1
ATOM 3471 C CA . LYS B 1 151 ? -10.094 29.906 9.68 1 90.62 151 LYS B CA 1
ATOM 3472 C C . LYS B 1 151 ? -11.461 30.047 9 1 90.62 151 LYS B C 1
ATOM 3474 O O . LYS B 1 151 ? -12.281 30.859 9.43 1 90.62 151 LYS B O 1
ATOM 3479 N N . PRO B 1 152 ? -11.609 29.281 7.977 1 88.5 152 PRO B N 1
ATOM 3480 C CA . PRO B 1 152 ? -12.938 29.281 7.363 1 88.5 152 PRO B CA 1
ATOM 3481 C C . PRO B 1 152 ? -14.023 28.766 8.312 1 88.5 152 PRO B C 1
ATOM 3483 O O . PRO B 1 152 ? -13.758 27.906 9.148 1 88.5 152 PRO B O 1
ATOM 3486 N N . SER B 1 153 ? -15.203 29.359 8.203 1 85.12 153 SER B N 1
ATOM 3487 C CA . SER B 1 153 ? -16.312 28.922 9.031 1 85.12 153 SER B CA 1
ATOM 3488 C C . SER B 1 153 ? -16.812 27.547 8.617 1 85.12 153 SER B C 1
ATOM 3490 O O . SER B 1 153 ? -16.906 27.234 7.43 1 85.12 153 SER B O 1
ATOM 3492 N N . LEU B 1 154 ? -16.922 26.812 9.719 1 84.5 154 LEU B N 1
ATOM 3493 C CA . LEU B 1 154 ? -17.5 25.5 9.453 1 84.5 154 LEU B CA 1
ATOM 3494 C C . LEU B 1 154 ? -19.016 25.578 9.406 1 84.5 154 LEU B C 1
ATOM 3496 O O . LEU B 1 154 ? -19.625 26.406 10.109 1 84.5 154 LEU B O 1
ATOM 3500 N N . GLY B 1 155 ? -19.656 25 8.484 1 78.81 155 GLY B N 1
ATOM 3501 C CA . GLY B 1 155 ? -21.109 24.953 8.438 1 78.81 155 GLY B CA 1
ATOM 3502 C C . GLY B 1 155 ? -21.719 24.406 9.711 1 78.81 155 GLY B C 1
ATOM 3503 O O . GLY B 1 155 ? -21.031 24.203 10.711 1 78.81 155 GLY B O 1
ATOM 3504 N N . ARG B 1 156 ? -23.109 24.359 9.625 1 78 156 ARG B N 1
ATOM 3505 C CA . ARG B 1 156 ? -23.875 23.844 10.742 1 78 156 ARG B CA 1
ATOM 3506 C C . ARG B 1 156 ? -24.062 22.328 10.633 1 78 156 ARG B C 1
ATOM 3508 O O . ARG B 1 156 ? -24.062 21.781 9.531 1 78 156 ARG B O 1
ATOM 3515 N N . ARG B 1 157 ? -24.203 21.656 11.828 1 81.62 157 ARG B N 1
ATOM 3516 C CA . ARG B 1 157 ? -24.5 20.234 11.953 1 81.62 157 ARG B CA 1
ATOM 3517 C C . ARG B 1 157 ? -23.344 19.391 11.445 1 81.62 157 ARG B C 1
ATOM 3519 O O . ARG B 1 157 ? -23.172 19.219 10.242 1 81.62 157 ARG B O 1
ATOM 3526 N N . LYS B 1 158 ? -22.594 19 12.305 1 91.19 158 LYS B N 1
ATOM 3527 C CA . LYS B 1 158 ? -21.453 18.203 11.883 1 91.19 158 LYS B CA 1
ATOM 3528 C C . LYS B 1 158 ? -21.375 16.891 12.641 1 91.19 158 LYS B C 1
ATOM 3530 O O . LYS B 1 158 ? -21.875 16.781 13.766 1 91.19 158 LYS B O 1
ATOM 3535 N N . MET B 1 159 ? -21.062 15.883 11.969 1 94.75 159 MET B N 1
ATOM 3536 C CA . MET B 1 159 ? -20.688 14.602 12.57 1 94.75 159 MET B CA 1
ATOM 3537 C C . MET B 1 159 ? -19.234 14.617 13.023 1 94.75 159 MET B C 1
ATOM 3539 O O . MET B 1 159 ? -18.344 14.906 12.234 1 94.75 159 MET B O 1
ATOM 3543 N N . SER B 1 160 ? -19.078 14.422 14.367 1 95.38 160 SER B N 1
ATOM 3544 C CA . SER B 1 160 ? -17.734 14.445 14.922 1 95.38 160 SER B CA 1
ATOM 3545 C C . SER B 1 160 ? -17.312 13.055 15.391 1 95.38 160 SER B C 1
ATOM 3547 O O . SER B 1 160 ? -18 12.422 16.188 1 95.38 160 SER B O 1
ATOM 3549 N N . ILE B 1 161 ? -16.188 12.625 14.914 1 96.38 161 ILE B N 1
ATOM 3550 C CA . ILE B 1 161 ? -15.719 11.297 15.289 1 96.38 161 ILE B CA 1
ATOM 3551 C C . ILE B 1 161 ? -14.203 11.312 15.438 1 96.38 161 ILE B C 1
ATOM 3553 O O . ILE B 1 161 ? -13.508 12.07 14.75 1 96.38 161 ILE B O 1
ATOM 3557 N N . TYR B 1 162 ? -13.719 10.508 16.359 1 96.38 162 TYR B N 1
ATOM 3558 C CA . TYR B 1 162 ? -12.273 10.336 16.453 1 96.38 162 TYR B CA 1
ATOM 3559 C C . TYR B 1 162 ? -11.789 9.25 15.508 1 96.38 162 TYR B C 1
ATOM 3561 O O . TYR B 1 162 ? -12.391 8.172 15.422 1 96.38 162 TYR B O 1
ATOM 3569 N N . LEU B 1 163 ? -10.742 9.617 14.852 1 95.94 163 LEU B N 1
ATOM 3570 C CA . LEU B 1 163 ? -10.195 8.711 13.852 1 95.94 163 LEU B CA 1
ATOM 3571 C C . LEU B 1 163 ? -9.234 7.715 14.484 1 95.94 163 LEU B C 1
ATOM 3573 O O . LEU B 1 163 ? -8.805 7.902 15.633 1 95.94 163 LEU B O 1
ATOM 3577 N N . PRO B 1 164 ? -8.984 6.621 13.727 1 92.88 164 PRO B N 1
ATOM 3578 C CA . PRO B 1 164 ? -7.895 5.758 14.18 1 92.88 164 PRO B CA 1
ATOM 3579 C C . PRO B 1 164 ? -6.547 6.477 14.227 1 92.88 164 PRO B C 1
ATOM 3581 O O . PRO B 1 164 ? -6.422 7.594 13.719 1 92.88 164 PRO B O 1
ATOM 3584 N N . PRO B 1 165 ? -5.543 5.824 14.844 1 91.31 165 PRO B N 1
ATOM 3585 C CA . PRO B 1 165 ? -4.234 6.477 14.906 1 91.31 165 PRO B CA 1
ATOM 3586 C C . PRO B 1 165 ? -3.732 6.926 13.531 1 91.31 165 PRO B C 1
ATOM 3588 O O . PRO B 1 165 ? -3.98 6.254 12.531 1 91.31 165 PRO B O 1
ATOM 3591 N N . PRO B 1 166 ? -3.098 8.016 13.539 1 92.5 166 PRO B N 1
ATOM 3592 C CA . PRO B 1 166 ? -2.627 8.586 12.273 1 92.5 166 PRO B CA 1
ATOM 3593 C C . PRO B 1 166 ? -1.818 7.59 11.445 1 92.5 166 PRO B C 1
ATOM 3595 O O . PRO B 1 166 ? -1.952 7.547 10.219 1 92.5 166 PRO B O 1
ATOM 3598 N N . LYS B 1 167 ? -1.022 6.836 12.125 1 90.38 167 LYS B N 1
ATOM 3599 C CA . LYS B 1 167 ? -0.217 5.852 11.406 1 90.38 167 LYS B CA 1
ATOM 3600 C C . LYS B 1 167 ? -1.099 4.875 10.641 1 90.38 167 LYS B C 1
ATOM 3602 O O . LYS B 1 167 ? -0.81 4.543 9.484 1 90.38 167 LYS B O 1
ATOM 3607 N N . SER B 1 168 ? -2.141 4.422 11.242 1 90.38 168 SER B N 1
ATOM 3608 C CA . SER B 1 168 ? -3.088 3.506 10.617 1 90.38 168 SER B CA 1
ATOM 3609 C C . SER B 1 168 ? -3.783 4.156 9.422 1 90.38 168 SER B C 1
ATOM 3611 O O . SER B 1 168 ? -3.91 3.539 8.359 1 90.38 168 SER B O 1
ATOM 3613 N N . LEU B 1 169 ? -4.176 5.336 9.594 1 92.38 169 LEU B N 1
ATOM 3614 C CA . LEU B 1 169 ? -4.852 6.055 8.516 1 92.38 169 LEU B CA 1
ATOM 3615 C C . LEU B 1 169 ? -3.904 6.312 7.352 1 92.38 169 LEU B C 1
ATOM 3617 O O . LEU B 1 169 ? -4.305 6.23 6.188 1 92.38 169 LEU B O 1
ATOM 3621 N N . TYR B 1 170 ? -2.727 6.641 7.746 1 94.12 170 TYR B N 1
ATOM 3622 C CA . TYR B 1 170 ? -1.723 6.828 6.703 1 94.12 170 TYR B CA 1
ATOM 3623 C C . TYR B 1 170 ? -1.6 5.586 5.832 1 94.12 170 TYR B C 1
ATOM 3625 O O . TYR B 1 170 ? -1.631 5.676 4.602 1 94.12 170 TYR B O 1
ATOM 3633 N N . LYS B 1 171 ? -1.518 4.469 6.43 1 92.06 171 LYS B N 1
ATOM 3634 C CA . LYS B 1 171 ? -1.393 3.209 5.703 1 92.06 171 LYS B CA 1
ATOM 3635 C C . LYS B 1 171 ? -2.598 2.975 4.797 1 92.06 171 LYS B C 1
ATOM 3637 O O . LYS B 1 171 ? -2.447 2.549 3.65 1 92.06 171 LYS B O 1
ATOM 3642 N N . VAL B 1 172 ? -3.736 3.234 5.281 1 93.56 172 VAL B N 1
ATOM 3643 C CA . VAL B 1 172 ? -4.977 3.02 4.543 1 93.56 172 VAL B CA 1
ATOM 3644 C C . VAL B 1 172 ? -5.039 3.973 3.352 1 93.56 172 VAL B C 1
ATOM 3646 O O . VAL B 1 172 ? -5.348 3.559 2.232 1 93.56 172 VAL B O 1
ATOM 3649 N N . LEU B 1 173 ? -4.711 5.203 3.574 1 95.19 173 LEU B N 1
ATOM 3650 C CA . LEU B 1 173 ? -4.75 6.172 2.486 1 95.19 173 LEU B CA 1
ATOM 3651 C C . LEU B 1 173 ? -3.689 5.855 1.438 1 95.19 173 LEU B C 1
ATOM 3653 O O . LEU B 1 173 ? -3.906 6.074 0.243 1 95.19 173 LEU B O 1
ATOM 3657 N N . GLN B 1 174 ? -2.562 5.43 1.897 1 93.31 174 GLN B N 1
ATOM 3658 C CA . GLN B 1 174 ? -1.513 4.992 0.983 1 93.31 174 GLN B CA 1
ATOM 3659 C C . GLN B 1 174 ? -2.012 3.883 0.061 1 93.31 174 GLN B C 1
ATOM 3661 O O . GLN B 1 174 ? -1.643 3.832 -1.114 1 93.31 174 GLN B O 1
ATOM 3666 N N . THR B 1 175 ? -2.842 3.02 0.605 1 91.31 175 THR B N 1
ATOM 3667 C CA . THR B 1 175 ? -3.445 1.949 -0.18 1 91.31 175 THR B CA 1
ATOM 3668 C C . THR B 1 175 ? -4.289 2.521 -1.317 1 91.31 175 THR B C 1
ATOM 3670 O O . THR B 1 175 ? -4.164 2.09 -2.465 1 91.31 175 THR B O 1
ATOM 3673 N N . TYR B 1 176 ? -5.098 3.43 -1.023 1 94.38 176 TYR B N 1
ATOM 3674 C CA . TYR B 1 176 ? -5.926 4.059 -2.047 1 94.38 176 TYR B CA 1
ATOM 3675 C C . TYR B 1 176 ? -5.062 4.699 -3.127 1 94.38 176 TYR B C 1
ATOM 3677 O O . TYR B 1 176 ? -5.359 4.586 -4.316 1 94.38 176 TYR B O 1
ATOM 3685 N N . LYS B 1 177 ? -4.074 5.344 -2.625 1 92.69 177 LYS B N 1
ATOM 3686 C CA . LYS B 1 177 ? -3.148 5.984 -3.555 1 92.69 177 LYS B CA 1
ATOM 3687 C C . LYS B 1 177 ? -2.504 4.961 -4.484 1 92.69 177 LYS B C 1
ATOM 3689 O O . LYS B 1 177 ? -2.455 5.164 -5.699 1 92.69 177 LYS B O 1
ATOM 3694 N N . ASN B 1 178 ? -2.088 3.836 -3.928 1 88.94 178 ASN B N 1
ATOM 3695 C CA . ASN B 1 178 ? -1.438 2.777 -4.691 1 88.94 178 ASN B CA 1
ATOM 3696 C C . ASN B 1 178 ? -2.385 2.172 -5.727 1 88.94 178 ASN B C 1
ATOM 3698 O O . ASN B 1 178 ? -1.941 1.65 -6.75 1 88.94 178 ASN B O 1
ATOM 3702 N N . LEU B 1 179 ? -3.623 2.191 -5.461 1 89.31 179 LEU B N 1
ATOM 3703 C CA . LEU B 1 179 ? -4.617 1.626 -6.367 1 89.31 179 LEU B CA 1
ATOM 3704 C C . LEU B 1 179 ? -5.188 2.699 -7.285 1 89.31 179 LEU B C 1
ATOM 3706 O O . LEU B 1 179 ? -6.238 2.502 -7.902 1 89.31 179 LEU B O 1
ATOM 3710 N N . ASN B 1 180 ? -4.555 3.873 -7.266 1 90.62 180 ASN B N 1
ATOM 3711 C CA . ASN B 1 180 ? -4.805 4.98 -8.18 1 90.62 180 ASN B CA 1
ATOM 3712 C C . ASN B 1 180 ? -6.18 5.605 -7.945 1 90.62 180 ASN B C 1
ATOM 3714 O O . ASN B 1 180 ? -6.828 6.059 -8.891 1 90.62 180 ASN B O 1
ATOM 3718 N N . ALA B 1 181 ? -6.66 5.457 -6.738 1 92.94 181 ALA B N 1
ATOM 3719 C CA . ALA B 1 181 ? -7.852 6.223 -6.383 1 92.94 181 ALA B CA 1
ATOM 3720 C C . ALA B 1 181 ? -7.551 7.719 -6.332 1 92.94 181 ALA B C 1
ATOM 3722 O O . ALA B 1 181 ? -6.492 8.125 -5.848 1 92.94 181 ALA B O 1
ATOM 3723 N N . THR B 1 182 ? -8.477 8.547 -6.852 1 94.31 182 THR B N 1
ATOM 3724 C CA . THR B 1 182 ? -8.273 9.992 -6.852 1 94.31 182 THR B CA 1
ATOM 3725 C C . THR B 1 182 ? -9.141 10.664 -5.793 1 94.31 182 THR B C 1
ATOM 3727 O O . THR B 1 182 ? -8.766 11.695 -5.234 1 94.31 182 THR B O 1
ATOM 3730 N N . VAL B 1 183 ? -10.273 10.039 -5.57 1 95.19 183 VAL B N 1
ATOM 3731 C CA . VAL B 1 183 ? -11.234 10.578 -4.613 1 95.19 183 VAL B CA 1
ATOM 3732 C C . VAL B 1 183 ? -11.57 9.523 -3.562 1 95.19 183 VAL B C 1
ATOM 3734 O O . VAL B 1 183 ? -11.711 8.344 -3.885 1 95.19 183 VAL B O 1
ATOM 3737 N N . ILE B 1 184 ? -11.664 9.953 -2.346 1 96.5 184 ILE B N 1
ATOM 3738 C CA . ILE B 1 184 ? -12.047 9.07 -1.248 1 96.5 184 ILE B CA 1
ATOM 3739 C C . ILE B 1 184 ? -13.258 9.641 -0.523 1 96.5 184 ILE B C 1
ATOM 3741 O O . ILE B 1 184 ? -13.305 10.828 -0.204 1 96.5 184 ILE B O 1
ATOM 3745 N N . ALA B 1 185 ? -14.203 8.844 -0.292 1 97.44 185 ALA B N 1
ATOM 3746 C CA . ALA B 1 185 ? -15.367 9.234 0.5 1 97.44 185 ALA B CA 1
ATOM 3747 C C . ALA B 1 185 ? -15.203 8.812 1.957 1 97.44 185 ALA B C 1
ATOM 3749 O O . ALA B 1 185 ? -14.969 7.637 2.244 1 97.44 185 ALA B O 1
ATOM 3750 N N . PHE B 1 186 ? -15.312 9.773 2.801 1 97.69 186 PHE B N 1
ATOM 3751 C CA . PHE B 1 186 ? -15.391 9.523 4.234 1 97.69 186 PHE B CA 1
ATOM 3752 C C . PHE B 1 186 ? -16.844 9.445 4.695 1 97.69 186 PHE B C 1
ATOM 3754 O O . PHE B 1 186 ? -17.594 10.414 4.566 1 97.69 186 PHE B O 1
ATOM 3761 N N . ASN B 1 187 ? -17.188 8.289 5.219 1 97.5 187 ASN B N 1
ATOM 3762 C CA . ASN B 1 187 ? -18.5 8.086 5.812 1 97.5 187 ASN B CA 1
ATOM 3763 C C . ASN B 1 187 ? -18.406 7.793 7.309 1 97.5 187 ASN B C 1
ATOM 3765 O O . ASN B 1 187 ? -17.891 6.746 7.707 1 97.5 187 ASN B O 1
ATOM 3769 N N . ALA B 1 188 ? -18.844 8.719 8.102 1 96.69 188 ALA B N 1
ATOM 3770 C CA . ALA B 1 188 ? -18.797 8.547 9.555 1 96.69 188 ALA B CA 1
ATOM 3771 C C . ALA B 1 188 ? -20.188 8.367 10.125 1 96.69 188 ALA B C 1
ATOM 3773 O O . ALA B 1 188 ? -21.125 9.062 9.719 1 96.69 188 ALA B O 1
ATOM 3774 N N . SER B 1 189 ? -20.312 7.449 11.016 1 94.5 189 SER B N 1
ATOM 3775 C CA . SER B 1 189 ? -21.609 7.199 11.633 1 94.5 189 SER B CA 1
ATOM 3776 C C . SER B 1 189 ? -21.656 7.719 13.062 1 94.5 189 SER B C 1
ATOM 3778 O O . SER B 1 189 ? -20.625 7.84 13.719 1 94.5 189 SER B O 1
ATOM 3780 N N . SER B 1 190 ? -22.875 7.922 13.531 1 92.31 190 SER B N 1
ATOM 3781 C CA . SER B 1 190 ? -23.094 8.32 14.922 1 92.31 190 SER B CA 1
ATOM 3782 C C . SER B 1 190 ? -22.781 7.172 15.875 1 92.31 190 SER B C 1
ATOM 3784 O O . SER B 1 190 ? -22.641 7.383 17.078 1 92.31 190 SER B O 1
ATOM 3786 N N . GLY B 1 191 ? -22.641 5.98 15.359 1 91.44 191 GLY B N 1
ATOM 3787 C CA . GLY B 1 191 ? -22.359 4.809 16.172 1 91.44 191 GLY B CA 1
ATOM 3788 C C . GLY B 1 191 ? -20.875 4.543 16.344 1 91.44 191 GLY B C 1
ATOM 3789 O O . GLY B 1 191 ? -20.484 3.59 17.016 1 91.44 191 GLY B O 1
ATOM 3790 N N . GLY B 1 192 ? -20.109 5.309 15.656 1 93.38 192 GLY B N 1
ATOM 3791 C CA . GLY B 1 192 ? -18.672 5.16 15.828 1 93.38 192 GLY B CA 1
ATOM 3792 C C . GLY B 1 192 ? -18.016 4.352 14.727 1 93.38 192 GLY B C 1
ATOM 3793 O O . GLY B 1 192 ? -16.984 3.703 14.953 1 93.38 192 GLY B O 1
ATOM 3794 N N . ASP B 1 193 ? -18.672 4.32 13.57 1 94.88 193 ASP B N 1
ATOM 3795 C CA . ASP B 1 193 ? -18.078 3.654 12.414 1 94.88 193 ASP B CA 1
ATOM 3796 C C . ASP B 1 193 ? -17.547 4.672 11.406 1 94.88 193 ASP B C 1
ATOM 3798 O O . ASP B 1 193 ? -18.156 5.727 11.203 1 94.88 193 ASP B O 1
ATOM 3802 N N . LEU B 1 194 ? -16.484 4.336 10.844 1 97.12 194 LEU B N 1
ATOM 3803 C CA . LEU B 1 194 ? -15.922 5.117 9.75 1 97.12 194 LEU B CA 1
ATOM 3804 C C . LEU B 1 194 ? -15.664 4.238 8.531 1 97.12 194 LEU B C 1
ATOM 3806 O O . LEU B 1 194 ? -14.898 3.273 8.609 1 97.12 194 LEU B O 1
ATOM 3810 N N . ARG B 1 195 ? -16.281 4.578 7.469 1 96.94 195 ARG B N 1
ATOM 3811 C CA . ARG B 1 195 ? -16.078 3.857 6.215 1 96.94 195 ARG B CA 1
ATOM 3812 C C . ARG B 1 195 ? -15.398 4.738 5.18 1 96.94 195 ARG B C 1
ATOM 3814 O O . ARG B 1 195 ? -15.875 5.832 4.871 1 96.94 195 ARG B O 1
ATOM 3821 N N . LEU B 1 196 ? -14.32 4.301 4.711 1 97.44 196 LEU B N 1
ATOM 3822 C CA . LEU B 1 196 ? -13.625 4.957 3.611 1 97.44 196 LEU B CA 1
ATOM 3823 C C . LEU B 1 196 ? -13.875 4.227 2.297 1 97.44 196 LEU B C 1
ATOM 3825 O O . LEU B 1 196 ? -13.641 3.02 2.195 1 97.44 196 LEU B O 1
ATOM 3829 N N . GLU B 1 197 ? -14.305 4.973 1.371 1 96.88 197 GLU B N 1
ATOM 3830 C CA . GLU B 1 197 ? -14.633 4.383 0.078 1 96.88 197 GLU B CA 1
ATOM 3831 C C . GLU B 1 197 ? -13.844 5.043 -1.049 1 96.88 197 GLU B C 1
ATOM 3833 O O . GLU B 1 197 ? -13.734 6.27 -1.094 1 96.88 197 GLU B O 1
ATOM 3838 N N . GLY B 1 198 ? -13.289 4.301 -1.881 1 95.69 198 GLY B N 1
ATOM 3839 C CA . GLY B 1 198 ? -12.617 4.777 -3.076 1 95.69 198 GLY B CA 1
ATOM 3840 C C . GLY B 1 198 ? -12.906 3.932 -4.301 1 95.69 198 GLY B C 1
ATOM 3841 O O . GLY B 1 198 ? -13.359 2.793 -4.184 1 95.69 198 GLY B O 1
ATOM 3842 N N . THR B 1 199 ? -12.766 4.543 -5.465 1 91.19 199 THR B N 1
ATOM 3843 C CA . THR B 1 199 ? -12.953 3.832 -6.723 1 91.19 199 THR B CA 1
ATOM 3844 C C . THR B 1 199 ? -11.633 3.689 -7.469 1 91.19 199 THR B C 1
ATOM 3846 O O . THR B 1 199 ? -10.781 4.578 -7.402 1 91.19 199 THR B O 1
ATOM 3849 N N . MET B 1 200 ? -11.375 2.508 -7.957 1 85.5 200 MET B N 1
ATOM 3850 C CA . MET B 1 200 ? -10.258 2.242 -8.867 1 85.5 200 MET B CA 1
ATOM 3851 C C . MET B 1 200 ? -10.766 1.888 -10.258 1 85.5 200 MET B C 1
ATOM 3853 O O . MET B 1 200 ? -11.969 1.961 -10.523 1 85.5 200 MET B O 1
ATOM 3857 N N . ASP B 1 201 ? -9.867 1.67 -11.312 1 79.81 201 ASP B N 1
ATOM 3858 C CA . ASP B 1 201 ? -10.219 1.454 -12.711 1 79.81 201 ASP B CA 1
ATOM 3859 C C . ASP B 1 201 ? -11.266 0.352 -12.852 1 79.81 201 ASP B C 1
ATOM 3861 O O . ASP B 1 201 ? -12.273 0.529 -13.539 1 79.81 201 ASP B O 1
ATOM 3865 N N . GLN B 1 202 ? -11.062 -0.765 -12.281 1 79.19 202 GLN B N 1
ATOM 3866 C CA . GLN B 1 202 ? -11.992 -1.873 -12.453 1 79.19 202 GLN B CA 1
ATOM 3867 C C . GLN B 1 202 ? -12.547 -2.342 -11.109 1 79.19 202 GLN B C 1
ATOM 3869 O O . GLN B 1 202 ? -12.688 -3.543 -10.875 1 79.19 202 GLN B O 1
ATOM 3874 N N . GLY B 1 203 ? -12.859 -1.234 -10.328 1 90.62 203 GLY B N 1
ATOM 3875 C CA . GLY B 1 203 ? -13.391 -1.728 -9.07 1 90.62 203 GLY B CA 1
ATOM 3876 C C . GLY B 1 203 ? -13.453 -0.662 -7.992 1 90.62 203 GLY B C 1
ATOM 3877 O O . GLY B 1 203 ? -13.359 0.532 -8.281 1 90.62 203 GLY B O 1
ATOM 3878 N N . GLU B 1 204 ? -13.875 -1.189 -6.734 1 94.62 204 GLU B N 1
ATOM 3879 C CA . GLU B 1 204 ? -14.031 -0.333 -5.562 1 94.62 204 GLU B CA 1
ATOM 3880 C C . GLU B 1 204 ? -13.281 -0.899 -4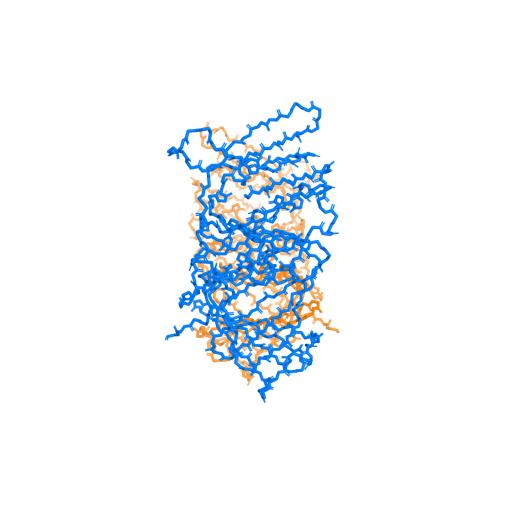.359 1 94.62 204 GLU B C 1
ATOM 3882 O O . GLU B 1 204 ? -13.109 -2.115 -4.246 1 94.62 204 GLU B O 1
ATOM 3887 N N . ILE B 1 205 ? -12.867 -0.03 -3.59 1 94.06 205 ILE B N 1
ATOM 3888 C CA . ILE B 1 205 ? -12.219 -0.432 -2.346 1 94.06 205 ILE B CA 1
ATOM 3889 C C . ILE B 1 205 ? -12.891 0.262 -1.165 1 94.06 205 ILE B C 1
ATOM 3891 O O . ILE B 1 205 ? -13.125 1.474 -1.198 1 94.06 205 ILE B O 1
ATOM 3895 N N . ASP B 1 206 ? -13.18 -0.525 -0.153 1 95.12 206 ASP B N 1
ATOM 3896 C CA . ASP B 1 206 ? -13.836 -0.033 1.057 1 95.12 206 ASP B CA 1
ATOM 3897 C C . ASP B 1 206 ? -13.086 -0.49 2.307 1 95.12 206 ASP B C 1
ATOM 3899 O O . ASP B 1 206 ? -12.789 -1.677 2.463 1 95.12 206 ASP B O 1
ATOM 3903 N N . VAL B 1 207 ? -12.797 0.413 3.119 1 94.88 207 VAL B N 1
ATOM 3904 C CA . VAL B 1 207 ? -12.195 0.113 4.414 1 94.88 207 VAL B CA 1
ATOM 3905 C C . VAL B 1 207 ? -13.133 0.565 5.535 1 94.88 207 VAL B C 1
ATOM 3907 O O . VAL B 1 207 ? -13.633 1.691 5.512 1 94.88 207 VAL B O 1
ATOM 3910 N N . LEU B 1 208 ? -13.375 -0.287 6.445 1 96.5 208 LEU B N 1
ATOM 3911 C CA . LEU B 1 208 ? -14.281 0.007 7.551 1 96.5 208 LEU B CA 1
ATOM 3912 C C . LEU B 1 208 ? -13.539 -0.05 8.883 1 96.5 208 LEU B C 1
ATOM 3914 O O . LEU B 1 208 ? -12.859 -1.035 9.18 1 96.5 208 LEU B O 1
ATOM 3918 N N . PHE B 1 209 ? -13.562 1.031 9.648 1 95.56 209 PHE B N 1
ATOM 3919 C CA . PHE B 1 209 ? -13.133 1.066 11.047 1 95.56 209 PHE B CA 1
ATOM 3920 C C . PHE B 1 209 ? -14.328 1.044 11.984 1 95.56 209 PHE B C 1
ATOM 3922 O O . PHE B 1 209 ? -15.328 1.729 11.742 1 95.56 209 PHE B O 1
ATOM 3929 N N . ASN B 1 210 ? -14.172 0.274 13.031 1 93.62 210 ASN B N 1
ATOM 3930 C CA . ASN B 1 210 ? -15.273 0.159 13.977 1 93.62 210 ASN B CA 1
ATOM 3931 C C . ASN B 1 210 ? -14.867 0.631 15.375 1 93.62 210 ASN B C 1
ATOM 3933 O O . ASN B 1 210 ? -13.68 0.829 15.641 1 93.62 210 ASN B O 1
ATOM 3937 N N . ASP B 1 211 ? -15.875 0.875 16.141 1 92.19 211 ASP B N 1
ATOM 3938 C CA . ASP B 1 211 ? -15.75 1.155 17.562 1 92.19 211 ASP B CA 1
ATOM 3939 C C . ASP B 1 211 ? -14.891 2.393 17.812 1 92.19 211 ASP B C 1
ATOM 3941 O O . ASP B 1 211 ? -14.062 2.404 18.719 1 92.19 211 ASP B O 1
ATOM 3945 N N . LEU B 1 212 ? -15.055 3.33 17.016 1 93.94 212 LEU B N 1
ATOM 3946 C CA . LEU B 1 212 ? -14.398 4.613 17.234 1 93.94 212 LEU B CA 1
ATOM 3947 C C . LEU B 1 212 ? -15.227 5.492 18.156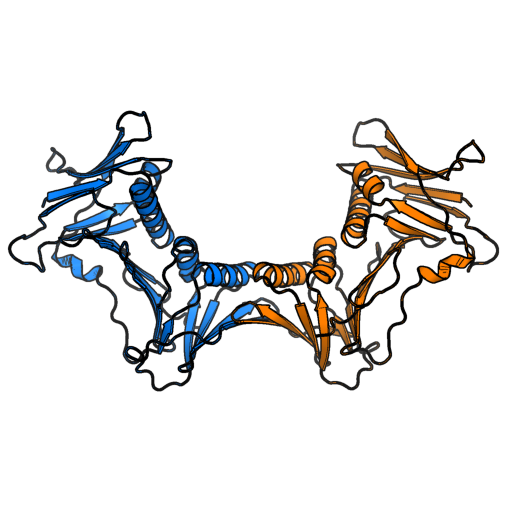 1 93.94 212 LEU B C 1
ATOM 3949 O O . LEU B 1 212 ? -16.422 5.266 18.344 1 93.94 212 LEU B O 1
ATOM 3953 N N . SER B 1 213 ? -14.57 6.387 18.719 1 92.81 213 SER B N 1
ATOM 3954 C CA . SER B 1 213 ? -15.25 7.266 19.656 1 92.81 213 SER B CA 1
ATOM 3955 C C . SER B 1 213 ? -15.812 8.5 18.953 1 92.81 213 SER B C 1
ATOM 3957 O O . SER B 1 213 ? -15.141 9.109 18.125 1 92.81 213 SER B O 1
ATOM 3959 N N . ASN B 1 214 ? -17.031 8.719 19.234 1 90.69 214 ASN B N 1
ATOM 3960 C CA . ASN B 1 214 ? -17.609 9.977 18.797 1 90.69 214 ASN B CA 1
ATOM 3961 C C . ASN B 1 214 ? -17.438 11.078 19.828 1 90.69 214 ASN B C 1
ATOM 3963 O O . ASN B 1 214 ? -17.297 10.797 21.016 1 90.69 214 ASN B O 1
ATOM 3967 N N . ASP B 1 215 ? -17.359 12.227 19.266 1 87.62 215 ASP B N 1
ATOM 3968 C CA . ASP B 1 215 ? -17.438 13.367 20.172 1 87.62 215 ASP B CA 1
ATOM 3969 C C . ASP B 1 215 ? -18.875 13.875 20.297 1 87.62 215 ASP B C 1
ATOM 3971 O O . ASP B 1 215 ? -19.297 14.758 19.547 1 87.62 215 ASP B O 1
ATOM 3975 N N . ALA B 1 216 ? -19.594 13.406 21.203 1 82.06 216 ALA B N 1
ATOM 3976 C CA . ALA B 1 216 ? -21.031 13.648 21.359 1 82.06 216 ALA B CA 1
ATOM 3977 C C . ALA B 1 216 ? -21.312 15.141 21.547 1 82.06 216 ALA B C 1
ATOM 3979 O O . ALA B 1 216 ? -22.344 15.641 21.109 1 82.06 216 ALA B O 1
ATOM 3980 N N . ALA B 1 217 ? -20.359 15.75 22.172 1 81.12 217 ALA B N 1
ATOM 3981 C CA . ALA B 1 217 ? -20.547 17.172 22.453 1 81.12 217 ALA B CA 1
ATOM 3982 C C . ALA B 1 217 ? -20.484 17.984 21.156 1 81.12 217 ALA B C 1
ATOM 3984 O O . ALA B 1 217 ? -21.109 19.047 21.062 1 81.12 217 ALA B O 1
ATOM 3985 N N . GLU B 1 218 ? -19.875 17.469 20.188 1 85.12 218 GLU B N 1
ATOM 3986 C CA . GLU B 1 218 ? -19.688 18.203 18.953 1 85.12 218 GLU B CA 1
ATOM 3987 C C . GLU B 1 218 ? -20.578 17.672 17.844 1 85.12 218 GLU B C 1
ATOM 3989 O O . GLU B 1 218 ? -20.75 18.312 16.797 1 85.12 218 GLU B O 1
ATOM 3994 N N . THR B 1 219 ? -21.094 16.5 18.078 1 86.25 219 THR B N 1
ATOM 3995 C CA . THR B 1 219 ? -21.969 15.914 17.078 1 86.25 219 THR B CA 1
ATOM 3996 C C . THR B 1 219 ? -23.375 16.5 17.172 1 86.25 219 THR B C 1
ATOM 3998 O O . THR B 1 219 ? -24.047 16.328 18.188 1 86.25 219 THR B O 1
ATOM 4001 N N . ASP B 1 220 ? -23.781 17.234 16.172 1 83.88 220 ASP B N 1
ATOM 4002 C CA . ASP B 1 220 ? -25.156 17.75 16.172 1 83.88 220 ASP B CA 1
ATOM 4003 C C . ASP B 1 220 ? -25.875 17.406 14.867 1 83.88 220 ASP B C 1
ATOM 4005 O O . ASP B 1 220 ? -26.891 18 14.547 1 83.88 220 ASP B O 1
ATOM 4009 N N . SER B 1 221 ? -25.234 16.5 14.133 1 82.69 221 SER B N 1
ATOM 4010 C CA . SER B 1 221 ? -25.875 16.016 12.914 1 82.69 221 SER B CA 1
ATOM 4011 C C . SER B 1 221 ? -27.094 15.148 13.242 1 82.69 221 SER B C 1
ATOM 4013 O O . SER B 1 221 ? -27.078 14.391 14.219 1 82.69 221 SER B O 1
ATOM 4015 N N . GLN B 1 222 ? -28.109 15.289 12.492 1 82.38 222 GLN B N 1
ATOM 4016 C CA . GLN B 1 222 ? -29.297 14.461 12.688 1 82.38 222 GLN B CA 1
ATOM 4017 C C . GLN B 1 222 ? -29.234 13.203 11.82 1 82.38 222 GLN B C 1
ATOM 4019 O O . GLN B 1 222 ? -30.078 12.312 11.961 1 82.38 222 GLN B O 1
ATOM 4024 N N . GLU B 1 223 ? -28.156 13.125 11.07 1 85.38 223 GLU B N 1
ATOM 4025 C CA . GLU B 1 223 ? -28 11.969 10.188 1 85.38 223 GLU B CA 1
ATOM 4026 C C . GLU B 1 223 ? -27.266 10.836 10.883 1 85.38 223 GLU B C 1
ATOM 4028 O O . GLU B 1 223 ? -26.406 11.078 11.734 1 85.38 223 GLU B O 1
ATOM 4033 N N . ASP B 1 224 ? -27.656 9.656 10.531 1 91.06 224 ASP B N 1
ATOM 4034 C CA . ASP B 1 224 ? -26.969 8.484 11.07 1 91.06 224 ASP B CA 1
ATOM 4035 C C . ASP B 1 224 ? -25.547 8.391 10.516 1 91.06 224 ASP B C 1
ATOM 4037 O O . ASP B 1 224 ? -24.641 7.945 11.211 1 91.06 224 ASP B O 1
ATOM 4041 N N . TRP B 1 225 ? -25.5 8.781 9.203 1 94.5 225 TRP B N 1
ATOM 4042 C CA . TRP B 1 225 ? -24.203 8.812 8.523 1 94.5 225 TRP B CA 1
ATOM 4043 C C . TRP B 1 225 ? -23.953 10.172 7.887 1 94.5 225 TRP B C 1
ATOM 4045 O O . TRP B 1 225 ? -24.875 10.773 7.32 1 94.5 225 TRP B O 1
ATOM 4055 N N . ALA B 1 226 ? -22.812 10.648 8.07 1 95.62 226 ALA B N 1
ATOM 4056 C CA . ALA B 1 226 ? -22.359 11.828 7.336 1 95.62 226 ALA B CA 1
ATOM 4057 C C . ALA B 1 226 ? -21.281 11.469 6.32 1 95.62 226 ALA B C 1
ATOM 4059 O O . ALA B 1 226 ? -20.391 10.664 6.609 1 95.62 226 ALA B O 1
ATOM 4060 N N . ARG B 1 227 ? -21.422 12.062 5.152 1 95.69 227 ARG B N 1
ATOM 4061 C CA . ARG B 1 227 ? -20.531 11.688 4.055 1 95.69 227 ARG B CA 1
ATOM 4062 C C . ARG B 1 227 ? -19.859 12.922 3.465 1 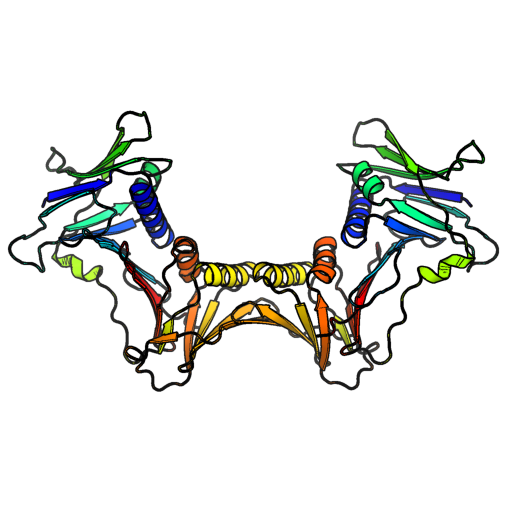95.69 227 ARG B C 1
ATOM 4064 O O . ARG B 1 227 ? -20.484 13.969 3.318 1 95.69 227 ARG B O 1
ATOM 4071 N N . VAL B 1 228 ? -18.609 12.766 3.141 1 95.25 228 VAL B N 1
ATOM 4072 C CA . VAL B 1 228 ? -17.875 13.797 2.406 1 95.25 228 VAL B CA 1
ATOM 4073 C C . VAL B 1 228 ? -16.875 13.141 1.459 1 95.25 228 VAL B C 1
ATOM 4075 O O . VAL B 1 228 ? -16.234 12.141 1.809 1 95.25 228 VAL B O 1
ATOM 4078 N N . LYS B 1 229 ? -16.703 13.672 0.257 1 96.19 229 LYS B N 1
ATOM 4079 C CA . LYS B 1 229 ? -15.734 13.203 -0.732 1 96.19 229 LYS B CA 1
ATOM 4080 C C . LYS B 1 229 ? -14.555 14.164 -0.842 1 96.19 229 LYS B C 1
ATOM 4082 O O . LYS B 1 229 ? -14.742 15.359 -1.081 1 96.19 229 LYS B O 1
ATOM 4087 N N . LEU B 1 230 ? -13.453 13.633 -0.741 1 96.31 230 LEU B N 1
ATOM 4088 C CA . LEU B 1 230 ? -12.266 14.492 -0.713 1 96.31 230 LEU B CA 1
ATOM 4089 C C . LEU B 1 230 ? -11.234 14.016 -1.728 1 96.31 230 LEU B C 1
ATOM 4091 O O . LEU B 1 230 ? -11.125 12.82 -2.004 1 96.31 230 LEU B O 1
ATOM 4095 N N . MET B 1 231 ? -10.508 14.961 -2.25 1 95.19 231 MET B N 1
ATOM 4096 C CA . MET B 1 231 ? -9.383 14.617 -3.113 1 95.19 231 MET B CA 1
ATOM 4097 C C . MET B 1 231 ? -8.266 13.953 -2.312 1 95.19 231 MET B C 1
ATOM 4099 O O . MET B 1 231 ? -7.793 14.516 -1.32 1 95.19 231 MET B O 1
ATOM 4103 N N . LEU B 1 232 ? -7.918 12.75 -2.752 1 95.81 232 LEU B N 1
ATOM 4104 C CA . LEU B 1 232 ? -6.879 12.008 -2.047 1 95.81 232 LEU B CA 1
ATOM 4105 C C . LEU B 1 232 ? -5.574 12.797 -2.016 1 95.81 232 LEU B C 1
ATOM 4107 O O . LEU B 1 232 ? -4.898 12.844 -0.984 1 95.81 232 LEU B O 1
ATOM 4111 N N . LYS B 1 233 ? -5.215 13.477 -3.092 1 93.69 233 LYS B N 1
ATOM 4112 C CA . LYS B 1 233 ? -3.967 14.227 -3.189 1 93.69 233 LYS B CA 1
ATOM 4113 C C . LYS B 1 233 ? -3.926 15.359 -2.168 1 93.69 233 LYS B C 1
ATOM 4115 O O . LYS B 1 233 ? -2.848 15.828 -1.789 1 93.69 233 LYS B O 1
ATOM 4120 N N . THR B 1 234 ? -5.062 15.828 -1.688 1 93.44 234 THR B N 1
ATOM 4121 C CA . THR B 1 234 ? -5.145 16.922 -0.728 1 93.44 234 THR B CA 1
ATOM 4122 C C . THR B 1 234 ? -5.039 16.406 0.702 1 93.44 234 THR B C 1
ATOM 4124 O O . THR B 1 234 ? -4.359 17 1.539 1 93.44 234 THR B O 1
ATOM 4127 N N . VAL B 1 235 ? -5.648 15.266 0.964 1 95.56 235 VAL B N 1
ATOM 4128 C CA . VAL B 1 235 ? -5.742 14.789 2.34 1 95.56 235 VAL B CA 1
ATOM 4129 C C . VAL B 1 235 ? -4.547 13.891 2.658 1 95.56 235 VAL B C 1
ATOM 4131 O O . VAL B 1 235 ? -4.121 13.797 3.812 1 95.56 235 VAL B O 1
ATOM 4134 N N . PHE B 1 236 ? -4.031 13.289 1.676 1 95.94 236 PHE B N 1
ATOM 4135 C CA . PHE B 1 236 ? -2.959 12.328 1.888 1 95.94 236 PHE B CA 1
ATOM 4136 C C . PHE B 1 236 ? -1.765 12.984 2.57 1 95.94 236 PHE B C 1
ATOM 4138 O O . PHE B 1 236 ? -1.248 12.469 3.562 1 95.94 236 PHE B O 1
ATOM 4145 N N . PRO B 1 237 ? -1.313 14.164 2.117 1 95.06 237 PRO B N 1
ATOM 4146 C CA . PRO B 1 237 ? -0.157 14.805 2.754 1 95.06 237 PRO B CA 1
ATOM 4147 C C . PRO B 1 237 ? -0.375 15.07 4.242 1 95.06 237 PRO B C 1
ATOM 4149 O O . PRO B 1 237 ? 0.582 15.055 5.02 1 95.06 237 PRO B O 1
ATOM 4152 N N . LEU B 1 238 ? -1.564 15.281 4.656 1 95.38 238 LEU B N 1
ATOM 4153 C CA . LEU B 1 238 ? -1.87 15.523 6.062 1 95.38 238 LEU B CA 1
ATOM 4154 C C . LEU B 1 238 ? -1.437 14.344 6.926 1 95.38 238 LEU B C 1
ATOM 4156 O O . LEU B 1 238 ? -0.663 14.508 7.871 1 95.38 238 LEU B O 1
ATOM 4160 N N . PHE B 1 239 ? -1.838 13.234 6.516 1 95.12 239 PHE B N 1
ATOM 4161 C CA . PHE B 1 239 ? -1.572 12.055 7.332 1 95.12 239 PHE B CA 1
ATOM 4162 C C . PHE B 1 239 ? -0.144 11.562 7.125 1 95.12 239 PHE B C 1
ATOM 4164 O O . PHE B 1 239 ? 0.439 10.938 8.016 1 95.12 239 PHE B O 1
ATOM 4171 N N . GLN B 1 240 ? 0.354 11.867 6.012 1 94.75 240 GLN B N 1
ATOM 4172 C CA . GLN B 1 240 ? 1.771 11.594 5.789 1 94.75 240 GLN B CA 1
ATOM 4173 C C . GLN B 1 240 ? 2.645 12.445 6.707 1 94.75 240 GLN B C 1
ATOM 4175 O O . GLN B 1 240 ? 3.658 11.969 7.227 1 94.75 240 GLN B O 1
ATOM 4180 N N . SER B 1 241 ? 2.23 13.641 6.926 1 94.75 241 SER B N 1
ATOM 4181 C CA . SER B 1 241 ? 3.025 14.602 7.688 1 94.75 241 SER B CA 1
ATOM 4182 C C . SER B 1 241 ? 2.875 14.367 9.188 1 94.75 241 SER B C 1
ATOM 4184 O O . SER B 1 241 ? 3.789 14.664 9.961 1 94.75 241 SER B O 1
ATOM 4186 N N . PHE B 1 242 ? 1.849 13.781 9.609 1 93.19 242 PHE B N 1
ATOM 4187 C CA . PHE B 1 242 ? 1.578 13.727 11.047 1 93.19 242 PHE B CA 1
ATOM 4188 C C . PHE B 1 242 ? 1.532 12.281 11.531 1 93.19 242 PHE B C 1
ATOM 4190 O O . PHE B 1 242 ? 1.091 12.016 12.648 1 93.19 242 PHE B O 1
ATOM 4197 N N . PHE B 1 243 ? 1.931 11.352 10.711 1 89.06 243 PHE B N 1
ATOM 4198 C CA . PHE B 1 243 ? 1.831 9.938 11.055 1 89.06 243 PHE B CA 1
ATOM 4199 C C . PHE B 1 243 ? 2.645 9.633 12.312 1 89.06 243 PHE B C 1
ATOM 4201 O O . PHE B 1 243 ? 2.402 8.625 12.984 1 89.06 243 PHE B O 1
ATOM 4208 N N . PHE B 1 244 ? 3.59 10.5 12.711 1 84.38 244 PHE B N 1
ATOM 4209 C CA . PHE B 1 244 ? 4.453 10.289 13.867 1 84.38 244 PHE B CA 1
ATOM 4210 C C . PHE B 1 244 ? 3.762 10.742 15.141 1 84.38 244 PHE B C 1
ATOM 4212 O O . PHE B 1 244 ? 4.219 10.438 16.25 1 84.38 244 PHE B O 1
ATOM 4219 N N . CYS B 1 245 ? 2.756 11.492 14.922 1 88.06 245 CYS B N 1
ATOM 4220 C CA . CYS B 1 245 ? 2.062 12.008 16.094 1 88.06 245 CYS B CA 1
ATOM 4221 C C . CYS B 1 245 ? 1.259 10.906 16.781 1 88.06 245 CYS B C 1
ATOM 4223 O O . CYS B 1 245 ? 0.686 10.047 16.109 1 88.06 245 CYS B O 1
ATOM 4225 N N . ASN B 1 246 ? 1.244 10.898 18.016 1 85.31 246 ASN B N 1
ATOM 4226 C CA . ASN B 1 246 ? 0.523 9.891 18.781 1 85.31 246 ASN B CA 1
ATOM 4227 C C . ASN B 1 246 ? -0.89 10.352 19.125 1 85.31 246 ASN B C 1
ATOM 4229 O O . ASN B 1 246 ? -1.7 9.57 19.625 1 85.31 246 ASN B O 1
ATOM 4233 N N . SER B 1 247 ? -1.184 11.57 18.859 1 88.69 247 SER B N 1
ATOM 4234 C CA . SER B 1 247 ? -2.502 12.094 19.188 1 88.69 247 SER B CA 1
ATOM 4235 C C . SER B 1 247 ? -3.549 11.648 18.172 1 88.69 247 SER B C 1
ATOM 4237 O O . SER B 1 247 ? -3.246 11.508 16.984 1 88.69 247 SER B O 1
ATOM 4239 N N . ARG B 1 248 ? -4.809 11.453 18.656 1 88.69 248 ARG B N 1
ATOM 4240 C CA . ARG B 1 248 ? -5.898 11.086 17.75 1 88.69 248 ARG B CA 1
ATOM 4241 C C . ARG B 1 248 ? -6.395 12.289 16.969 1 88.69 248 ARG B C 1
ATOM 4243 O O . ARG B 1 248 ? -6.371 13.422 17.469 1 88.69 248 ARG B O 1
ATOM 4250 N N . VAL B 1 249 ? -6.801 12.031 15.898 1 95.75 249 VAL B N 1
ATOM 4251 C CA . VAL B 1 249 ? -7.348 13.062 15.016 1 95.75 249 VAL B CA 1
ATOM 4252 C C . VAL B 1 249 ? -8.875 13.039 15.086 1 95.75 249 VAL B C 1
ATOM 4254 O O . VAL B 1 249 ? -9.484 11.969 15.031 1 95.75 249 VAL B O 1
ATOM 4257 N N . LYS B 1 250 ? -9.422 14.172 15.289 1 96.5 250 LYS B N 1
ATOM 4258 C CA . LYS B 1 250 ? -10.875 14.312 15.219 1 96.5 250 LYS B CA 1
ATOM 4259 C C . LYS B 1 250 ? -11.32 14.742 13.82 1 96.5 250 LYS B C 1
ATOM 4261 O O . LYS B 1 250 ? -10.711 15.633 13.219 1 96.5 250 LYS B O 1
ATOM 4266 N N . LEU B 1 251 ? -12.305 14.117 13.359 1 97.19 251 LEU B N 1
ATOM 4267 C CA . LEU B 1 251 ? -12.898 14.445 12.07 1 97.19 251 LEU B CA 1
ATOM 4268 C C . LEU B 1 251 ? -14.305 15.016 12.242 1 97.19 251 LEU B C 1
ATOM 4270 O O . LEU B 1 251 ? -15.164 14.375 12.836 1 97.19 251 LEU B O 1
ATOM 4274 N N . ASN B 1 252 ? -14.492 16.234 11.758 1 96.25 252 ASN B N 1
ATOM 4275 C CA . ASN B 1 252 ? -15.812 16.828 11.633 1 96.25 252 ASN B CA 1
ATOM 4276 C C . ASN B 1 252 ? -16.297 16.859 10.188 1 96.25 252 ASN B C 1
ATOM 4278 O O . ASN B 1 252 ? -15.617 17.422 9.32 1 96.25 252 ASN B O 1
ATOM 4282 N N . ILE B 1 253 ? -17.422 16.297 9.961 1 96.38 253 ILE B N 1
ATOM 4283 C CA . ILE B 1 253 ? -17.938 16.25 8.602 1 96.38 253 ILE B CA 1
ATOM 4284 C C . ILE B 1 253 ? -19.203 17.109 8.492 1 96.38 253 ILE B C 1
ATOM 4286 O O . ILE B 1 253 ? -20.156 16.938 9.25 1 96.38 253 ILE B O 1
ATOM 4290 N N . ILE B 1 254 ? -19.141 18.047 7.68 1 93.25 254 ILE B N 1
ATOM 4291 C CA . ILE B 1 254 ? -20.344 18.734 7.203 1 93.25 254 ILE B CA 1
ATOM 4292 C C . ILE B 1 254 ? -20.781 18.125 5.875 1 93.25 254 ILE B C 1
ATOM 4294 O O . ILE B 1 254 ? -20.219 18.422 4.824 1 93.25 254 ILE B O 1
ATOM 4298 N N . SER B 1 255 ? -21.75 17.391 5.891 1 89.62 255 SER B N 1
ATOM 4299 C CA . SER B 1 255 ? -22.125 16.484 4.816 1 89.62 255 SER B CA 1
ATOM 4300 C C . SER B 1 255 ? -22.172 17.203 3.473 1 89.62 255 SER B C 1
ATOM 4302 O O . SER B 1 255 ? -22.797 18.25 3.348 1 89.62 255 SER B O 1
ATOM 4304 N N . ASN B 1 256 ? -21.438 16.609 2.523 1 88.12 256 ASN B N 1
ATOM 4305 C CA . ASN B 1 256 ? -21.375 17 1.122 1 88.12 256 ASN B CA 1
ATOM 4306 C C . ASN B 1 256 ? -20.875 18.438 0.971 1 88.12 256 ASN B C 1
ATOM 4308 O O . ASN B 1 256 ? -21.188 19.109 -0.016 1 88.12 256 ASN B O 1
ATOM 4312 N N . GLN B 1 257 ? -20.219 18.922 1.916 1 90.31 257 GLN B N 1
ATOM 4313 C CA . GLN B 1 257 ? -19.703 20.297 1.829 1 90.31 257 GLN B CA 1
ATOM 4314 C C . GLN B 1 257 ? -18.219 20.344 2.16 1 90.31 257 GLN B C 1
ATOM 4316 O O . GLN B 1 257 ? -17.406 20.781 1.334 1 90.31 257 GLN B O 1
ATOM 4321 N N . MET B 1 258 ? -17.891 19.875 3.375 1 93.62 258 MET B N 1
ATOM 4322 C CA . MET B 1 258 ? -16.5 19.984 3.775 1 93.62 258 MET B CA 1
ATOM 4323 C C . MET B 1 258 ? -16.203 19.078 4.973 1 93.62 258 MET B C 1
ATOM 4325 O O . MET B 1 258 ? -17.109 18.531 5.586 1 93.62 258 MET B O 1
ATOM 4329 N N . ALA B 1 259 ? -14.93 18.969 5.219 1 95.62 259 ALA B N 1
ATOM 4330 C CA . ALA B 1 259 ? -14.438 18.234 6.375 1 95.62 259 ALA B CA 1
ATOM 4331 C C . ALA B 1 259 ? -13.352 19.016 7.109 1 95.62 259 ALA B C 1
ATOM 4333 O O . ALA B 1 259 ? -12.594 19.766 6.492 1 95.62 259 ALA B O 1
ATOM 4334 N N . GLU B 1 260 ? -13.336 18.844 8.422 1 96.12 260 GLU B N 1
ATOM 4335 C CA . GLU B 1 260 ? -12.281 19.406 9.266 1 96.12 260 GLU B CA 1
ATOM 4336 C C . GLU B 1 260 ? -11.555 18.312 10.031 1 96.12 260 GLU B C 1
ATOM 4338 O O . GLU B 1 260 ? -12.18 17.531 10.75 1 96.12 260 GLU B O 1
ATOM 4343 N N . PHE B 1 261 ? -10.281 18.25 9.875 1 96.94 261 PHE B N 1
ATOM 4344 C CA . PHE B 1 261 ? -9.422 17.406 10.688 1 96.94 261 PHE B CA 1
ATOM 4345 C C . PHE B 1 261 ? -8.711 18.219 11.758 1 96.94 261 PHE B C 1
ATOM 4347 O O . PHE B 1 261 ? -8.086 19.234 11.461 1 96.94 261 PHE B O 1
ATOM 4354 N N . SER B 1 262 ? -8.805 17.766 12.977 1 96.19 262 SER B N 1
ATOM 4355 C CA . SER B 1 262 ? -8.156 18.516 14.055 1 96.19 262 SER B CA 1
ATOM 4356 C C . SER B 1 262 ? -7.398 17.578 15 1 96.19 262 SER B C 1
ATOM 4358 O O . SER B 1 262 ? -7.809 16.438 15.211 1 96.19 262 SER B O 1
ATOM 4360 N N . MET B 1 263 ? -6.355 18.031 15.477 1 95.5 263 MET B N 1
ATOM 4361 C CA . MET B 1 263 ? -5.508 17.328 16.453 1 95.5 263 MET B CA 1
ATOM 4362 C C . MET B 1 263 ? -5.023 18.297 17.531 1 95.5 263 MET B C 1
ATOM 4364 O O . MET B 1 263 ? -4.652 19.438 17.234 1 95.5 263 MET B O 1
ATOM 4368 N N . ARG B 1 264 ? -5.027 17.734 18.75 1 93.19 264 ARG B N 1
ATOM 4369 C CA . ARG B 1 264 ? -4.582 18.578 19.859 1 93.19 264 ARG B CA 1
ATOM 4370 C C . ARG B 1 264 ? -3.656 17.797 20.797 1 93.19 264 ARG B C 1
ATOM 4372 O O . ARG B 1 264 ? -3.955 16.656 21.172 1 93.19 264 ARG B O 1
ATOM 4379 N N . SER B 1 265 ? -2.561 18.391 21.047 1 92.06 265 SER B N 1
ATOM 4380 C CA . SER B 1 265 ? -1.626 17.906 22.062 1 92.06 265 SER B CA 1
ATOM 4381 C C . SER B 1 265 ? -1.023 19.062 22.859 1 92.06 265 SER B C 1
ATOM 4383 O O . SER B 1 265 ? -1.372 20.219 22.625 1 92.06 265 SER B O 1
ATOM 4385 N N . ASP B 1 266 ? -0.147 18.734 23.828 1 88.81 266 ASP B N 1
ATOM 4386 C CA . ASP B 1 266 ? 0.496 19.766 24.641 1 88.81 266 ASP B CA 1
ATOM 4387 C C . ASP B 1 266 ? 1.484 20.594 23.812 1 88.81 266 ASP B C 1
ATOM 4389 O O . ASP B 1 266 ? 1.721 21.766 24.094 1 88.81 266 ASP B O 1
ATOM 4393 N N . ASP B 1 267 ? 1.904 19.984 22.734 1 89.5 267 ASP B N 1
ATOM 4394 C CA . ASP B 1 267 ? 3.006 20.609 22.016 1 89.5 267 ASP B CA 1
ATOM 4395 C C . ASP B 1 267 ? 2.529 21.219 20.688 1 89.5 267 ASP B C 1
ATOM 4397 O O . ASP B 1 267 ? 3.234 22.016 20.078 1 89.5 267 ASP B O 1
ATOM 4401 N N . HIS B 1 268 ? 1.337 20.812 20.328 1 93.5 268 HIS B N 1
ATOM 4402 C CA . HIS B 1 268 ? 0.886 21.328 19.047 1 93.5 268 HIS B CA 1
ATOM 4403 C C . HIS B 1 268 ? -0.623 21.172 18.891 1 93.5 268 HIS B C 1
ATOM 4405 O O . HIS B 1 268 ? -1.243 20.375 19.578 1 93.5 268 HIS B O 1
ATOM 4411 N N . GLN B 1 269 ? -1.174 22.047 17.984 1 96 269 GLN B N 1
ATOM 4412 C CA . GLN B 1 269 ? -2.553 21.922 17.531 1 96 269 GLN B CA 1
ATOM 4413 C C . GLN B 1 269 ? -2.639 22.016 16.016 1 96 269 GLN B C 1
ATOM 4415 O O . GLN B 1 269 ? -1.963 22.844 15.398 1 96 269 GLN B O 1
ATOM 4420 N N . LEU B 1 270 ? -3.422 21.156 15.453 1 96.69 270 LEU B N 1
ATOM 4421 C CA . LEU B 1 270 ? -3.619 21.172 14.008 1 96.69 270 LEU B CA 1
ATOM 4422 C C . LEU B 1 270 ? -5.094 21.344 13.664 1 96.69 270 LEU B C 1
ATOM 4424 O O . LEU B 1 270 ? -5.961 20.734 14.297 1 96.69 270 LEU B O 1
ATOM 4428 N N . CYS B 1 271 ? -5.348 22.203 12.703 1 96.69 271 CYS B N 1
ATOM 4429 C CA . CYS B 1 271 ? -6.648 22.312 12.047 1 96.69 271 CYS B CA 1
ATOM 4430 C C . CYS B 1 271 ? -6.504 22.281 10.531 1 96.69 271 CYS B C 1
ATOM 4432 O O . CYS B 1 271 ? -5.746 23.062 9.961 1 96.69 271 CYS B O 1
ATOM 4434 N N . PHE B 1 272 ? -7.098 21.359 9.945 1 96.62 272 PHE B N 1
ATOM 4435 C CA . PHE B 1 272 ? -7.055 21.172 8.5 1 96.62 272 PHE B CA 1
ATOM 4436 C C . PHE B 1 272 ? -8.461 21.062 7.926 1 96.62 272 PHE B C 1
ATOM 4438 O O . PHE B 1 272 ? -9.219 20.172 8.297 1 96.62 272 PHE B O 1
ATOM 4445 N N . ILE B 1 273 ? -8.812 22 7.047 1 95.62 273 ILE B N 1
ATOM 4446 C CA . ILE B 1 273 ? -10.148 22.031 6.461 1 95.62 273 ILE B CA 1
ATOM 4447 C C . ILE B 1 273 ? -10.062 21.812 4.953 1 95.62 273 ILE B C 1
ATOM 4449 O O . ILE B 1 273 ? -9.227 22.406 4.277 1 95.62 273 ILE B O 1
ATOM 4453 N N . VAL B 1 274 ? -10.898 20.984 4.48 1 94.38 274 VAL B N 1
ATOM 4454 C CA . VAL B 1 274 ? -10.867 20.656 3.062 1 94.38 274 VAL B CA 1
ATOM 4455 C C . VAL B 1 274 ? -12.297 20.594 2.52 1 94.38 274 VAL B C 1
ATOM 4457 O O . VAL B 1 274 ? -13.203 20.094 3.189 1 94.38 274 VAL B O 1
ATOM 4460 N N . GLY B 1 275 ? -12.422 21.109 1.301 1 92.69 275 GLY B N 1
ATOM 4461 C CA . GLY B 1 275 ? -13.734 21.141 0.681 1 92.69 275 GLY B CA 1
ATOM 4462 C C . GLY B 1 275 ? -14.078 19.844 -0.04 1 92.69 275 GLY B C 1
ATOM 4463 O O . GLY B 1 275 ? -13.18 19.109 -0.454 1 92.69 275 GLY B O 1
ATOM 4464 N N . ASN B 1 276 ? -15.375 19.578 -0.177 1 92.75 276 ASN B N 1
ATOM 4465 C CA . ASN B 1 276 ? -15.883 18.422 -0.913 1 92.75 276 ASN B CA 1
ATOM 4466 C C . ASN B 1 276 ? -15.555 18.516 -2.4 1 92.75 276 ASN B C 1
ATOM 4468 O O . ASN B 1 276 ? -15.461 19.609 -2.951 1 92.75 276 ASN B O 1
ATOM 4472 N N . VAL B 1 277 ? -15.289 17.266 -2.988 1 90.5 277 VAL B N 1
ATOM 4473 C CA . VAL B 1 277 ? -15.109 17.219 -4.438 1 90.5 277 VAL B CA 1
ATOM 4474 C C . VAL B 1 277 ? -16.469 17.203 -5.125 1 90.5 277 VAL B C 1
ATOM 4476 O O . VAL B 1 277 ? -17.359 16.438 -4.738 1 90.5 277 VAL B O 1
ATOM 4479 N N . THR B 1 278 ? -16.781 18.188 -5.992 1 76.12 278 THR B N 1
ATOM 4480 C CA . THR B 1 278 ? -18.047 18.234 -6.719 1 76.12 278 THR B CA 1
ATOM 4481 C C . THR B 1 278 ? -17.984 17.375 -7.984 1 76.12 278 THR B C 1
ATOM 4483 O O . THR B 1 278 ? -16.984 17.406 -8.703 1 76.12 278 THR B O 1
ATOM 4486 N N . GLU B 1 279 ? -18.547 16.094 -8.109 1 57.97 279 GLU B N 1
ATOM 4487 C CA . GLU B 1 279 ? -18.672 15.391 -9.375 1 57.97 279 GLU B CA 1
ATOM 4488 C C . GLU B 1 279 ? -19.234 16.297 -10.461 1 57.97 279 GLU B C 1
ATOM 4490 O O . GLU B 1 279 ? -19.984 17.25 -10.172 1 57.97 279 GLU B O 1
#

InterPro domains:
  IPR007150 HUS1/Mec3 [PF04005] (1-274)
  IPR007150 HUS1/Mec3 [PTHR12900] (1-258)
  IPR016580 HUS1 [PIRSF011312] (1-278)